Protein AF-0000000081656542 (afdb_homodimer)

Solvent-accessible surface area (backbone atoms only — not comparable to full-atom values): 20891 Å² total; per-residue (Å²): 121,84,68,75,73,76,56,86,43,62,46,34,30,33,26,38,41,78,40,66,81,52,96,90,32,38,29,42,35,42,30,21,67,50,29,59,35,66,47,79,39,83,35,95,54,75,44,36,67,51,46,49,53,51,47,47,45,50,31,34,74,69,22,51,38,49,30,40,36,32,53,73,47,67,43,65,65,30,68,69,36,46,49,53,31,55,77,60,64,30,46,76,44,63,49,46,64,95,72,32,82,61,63,63,49,69,33,54,51,48,47,50,51,48,56,55,48,50,67,69,52,81,67,76,52,72,67,55,35,48,24,52,44,44,28,51,54,31,72,34,62,33,88,90,75,69,42,23,12,34,38,55,52,36,69,41,80,60,48,48,70,69,56,63,72,47,76,47,75,62,59,56,49,53,52,51,53,51,48,51,49,56,50,51,56,58,56,62,60,67,78,106,119,83,68,76,72,76,56,86,42,62,47,32,31,33,28,37,41,77,40,64,82,52,96,89,32,37,29,41,36,40,31,23,67,51,29,59,35,67,46,79,40,83,35,96,54,75,45,36,69,51,45,48,53,52,48,47,44,50,30,33,73,68,22,51,36,49,29,40,35,30,53,75,47,67,42,65,65,30,67,70,35,47,49,54,32,57,77,58,63,26,47,76,44,62,50,46,65,95,72,31,81,59,62,62,51,68,32,53,52,48,48,51,51,48,55,56,48,49,68,71,51,82,67,76,53,72,68,54,34,49,24,51,44,45,27,52,55,32,71,34,62,34,89,91,75,68,42,24,13,34,38,54,53,35,68,39,81,60,48,50,71,70,55,62,72,46,76,46,74,62,59,55,49,54,51,52,52,50,49,49,51,58,49,52,57,58,56,61,60,66,76,106

Organism: Saccoglossus kowalevskii (NCBI:txid10224)

Radius of gyration: 22.69 Å; Cα contacts (8 Å, |Δi|>4): 590; chains: 2; bounding box: 45×89×46 Å

Nearest PDB structures (foldseek):
  4fw1-assembly1_B  TM=8.409E-01  e=2.083E-11  Rous sarcoma virus - Prague C
  1c0m-assembly1_A  TM=8.324E-01  e=3.897E-11  Rous sarcoma virus
  4fw1-assembly1_A  TM=8.301E-01  e=5.006E-11  Rous sarcoma virus - Prague C
  4fw2-assembly1_B  TM=8.136E-01  e=1.281E-10  Rous sarcoma virus - Prague C
  7pel-assembly1_D  TM=7.635E-01  e=3.954E-10  Simian T-lymphotropic virus 1

Structure (mmCIF, N/CA/C/O backbone):
data_AF-0000000081656542-model_v1
#
loop_
_entity.id
_entity.type
_entity.pdbx_description
1 polymer 'Uncharacterized protein K02A2.6-like'
#
loop_
_atom_site.group_PDB
_atom_site.id
_atom_site.type_symbol
_atom_site.label_atom_id
_atom_site.label_alt_id
_atom_site.label_comp_id
_atom_site.label_asym_id
_atom_site.label_entity_id
_atom_site.label_seq_id
_atom_site.pdbx_PDB_ins_code
_atom_site.Cartn_x
_atom_site.Cartn_y
_atom_site.Cartn_z
_atom_site.occupancy
_atom_site.B_iso_or_equiv
_atom_site.auth_seq_id
_atom_site.auth_comp_id
_atom_site.auth_asym_id
_atom_site.auth_atom_id
_atom_site.pdbx_PDB_model_num
ATOM 1 N N . MET A 1 1 ? 11.477 24.844 22.578 1 31.77 1 MET A N 1
ATOM 2 C CA . MET A 1 1 ? 11.562 24 21.391 1 31.77 1 MET A CA 1
ATOM 3 C C . MET A 1 1 ? 10.633 22.797 21.516 1 31.77 1 MET A C 1
ATOM 5 O O . MET A 1 1 ? 10.812 21.953 22.406 1 31.77 1 MET A O 1
ATOM 9 N N . HIS A 1 2 ? 9.477 22.875 21.438 1 43.38 2 HIS A N 1
ATOM 10 C CA . HIS A 1 2 ? 8.648 21.781 21.938 1 43.38 2 HIS A CA 1
ATOM 11 C C . HIS A 1 2 ? 8.828 20.516 21.094 1 43.38 2 HIS A C 1
ATOM 13 O O . HIS A 1 2 ? 8.555 20.531 19.891 1 43.38 2 HIS A O 1
ATOM 19 N N . PRO A 1 3 ? 9.758 19.688 21.469 1 53.31 3 PRO A N 1
ATOM 20 C CA . PRO A 1 3 ? 10.031 18.391 20.875 1 53.31 3 PRO A CA 1
ATOM 21 C C . PRO A 1 3 ? 8.75 17.625 20.516 1 53.31 3 PRO A C 1
ATOM 23 O O . PRO A 1 3 ? 7.715 17.828 21.156 1 53.31 3 PRO A O 1
ATOM 26 N N . TRP A 1 4 ? 8.617 17.375 19.125 1 62.38 4 TRP A N 1
ATOM 27 C CA . TRP A 1 4 ? 7.504 16.484 18.812 1 62.38 4 TRP A CA 1
ATOM 28 C C . TRP A 1 4 ? 7.309 15.461 19.922 1 62.38 4 TRP A C 1
ATOM 30 O O . TRP A 1 4 ? 8.281 15 20.531 1 62.38 4 TRP A O 1
ATOM 40 N N . GLU A 1 5 ? 6.176 15.484 20.484 1 64.94 5 GLU A N 1
ATOM 41 C CA . GLU A 1 5 ? 5.938 14.352 21.375 1 64.94 5 GLU A CA 1
ATOM 42 C C . GLU A 1 5 ? 6.293 13.031 20.688 1 64.94 5 GLU A C 1
ATOM 44 O O . GLU A 1 5 ? 6.133 12.883 19.484 1 64.94 5 GLU A O 1
ATOM 49 N N . TYR A 1 6 ? 7 12.258 21.312 1 74.5 6 TYR A N 1
ATOM 50 C CA . TYR A 1 6 ? 7.379 10.938 20.812 1 74.5 6 TYR A CA 1
ATOM 51 C C . TYR A 1 6 ? 6.164 10.18 20.297 1 74.5 6 TYR A C 1
ATOM 53 O O . TYR A 1 6 ? 5.125 10.133 20.953 1 74.5 6 TYR A O 1
ATOM 61 N N . PRO A 1 7 ? 6.242 9.758 19.031 1 79.75 7 PRO A N 1
ATOM 62 C CA . PRO A 1 7 ? 5.137 8.961 18.5 1 79.75 7 PRO A CA 1
ATOM 63 C C . PRO A 1 7 ? 4.871 7.695 19.297 1 79.75 7 PRO A C 1
ATOM 65 O O . PRO A 1 7 ? 5.801 6.938 19.594 1 79.75 7 PRO A O 1
ATOM 68 N N . LYS A 1 8 ? 3.715 7.461 19.656 1 84.81 8 LYS A N 1
ATOM 69 C CA . LYS A 1 8 ? 3.375 6.426 20.625 1 84.81 8 LYS A CA 1
ATOM 70 C C . LYS A 1 8 ? 3.062 5.105 19.938 1 84.81 8 LYS A C 1
ATOM 72 O O . LYS A 1 8 ? 3.26 4.031 20.516 1 84.81 8 LYS A O 1
ATOM 77 N N . GLU A 1 9 ? 2.576 5.164 18.734 1 93.5 9 GLU A N 1
ATOM 78 C CA . GLU A 1 9 ? 2.17 3.959 18.016 1 93.5 9 GLU A CA 1
ATOM 79 C C . GLU A 1 9 ? 2.342 4.129 16.516 1 93.5 9 GLU A C 1
ATOM 81 O O . GLU A 1 9 ? 2.549 5.242 16.016 1 93.5 9 GLU A O 1
ATOM 86 N N . PRO A 1 10 ? 2.309 3.061 15.844 1 95.12 10 PRO A N 1
ATOM 87 C CA . PRO A 1 10 ? 2.453 3.137 14.391 1 95.12 10 PRO A CA 1
ATOM 88 C C . PRO A 1 10 ? 1.43 4.066 13.742 1 95.12 10 PRO A C 1
ATOM 90 O O . PRO A 1 10 ? 0.242 4.008 14.07 1 95.12 10 PRO A O 1
ATOM 93 N N . TRP A 1 11 ? 1.983 4.895 12.891 1 96.06 11 TRP A N 1
ATOM 94 C CA . TRP A 1 11 ? 1.183 5.742 12.008 1 96.06 11 TRP A CA 1
ATOM 95 C C . TRP A 1 11 ? 0.466 6.828 12.805 1 96.06 11 TRP A C 1
ATOM 97 O O . TRP A 1 11 ? -0.546 7.371 12.352 1 96.06 11 TRP A O 1
ATOM 107 N N . ASP A 1 12 ? 0.934 7.113 13.984 1 95.12 12 ASP A N 1
ATOM 108 C CA . ASP A 1 12 ? 0.428 8.219 14.805 1 95.12 12 ASP A CA 1
ATOM 109 C C . ASP A 1 12 ? 0.814 9.562 14.203 1 95.12 12 ASP A C 1
ATOM 111 O O . ASP A 1 12 ? -0.041 10.438 14.016 1 95.12 12 ASP A O 1
ATOM 115 N N . ARG A 1 13 ? 2.006 9.648 13.852 1 95.81 13 ARG A N 1
ATOM 116 C CA . ARG A 1 13 ? 2.541 10.852 13.219 1 95.81 13 ARG A CA 1
ATOM 117 C C . ARG A 1 13 ? 3.324 10.508 11.961 1 95.81 13 ARG A C 1
ATOM 119 O O . ARG A 1 13 ? 4.211 9.656 11.984 1 95.81 13 ARG A O 1
ATOM 126 N N . VAL A 1 14 ? 2.943 11.25 10.906 1 97.19 14 VAL A N 1
ATOM 127 C CA . VAL A 1 14 ? 3.678 11.039 9.664 1 97.19 14 VAL A CA 1
ATOM 128 C C . VAL A 1 14 ? 4.277 12.359 9.18 1 97.19 14 VAL A C 1
ATOM 130 O O . VAL A 1 14 ? 3.715 13.43 9.422 1 97.19 14 VAL A O 1
ATOM 133 N N . HIS A 1 15 ? 5.441 12.227 8.562 1 96.69 15 HIS A N 1
ATOM 134 C CA . HIS A 1 15 ? 6.117 13.352 7.926 1 96.69 15 HIS A CA 1
ATOM 135 C C . HIS A 1 15 ? 6.094 13.219 6.406 1 96.69 15 HIS A C 1
ATOM 137 O O . HIS A 1 15 ? 6.352 12.141 5.867 1 96.69 15 HIS A O 1
ATOM 143 N N . ILE A 1 16 ? 5.754 14.375 5.738 1 97.25 16 ILE A N 1
ATOM 144 C CA . ILE A 1 16 ? 5.672 14.273 4.285 1 97.25 16 ILE A CA 1
ATOM 145 C C . ILE A 1 16 ? 6.535 15.359 3.646 1 97.25 16 ILE A C 1
ATOM 147 O O . ILE A 1 16 ? 6.758 16.422 4.242 1 97.25 16 ILE A O 1
ATOM 151 N N . ASP A 1 17 ? 7.062 15.055 2.508 1 95.69 17 ASP A N 1
ATOM 152 C CA . ASP A 1 17 ? 7.828 15.984 1.676 1 95.69 17 ASP A CA 1
ATOM 153 C C . ASP A 1 17 ? 7.859 15.516 0.223 1 95.69 17 ASP A C 1
ATOM 155 O O . ASP A 1 17 ? 7.602 14.344 -0.064 1 95.69 17 ASP A O 1
ATOM 159 N N . PHE A 1 18 ? 8.102 16.484 -0.642 1 96.62 18 PHE A N 1
ATOM 160 C CA . PHE A 1 18 ? 8.32 16.125 -2.035 1 96.62 18 PHE A CA 1
ATOM 161 C C . PHE A 1 18 ? 9.805 15.898 -2.305 1 96.62 18 PHE A C 1
ATOM 163 O O . PHE A 1 18 ? 10.664 16.5 -1.653 1 96.62 18 PHE A O 1
ATOM 170 N N . ALA A 1 19 ? 10.062 15.023 -3.137 1 96.62 19 ALA A N 1
ATOM 171 C CA . ALA A 1 19 ? 11.406 14.781 -3.664 1 96.62 19 ALA A CA 1
ATOM 172 C C . ALA A 1 19 ? 11.438 14.938 -5.184 1 96.62 19 ALA A C 1
ATOM 174 O O . ALA A 1 19 ? 10.625 14.336 -5.891 1 96.62 19 ALA A O 1
ATOM 175 N N . GLY A 1 20 ? 12.422 15.719 -5.617 1 92.5 20 GLY A N 1
ATOM 176 C CA . GLY A 1 20 ? 12.602 15.859 -7.055 1 92.5 20 GLY A CA 1
ATOM 177 C C . GLY A 1 20 ? 12.766 17.297 -7.5 1 92.5 20 GLY A C 1
ATOM 178 O O . GLY A 1 20 ? 12.781 18.219 -6.668 1 92.5 20 GLY A O 1
ATOM 179 N N . PRO A 1 21 ? 12.914 17.391 -8.781 1 94.5 21 PRO A N 1
ATOM 180 C CA . PRO A 1 21 ? 12.938 16.328 -9.805 1 94.5 21 PRO A CA 1
ATOM 181 C C . PRO A 1 21 ? 14.094 15.359 -9.617 1 94.5 21 PRO A C 1
ATOM 183 O O . PRO A 1 21 ? 15.203 15.773 -9.258 1 94.5 21 PRO A O 1
ATOM 186 N N . PHE A 1 22 ? 13.852 14.133 -9.758 1 93.75 22 PHE A N 1
ATOM 187 C CA . PHE A 1 22 ? 14.758 13 -9.648 1 93.75 22 PHE A CA 1
ATOM 188 C C . PHE A 1 22 ? 14.305 11.859 -10.555 1 93.75 22 PHE A C 1
ATOM 190 O O . PHE A 1 22 ? 13.148 11.445 -10.508 1 93.75 22 PHE A O 1
ATOM 197 N N . LEU A 1 23 ? 15.219 11.438 -11.523 1 92.44 23 LEU A N 1
ATOM 198 C CA . LEU A 1 23 ? 14.883 10.43 -12.523 1 92.44 23 LEU A CA 1
ATOM 199 C C . LEU A 1 23 ? 13.703 10.883 -13.375 1 92.44 23 LEU A C 1
ATOM 201 O O . LEU A 1 23 ? 12.797 10.094 -13.656 1 92.44 23 LEU A O 1
ATOM 205 N N . ASN A 1 24 ? 13.641 12.172 -13.539 1 92.31 24 ASN A N 1
ATOM 206 C CA . ASN A 1 24 ? 12.664 12.836 -14.398 1 92.31 24 ASN A CA 1
ATOM 207 C C . ASN A 1 24 ? 11.25 12.711 -13.828 1 92.31 24 ASN A C 1
ATOM 209 O O . ASN A 1 24 ? 10.281 12.609 -14.586 1 92.31 24 ASN A O 1
ATOM 213 N N . ARG A 1 25 ? 11.219 12.672 -12.453 1 95 25 ARG A N 1
ATOM 214 C CA . ARG A 1 25 ? 9.914 12.555 -11.797 1 95 25 ARG A CA 1
ATOM 215 C C . ARG A 1 25 ? 9.922 13.242 -10.438 1 95 25 ARG A C 1
ATOM 217 O O . ARG A 1 25 ? 10.984 13.539 -9.891 1 95 25 ARG A O 1
ATOM 224 N N . MET A 1 26 ? 8.703 13.641 -10.078 1 97.44 26 MET A N 1
ATOM 225 C CA . MET A 1 26 ? 8.492 14.047 -8.688 1 97.44 26 MET A CA 1
ATOM 226 C C . MET A 1 26 ? 7.98 12.883 -7.852 1 97.44 26 MET A C 1
ATOM 228 O O . MET A 1 26 ? 7.328 11.977 -8.375 1 97.44 26 MET A O 1
ATOM 232 N N . PHE A 1 27 ? 8.367 12.922 -6.59 1 98.25 27 PHE A N 1
ATOM 233 C CA . PHE A 1 27 ? 7.91 11.898 -5.66 1 98.25 27 PHE A CA 1
ATOM 234 C C . PHE A 1 27 ? 7.34 12.531 -4.398 1 98.25 27 PHE A C 1
ATOM 236 O O . PHE A 1 27 ? 7.809 13.578 -3.955 1 98.25 27 PHE A O 1
ATOM 243 N N . LEU A 1 28 ? 6.301 11.961 -3.857 1 98.06 28 LEU A N 1
ATOM 244 C CA . LEU A 1 28 ? 5.836 12.25 -2.504 1 98.06 28 LEU A CA 1
ATOM 245 C C . LEU A 1 28 ? 6.375 11.219 -1.515 1 98.06 28 LEU A C 1
ATOM 247 O O . LEU A 1 28 ? 6.184 10.016 -1.701 1 98.06 28 LEU A O 1
ATOM 251 N N . ILE A 1 29 ? 7.062 11.695 -0.544 1 98.44 29 ILE A N 1
ATOM 252 C CA . ILE A 1 29 ? 7.613 10.82 0.488 1 98.44 29 ILE A CA 1
ATOM 253 C C . ILE A 1 29 ? 6.809 10.977 1.777 1 98.44 29 ILE A C 1
ATOM 255 O O . ILE A 1 29 ? 6.59 12.094 2.248 1 98.44 29 ILE A O 1
ATOM 259 N N . VAL A 1 30 ? 6.301 9.883 2.287 1 98.44 30 VAL A N 1
ATOM 260 C CA . VAL A 1 30 ? 5.586 9.844 3.561 1 98.44 30 VAL A CA 1
ATOM 261 C C . VAL A 1 30 ? 6.297 8.891 4.52 1 98.44 30 VAL A C 1
ATOM 263 O O . VAL A 1 30 ? 6.465 7.707 4.211 1 98.44 30 VAL A O 1
ATOM 266 N N . THR A 1 31 ? 6.691 9.391 5.699 1 97.94 31 THR A N 1
ATOM 267 C CA . THR A 1 31 ? 7.445 8.57 6.637 1 97.94 31 THR A CA 1
ATOM 268 C C . THR A 1 31 ? 6.762 8.539 8 1 97.94 31 THR A C 1
ATOM 270 O O . THR A 1 31 ? 6.426 9.586 8.555 1 97.94 31 THR A O 1
ATOM 273 N N . ASP A 1 32 ? 6.52 7.348 8.461 1 97.31 32 ASP A N 1
ATOM 274 C CA . ASP A 1 32 ? 5.973 7.156 9.797 1 97.31 32 ASP A CA 1
ATOM 275 C C . ASP A 1 32 ? 7.043 7.395 10.867 1 97.31 32 ASP A C 1
ATOM 277 O O . ASP A 1 32 ? 8.102 6.766 10.844 1 97.31 32 ASP A O 1
ATOM 281 N N . ALA A 1 33 ? 6.738 8.211 11.812 1 95.44 33 ALA A N 1
ATOM 282 C CA . ALA A 1 33 ? 7.727 8.617 12.805 1 95.44 33 ALA A CA 1
ATOM 283 C C . ALA A 1 33 ? 8.047 7.473 13.766 1 95.44 33 ALA A C 1
ATOM 285 O O . ALA A 1 33 ? 9.156 7.391 14.297 1 95.44 33 ALA A O 1
ATOM 286 N N . TYR A 1 34 ? 7.121 6.621 13.977 1 95.38 34 TYR A N 1
ATOM 287 C CA . TYR A 1 34 ? 7.285 5.539 14.938 1 95.38 34 TYR A CA 1
ATOM 288 C C . TYR A 1 34 ? 8.078 4.387 14.336 1 95.38 34 TYR A C 1
ATOM 290 O O . TYR A 1 34 ? 9.164 4.047 14.82 1 95.38 34 TYR A O 1
ATOM 298 N N . SER A 1 35 ? 7.629 3.914 13.258 1 96.69 35 SER A N 1
ATOM 299 C CA . SER A 1 35 ? 8.18 2.693 12.68 1 96.69 35 SER A CA 1
ATOM 300 C C . SER A 1 35 ? 9.297 3.008 11.688 1 96.69 35 SER A C 1
ATOM 302 O O . SER A 1 35 ? 10.047 2.115 11.289 1 96.69 35 SER A O 1
ATOM 304 N N . LYS A 1 36 ? 9.32 4.184 11.211 1 97.19 36 LYS A N 1
ATOM 305 C CA . LYS A 1 36 ? 10.234 4.633 10.172 1 97.19 36 LYS A CA 1
ATOM 306 C C . LYS A 1 36 ? 9.859 4.039 8.812 1 97.19 36 LYS A C 1
ATOM 308 O O . LYS A 1 36 ? 10.633 4.117 7.859 1 97.19 36 LYS A O 1
ATOM 313 N N . TRP A 1 37 ? 8.695 3.475 8.758 1 97.94 37 TRP A N 1
ATOM 314 C CA . TRP A 1 37 ? 8.156 3.062 7.461 1 97.94 37 TRP A CA 1
ATOM 315 C C . TRP A 1 37 ? 8.117 4.238 6.492 1 97.94 37 TRP A C 1
ATOM 317 O O . TRP A 1 37 ? 7.715 5.344 6.859 1 97.94 37 TRP A O 1
ATOM 327 N N . MET A 1 38 ? 8.547 3.977 5.289 1 97.88 38 MET A N 1
ATOM 328 C CA . MET A 1 38 ? 8.617 5.035 4.285 1 97.88 38 MET A CA 1
ATOM 329 C C . MET A 1 38 ? 7.844 4.645 3.029 1 97.88 38 MET A C 1
ATOM 331 O O . MET A 1 38 ? 8.055 3.562 2.479 1 97.88 38 MET A O 1
ATOM 335 N N . GLU A 1 39 ? 6.906 5.492 2.641 1 98.25 39 GLU A N 1
ATOM 336 C CA . GLU A 1 39 ? 6.223 5.406 1.353 1 98.25 39 GLU A CA 1
ATOM 337 C C . GLU A 1 39 ? 6.805 6.406 0.354 1 98.25 39 GLU A C 1
ATOM 339 O O . GLU A 1 39 ? 6.961 7.586 0.67 1 98.25 39 GLU A O 1
ATOM 344 N N . VAL A 1 40 ? 7.211 5.891 -0.802 1 98.31 40 VAL A N 1
ATOM 345 C CA . VAL A 1 40 ? 7.637 6.742 -1.907 1 98.31 40 VAL A CA 1
ATOM 346 C C . VAL A 1 40 ? 6.656 6.609 -3.07 1 98.31 40 VAL A C 1
ATOM 348 O O . VAL A 1 40 ? 6.531 5.539 -3.666 1 98.31 40 VAL A O 1
ATOM 351 N N . ILE A 1 41 ? 6.027 7.711 -3.402 1 97.94 41 ILE A N 1
ATOM 352 C CA . ILE A 1 41 ? 4.938 7.68 -4.371 1 97.94 41 ILE A CA 1
ATOM 353 C C . ILE A 1 41 ? 5.273 8.578 -5.555 1 97.94 41 ILE A C 1
ATOM 355 O O . ILE A 1 41 ? 5.395 9.797 -5.406 1 97.94 41 ILE A O 1
ATOM 359 N N . PRO A 1 42 ? 5.41 7.977 -6.738 1 97.06 42 PRO A N 1
ATOM 360 C CA . PRO A 1 42 ? 5.621 8.828 -7.914 1 97.06 42 PRO A CA 1
ATOM 361 C C . PRO A 1 42 ? 4.457 9.789 -8.164 1 97.06 42 PRO A C 1
ATOM 363 O O . PRO A 1 42 ? 3.295 9.406 -8 1 97.06 42 PRO A O 1
ATOM 366 N N . MET A 1 43 ? 4.801 11.039 -8.555 1 96.81 43 MET A N 1
ATOM 367 C CA . MET A 1 43 ? 3.797 12.07 -8.773 1 96.81 43 MET A CA 1
ATOM 368 C C . MET A 1 43 ? 3.846 12.586 -10.211 1 96.81 43 MET A C 1
ATOM 370 O O . MET A 1 43 ? 4.926 12.867 -10.734 1 96.81 43 MET A O 1
ATOM 374 N N . VAL A 1 44 ? 2.676 12.672 -10.797 1 91.69 44 VAL A N 1
ATOM 375 C CA . VAL A 1 44 ? 2.578 13.336 -12.094 1 91.69 44 VAL A CA 1
ATOM 376 C C . VAL A 1 44 ? 2.518 14.852 -11.898 1 91.69 44 VAL A C 1
ATOM 378 O O . VAL A 1 44 ? 3.105 15.602 -12.672 1 91.69 44 VAL A O 1
ATOM 381 N N . SER A 1 45 ? 1.825 15.234 -10.859 1 94.62 45 SER A N 1
ATOM 382 C CA . SER A 1 45 ? 1.688 16.625 -10.453 1 94.62 45 SER A CA 1
ATOM 383 C C . SER A 1 45 ? 1.773 16.766 -8.938 1 94.62 45 SER A C 1
ATOM 385 O O . SER A 1 45 ? 1.497 15.82 -8.203 1 94.62 45 SER A O 1
ATOM 387 N N . THR A 1 46 ? 2.191 17.938 -8.562 1 95.69 46 THR A N 1
ATOM 388 C CA . THR A 1 46 ? 2.35 18.141 -7.129 1 95.69 46 THR A CA 1
ATOM 389 C C . THR A 1 46 ? 1.327 19.141 -6.609 1 95.69 46 THR A C 1
ATOM 391 O O . THR A 1 46 ? 1.565 19.828 -5.605 1 95.69 46 THR A O 1
ATOM 394 N N . THR A 1 47 ? 0.275 19.266 -7.324 1 96.44 47 THR A N 1
ATOM 395 C CA . THR A 1 47 ? -0.8 20.141 -6.859 1 96.44 47 THR A CA 1
ATOM 396 C C . THR A 1 47 ? -1.417 19.594 -5.574 1 96.44 47 THR A C 1
ATOM 398 O O . THR A 1 47 ? -1.229 18.422 -5.234 1 96.44 47 THR A O 1
ATOM 401 N N . SER A 1 48 ? -2.104 20.484 -4.922 1 97.5 48 SER A N 1
ATOM 402 C CA . SER A 1 48 ? -2.814 20.047 -3.723 1 97.5 48 SER A CA 1
ATOM 403 C C . SER A 1 48 ? -3.762 18.891 -4.023 1 97.5 48 SER A C 1
ATOM 405 O O . SER A 1 48 ? -3.816 17.922 -3.271 1 97.5 48 SER A O 1
ATOM 407 N N . GLU A 1 49 ? -4.465 19.047 -5.098 1 96.56 49 GLU A N 1
ATOM 408 C CA . GLU A 1 49 ? -5.434 18.016 -5.477 1 96.56 49 GLU A CA 1
ATOM 409 C C . GLU A 1 49 ? -4.75 16.672 -5.715 1 96.56 49 GLU A C 1
ATOM 411 O O . GLU A 1 49 ? -5.203 15.641 -5.215 1 96.56 49 GLU A O 1
ATOM 416 N N . ALA A 1 50 ? -3.699 16.688 -6.488 1 96.81 50 ALA A N 1
ATOM 417 C CA . ALA A 1 50 ? -2.953 15.461 -6.773 1 96.81 50 ALA A CA 1
ATOM 418 C C . ALA A 1 50 ? -2.383 14.859 -5.492 1 96.81 50 ALA A C 1
ATOM 420 O O . ALA A 1 50 ? -2.398 13.633 -5.312 1 96.81 50 ALA A O 1
ATOM 421 N N . THR A 1 51 ? -1.901 15.703 -4.641 1 98.06 51 THR A N 1
ATOM 422 C CA . THR A 1 51 ? -1.331 15.273 -3.371 1 98.06 51 THR A CA 1
ATOM 423 C C . THR A 1 51 ? -2.396 14.625 -2.492 1 98.06 51 THR A C 1
ATOM 425 O O . THR A 1 51 ? -2.182 13.539 -1.943 1 98.06 51 THR A O 1
ATOM 428 N N . ILE A 1 52 ? -3.498 15.211 -2.424 1 97.94 52 ILE A N 1
ATOM 429 C CA . ILE A 1 52 ? -4.613 14.727 -1.62 1 97.94 52 ILE A CA 1
ATOM 430 C C . ILE A 1 52 ? -5.062 13.359 -2.137 1 97.94 52 ILE A C 1
ATOM 432 O O . ILE A 1 52 ? -5.324 12.445 -1.349 1 97.94 52 ILE A O 1
ATOM 436 N N . ASN A 1 53 ? -5.098 13.242 -3.4 1 96.75 53 ASN A N 1
ATOM 437 C CA . ASN A 1 53 ? -5.508 11.969 -3.992 1 96.75 53 ASN A CA 1
ATOM 438 C C . ASN A 1 53 ? -4.562 10.844 -3.605 1 96.75 53 ASN A C 1
ATOM 440 O O . ASN A 1 53 ? -5.004 9.734 -3.279 1 96.75 53 ASN A O 1
ATOM 444 N N . LYS A 1 54 ? -3.316 11.125 -3.639 1 97.81 54 LYS A N 1
ATOM 445 C CA . LYS A 1 54 ? -2.334 10.117 -3.258 1 97.81 54 LYS A CA 1
ATOM 446 C C . LYS A 1 54 ? -2.422 9.797 -1.768 1 97.81 54 LYS A C 1
ATOM 448 O O . LYS A 1 54 ? -2.346 8.633 -1.369 1 97.81 54 LYS A O 1
ATOM 453 N N . LEU A 1 55 ? -2.619 10.789 -0.97 1 98.44 55 LEU A N 1
ATOM 454 C CA . LEU A 1 55 ? -2.736 10.578 0.469 1 98.44 55 LEU A CA 1
ATOM 455 C C . LEU A 1 55 ? -4.004 9.797 0.801 1 98.44 55 LEU A C 1
ATOM 457 O O . LEU A 1 55 ? -3.996 8.953 1.696 1 98.44 55 LEU A O 1
ATOM 461 N N . ARG A 1 56 ? -5.047 10.117 0.106 1 97.56 56 ARG A N 1
ATOM 462 C CA . ARG A 1 56 ? -6.285 9.375 0.307 1 97.56 56 ARG A CA 1
ATOM 463 C C . ARG A 1 56 ? -6.074 7.883 0.062 1 97.56 56 ARG A C 1
ATOM 465 O O . ARG A 1 56 ? -6.527 7.047 0.849 1 97.56 56 ARG A O 1
ATOM 472 N N . GLY A 1 57 ? -5.418 7.582 -1.012 1 97.19 57 GLY A N 1
ATOM 473 C CA . GLY A 1 57 ? -5.074 6.191 -1.284 1 97.19 57 GLY A CA 1
ATOM 474 C C . GLY A 1 57 ? -4.219 5.566 -0.201 1 97.19 57 GLY A C 1
ATOM 475 O O . GLY A 1 57 ? -4.492 4.449 0.243 1 97.19 57 GLY A O 1
ATOM 476 N N . LEU A 1 58 ? -3.246 6.27 0.201 1 98.12 58 LEU A N 1
ATOM 477 C CA . LEU A 1 58 ? -2.334 5.773 1.226 1 98.12 58 LEU A CA 1
ATOM 478 C C . LEU A 1 58 ? -3.07 5.539 2.541 1 98.12 58 LEU A C 1
ATOM 480 O O . LEU A 1 58 ? -2.869 4.512 3.195 1 98.12 58 LEU A O 1
ATOM 484 N N . PHE A 1 59 ? -3.959 6.453 2.918 1 97.88 59 PHE A N 1
ATOM 485 C CA . PHE A 1 59 ? -4.676 6.363 4.184 1 97.88 59 PHE A CA 1
ATOM 486 C C . PHE A 1 59 ? -5.695 5.23 4.152 1 97.88 59 PHE A C 1
ATOM 488 O O . PHE A 1 59 ? -6.062 4.691 5.195 1 97.88 59 PHE A O 1
ATOM 495 N N . SER A 1 60 ? -6.105 4.879 2.979 1 96.69 60 SER A N 1
ATOM 496 C CA . SER A 1 60 ? -6.996 3.729 2.863 1 96.69 60 SER A CA 1
ATOM 497 C C . SER A 1 60 ? -6.273 2.432 3.215 1 96.69 60 SER A C 1
ATOM 499 O O . SER A 1 60 ? -6.914 1.42 3.51 1 96.69 60 SER A O 1
ATOM 501 N N . SER A 1 61 ? -4.988 2.449 3.17 1 96.25 61 SER A N 1
ATOM 502 C CA . SER A 1 61 ? -4.203 1.255 3.469 1 96.25 61 SER A CA 1
ATOM 503 C C . SER A 1 61 ? -3.645 1.301 4.887 1 96.25 61 SER A C 1
ATOM 505 O O . SER A 1 61 ? -3.639 0.29 5.59 1 96.25 61 SER A O 1
ATOM 507 N N . GLN A 1 62 ? -3.281 2.465 5.336 1 97 62 GLN A N 1
ATOM 508 C CA . GLN A 1 62 ? -2.551 2.555 6.598 1 97 62 GLN A CA 1
ATOM 509 C C . GLN A 1 62 ? -3.426 3.146 7.699 1 97 62 GLN A C 1
ATOM 511 O O . GLN A 1 62 ? -3.061 3.109 8.875 1 97 62 GLN A O 1
ATOM 516 N N . GLY A 1 63 ? -4.609 3.674 7.301 1 96.38 63 GLY A N 1
ATOM 517 C CA . GLY A 1 63 ? -5.441 4.41 8.242 1 96.38 63 GLY A CA 1
ATOM 518 C C . GLY A 1 63 ? -5.117 5.895 8.281 1 96.38 63 GLY A C 1
ATOM 519 O O . GLY A 1 63 ? -4.16 6.344 7.652 1 96.38 63 GLY A O 1
ATOM 520 N N . LEU A 1 64 ? -6 6.621 9.008 1 97 64 LEU A N 1
ATOM 521 C CA . LEU A 1 64 ? -5.758 8.047 9.188 1 97 64 LEU A CA 1
ATOM 522 C C . LEU A 1 64 ? -4.723 8.297 10.281 1 97 64 LEU A C 1
ATOM 524 O O . LEU A 1 64 ? -4.855 7.781 11.391 1 97 64 LEU A O 1
ATOM 528 N N . PRO A 1 65 ? -3.666 9.039 9.922 1 97.06 65 PRO A N 1
ATOM 529 C CA . PRO A 1 65 ? -2.777 9.438 11.016 1 97.06 65 PRO A CA 1
ATOM 530 C C . PRO A 1 65 ? -3.42 10.453 11.961 1 97.06 65 PRO A C 1
ATOM 532 O O . PRO A 1 65 ? -4.395 11.117 11.586 1 97.06 65 PRO A O 1
ATOM 535 N N . THR A 1 66 ? -2.838 10.516 13.141 1 94.69 66 THR A N 1
ATOM 536 C CA . THR A 1 66 ? -3.291 11.555 14.062 1 94.69 66 THR A CA 1
ATOM 537 C C . THR A 1 66 ? -2.711 12.914 13.672 1 94.69 66 THR A C 1
ATOM 539 O O . THR A 1 66 ? -3.414 13.922 13.695 1 94.69 66 THR A O 1
ATOM 542 N N . THR A 1 67 ? -1.439 12.836 13.289 1 94.25 67 THR A N 1
ATOM 543 C CA . THR A 1 67 ? -0.717 14.062 12.992 1 94.25 67 THR A CA 1
ATOM 544 C C . THR A 1 67 ? 0.071 13.93 11.688 1 94.25 67 THR A C 1
ATOM 546 O O . THR A 1 67 ? 0.696 12.898 11.438 1 94.25 67 THR A O 1
ATOM 549 N N . LEU A 1 68 ? 0.007 14.922 10.852 1 96.44 68 LEU A N 1
ATOM 550 C CA . LEU A 1 68 ? 0.82 15.023 9.648 1 96.44 68 LEU A CA 1
ATOM 551 C C . LEU A 1 68 ? 1.696 16.266 9.68 1 96.44 68 LEU A C 1
ATOM 553 O O . LEU A 1 68 ? 1.207 17.375 9.945 1 96.44 68 LEU A O 1
ATOM 557 N N . VAL A 1 69 ? 2.994 16.078 9.469 1 94.12 69 VAL A N 1
ATOM 558 C CA . VAL A 1 69 ? 3.959 17.172 9.508 1 94.12 69 VAL A CA 1
ATOM 559 C C . VAL A 1 69 ? 4.512 17.422 8.102 1 94.12 69 VAL A C 1
ATOM 561 O O . VAL A 1 69 ? 4.895 16.469 7.406 1 94.12 69 VAL A O 1
ATOM 564 N N . SER A 1 70 ? 4.496 18.609 7.641 1 93.88 70 SER A N 1
ATOM 565 C CA . SER A 1 70 ? 5.074 19 6.359 1 93.88 70 SER A CA 1
ATOM 566 C C . SER A 1 70 ? 5.82 20.312 6.465 1 93.88 70 SER A C 1
ATOM 568 O O . SER A 1 70 ? 5.84 20.938 7.527 1 93.88 70 SER A O 1
ATOM 570 N N . ASP A 1 71 ? 6.543 20.656 5.469 1 88.56 71 ASP A N 1
ATOM 571 C CA . ASP A 1 71 ? 7.043 22.016 5.398 1 88.56 71 ASP A CA 1
ATOM 572 C C . ASP A 1 71 ? 5.938 22.984 4.996 1 88.56 71 ASP A C 1
ATOM 574 O O . ASP A 1 71 ? 4.762 22.609 4.949 1 88.56 71 ASP A O 1
ATOM 578 N N . ASN A 1 72 ? 6.266 24.234 4.754 1 85.19 72 ASN A N 1
ATOM 579 C CA . ASN A 1 72 ? 5.266 25.25 4.461 1 85.19 72 ASN A CA 1
ATOM 580 C C . ASN A 1 72 ? 5.098 25.453 2.957 1 85.19 72 ASN A C 1
ATOM 582 O O . ASN A 1 72 ? 4.816 26.562 2.506 1 85.19 72 ASN A O 1
ATOM 586 N N . GLY A 1 73 ? 5.266 24.375 2.211 1 87.38 73 GLY A N 1
ATOM 587 C CA . GLY A 1 73 ? 5.02 24.5 0.783 1 87.38 73 GLY A CA 1
ATOM 588 C C . GLY A 1 73 ? 3.58 24.844 0.453 1 87.38 73 GLY A C 1
ATOM 589 O O . GLY A 1 73 ? 2.66 24.422 1.165 1 87.38 73 GLY A O 1
ATOM 590 N N . SER A 1 74 ? 3.363 25.531 -0.568 1 90.5 74 SER A N 1
ATOM 591 C CA . SER A 1 74 ? 2.043 26.031 -0.942 1 90.5 74 SER A CA 1
ATOM 592 C C . SER A 1 74 ? 1.051 24.891 -1.118 1 90.5 74 SER A C 1
ATOM 594 O O . SER A 1 74 ? -0.143 25.047 -0.852 1 90.5 74 SER A O 1
ATOM 596 N N . GLN A 1 75 ? 1.518 23.719 -1.575 1 92.5 75 GLN A N 1
ATOM 597 C CA . GLN A 1 75 ? 0.647 22.562 -1.753 1 92.5 75 GLN A CA 1
ATOM 598 C C . GLN A 1 75 ? 0.069 22.109 -0.418 1 92.5 75 GLN A C 1
ATOM 600 O O . GLN A 1 75 ? -1.081 21.656 -0.354 1 92.5 75 GLN A O 1
ATOM 605 N N . PHE A 1 76 ? 0.833 22.281 0.627 1 94.19 76 PHE A N 1
ATOM 606 C CA . PHE A 1 76 ? 0.442 21.781 1.938 1 94.19 76 PHE A CA 1
ATOM 607 C C . PHE A 1 76 ? -0.308 22.844 2.729 1 94.19 76 PHE A C 1
ATOM 609 O O . PHE A 1 76 ? -0.935 22.531 3.746 1 94.19 76 PHE A O 1
ATOM 616 N N . THR A 1 77 ? -0.292 24.031 2.277 1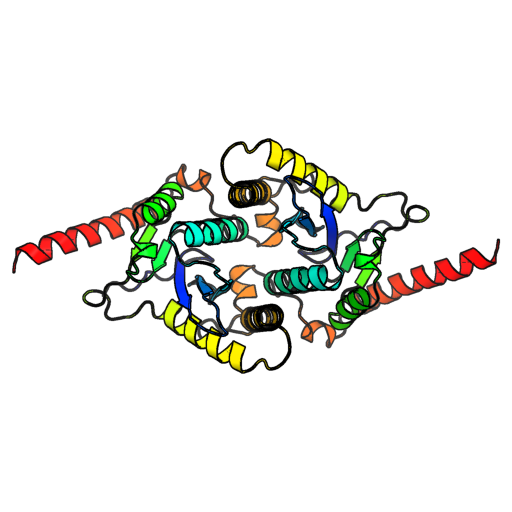 92.12 77 THR A N 1
ATOM 617 C CA . THR A 1 77 ? -0.939 25.094 3.031 1 92.12 77 THR A CA 1
ATOM 618 C C . THR A 1 77 ? -2.182 25.594 2.301 1 92.12 77 THR A C 1
ATOM 620 O O . THR A 1 77 ? -2.844 26.531 2.758 1 92.12 77 THR A O 1
ATOM 623 N N . SER A 1 78 ? -2.459 25.016 1.188 1 96.31 78 SER A N 1
ATOM 624 C CA . SER A 1 78 ? -3.645 25.391 0.424 1 96.31 78 SER A CA 1
ATOM 625 C C . SER A 1 78 ? -4.922 25.125 1.22 1 96.31 78 SER A C 1
ATOM 627 O O . SER A 1 78 ? -4.93 24.312 2.141 1 96.31 78 SER A O 1
ATOM 629 N N . ARG A 1 79 ? -5.902 25.844 0.883 1 97.06 79 ARG A N 1
ATOM 630 C CA . ARG A 1 79 ? -7.199 25.672 1.527 1 97.06 79 ARG A CA 1
ATOM 631 C C . ARG A 1 79 ? -7.727 24.25 1.327 1 97.06 79 ARG A C 1
ATOM 633 O O . ARG A 1 79 ? -8.289 23.656 2.248 1 97.06 79 ARG A O 1
ATOM 640 N N . GLU A 1 80 ? -7.559 23.766 0.162 1 97.31 80 GLU A N 1
ATOM 641 C CA . GLU A 1 80 ? -8.031 22.422 -0.169 1 97.31 80 GLU A CA 1
ATOM 642 C C . GLU A 1 80 ? -7.34 21.375 0.69 1 97.31 80 GLU A C 1
ATOM 644 O O . GLU A 1 80 ? -7.98 20.438 1.17 1 97.31 80 GLU A O 1
ATOM 649 N N . PHE A 1 81 ? -6.109 21.547 0.859 1 97.94 81 PHE A N 1
ATOM 650 C CA . PHE A 1 81 ? -5.344 20.609 1.668 1 97.94 81 PHE A CA 1
ATOM 651 C C . PHE A 1 81 ? -5.758 20.688 3.131 1 97.94 81 PHE A C 1
ATOM 653 O O . PHE A 1 81 ? -5.965 19.656 3.781 1 97.94 81 PHE A O 1
ATOM 660 N N . GLN A 1 82 ? -5.93 21.859 3.607 1 97.12 82 GLN A N 1
ATOM 661 C CA . GLN A 1 82 ? -6.359 22.047 4.988 1 97.12 82 GLN A CA 1
ATOM 662 C C . GLN A 1 82 ? -7.758 21.484 5.215 1 97.12 82 GLN A C 1
ATOM 664 O O . GLN A 1 82 ? -8.031 20.875 6.254 1 97.12 82 GLN A O 1
ATOM 669 N N . ALA A 1 83 ? -8.594 21.641 4.297 1 97.69 83 ALA A N 1
ATOM 670 C CA . ALA A 1 83 ? -9.938 21.094 4.391 1 97.69 83 ALA A CA 1
ATOM 671 C C . ALA A 1 83 ? -9.898 19.562 4.457 1 97.69 83 ALA A C 1
ATOM 673 O O . ALA A 1 83 ? -10.648 18.953 5.219 1 97.69 83 ALA A O 1
ATOM 674 N N . PHE A 1 84 ? -9.023 19 3.639 1 97.56 84 PHE A N 1
ATOM 675 C CA . PHE A 1 84 ? -8.852 17.547 3.635 1 97.56 84 PHE A CA 1
ATOM 676 C C . PHE A 1 84 ? -8.352 17.062 4.988 1 97.56 84 PHE A C 1
ATOM 678 O O . PHE A 1 84 ? -8.844 16.062 5.516 1 97.56 84 PHE A O 1
ATOM 685 N N . MET A 1 85 ? -7.391 17.75 5.547 1 97.44 85 MET A N 1
ATOM 686 C CA . MET A 1 85 ? -6.879 17.406 6.867 1 97.44 85 MET A CA 1
ATOM 687 C C . MET A 1 85 ? -7.98 17.5 7.918 1 97.44 85 MET A C 1
ATOM 689 O O . MET A 1 85 ? -8.195 16.547 8.68 1 97.44 85 MET A O 1
ATOM 693 N N . ASN A 1 86 ? -8.703 18.547 7.883 1 96.19 86 ASN A N 1
ATOM 694 C CA . ASN A 1 86 ? -9.766 18.797 8.859 1 96.19 86 ASN A CA 1
ATOM 695 C C . ASN A 1 86 ? -10.891 17.766 8.734 1 96.19 86 ASN A C 1
ATOM 697 O O . ASN A 1 86 ? -11.367 17.25 9.742 1 96.19 86 ASN A O 1
ATOM 701 N N . ALA A 1 87 ? -11.266 17.453 7.547 1 95 87 ALA A N 1
ATOM 702 C CA . ALA A 1 87 ? -12.359 16.516 7.293 1 95 87 ALA A CA 1
ATOM 703 C C . ALA A 1 87 ? -12.008 15.109 7.801 1 95 87 ALA A C 1
ATOM 705 O O . ALA A 1 87 ? -12.898 14.32 8.117 1 95 87 ALA A O 1
ATOM 706 N N . ASN A 1 88 ? -10.727 14.852 7.863 1 96.31 88 ASN A N 1
ATOM 707 C CA . ASN A 1 88 ? -10.289 13.523 8.281 1 96.31 88 ASN A CA 1
ATOM 708 C C . ASN A 1 88 ? -9.766 13.531 9.711 1 96.31 88 ASN A C 1
ATOM 710 O O . ASN A 1 88 ? -9.211 12.531 10.18 1 96.31 88 ASN A O 1
ATOM 714 N N . GLY A 1 89 ? -9.883 14.625 10.391 1 95.25 89 GLY A N 1
ATOM 715 C CA . GLY A 1 89 ? -9.469 14.734 11.781 1 95.25 89 GLY A CA 1
ATOM 716 C C . GLY A 1 89 ? -7.965 14.641 11.969 1 95.25 89 GLY A C 1
ATOM 717 O O . GLY A 1 89 ? -7.492 14.117 12.977 1 95.25 89 GLY A O 1
ATOM 718 N N . ILE A 1 90 ? -7.219 15.039 10.992 1 96.38 90 ILE A N 1
ATOM 719 C CA . ILE A 1 90 ? -5.762 14.992 11.039 1 96.38 90 ILE A CA 1
ATOM 720 C C . ILE A 1 90 ? -5.211 16.359 11.469 1 96.38 90 ILE A C 1
ATOM 722 O O . ILE A 1 90 ? -5.559 17.375 10.883 1 96.38 90 ILE A O 1
ATOM 726 N N . ILE A 1 91 ? -4.402 16.359 12.484 1 93 91 ILE A N 1
ATOM 727 C CA . ILE A 1 91 ? -3.721 17.594 12.898 1 93 91 ILE A CA 1
ATOM 728 C C . ILE A 1 91 ? -2.539 17.859 11.969 1 93 91 ILE A C 1
ATOM 730 O O . ILE A 1 91 ? -1.597 17.062 11.906 1 93 91 ILE A O 1
ATOM 734 N N . HIS A 1 92 ? -2.637 18.953 11.289 1 94.38 92 HIS A N 1
ATOM 735 C CA . HIS A 1 92 ? -1.559 19.312 10.375 1 94.38 92 HIS A CA 1
ATOM 736 C C . HIS A 1 92 ? -0.599 20.297 11.016 1 94.38 92 HIS A C 1
ATOM 738 O O . HIS A 1 92 ? -1.004 21.406 11.406 1 94.38 92 HIS A O 1
ATOM 744 N N . LEU A 1 93 ? 0.632 19.875 11.078 1 89.88 93 LEU A N 1
ATOM 745 C CA . LEU A 1 93 ? 1.678 20.75 11.609 1 89.88 93 LEU A CA 1
ATOM 746 C C . LEU A 1 93 ? 2.672 21.125 10.516 1 89.88 93 LEU A C 1
ATOM 748 O O . LEU A 1 93 ? 3.131 20.266 9.758 1 89.88 93 LEU A O 1
ATOM 752 N N . THR A 1 94 ? 2.896 22.359 10.398 1 86.44 94 THR A N 1
ATOM 753 C CA . THR A 1 94 ? 3.873 22.828 9.422 1 86.44 94 THR A CA 1
ATOM 754 C C . THR A 1 94 ? 5.133 23.344 10.117 1 86.44 94 THR A C 1
ATOM 756 O O . THR A 1 94 ? 5.059 23.969 11.172 1 86.44 94 THR A O 1
ATOM 759 N N . TRP A 1 95 ? 6.238 22.891 9.555 1 75.5 95 TRP A N 1
ATOM 760 C CA . TRP A 1 95 ? 7.523 23.344 10.07 1 75.5 95 TRP A CA 1
ATOM 761 C C . TRP A 1 95 ? 7.852 24.75 9.57 1 75.5 95 TRP A C 1
ATOM 763 O O . TRP A 1 95 ? 7.703 25.031 8.383 1 75.5 95 TRP A O 1
ATOM 773 N N . ARG A 1 96 ? 8.086 25.719 10.672 1 65.44 96 ARG A N 1
ATOM 774 C CA . ARG A 1 96 ? 8.562 27.047 10.328 1 65.44 96 ARG A CA 1
ATOM 775 C C . ARG A 1 96 ? 9.93 27.328 10.945 1 65.44 96 ARG A C 1
ATOM 777 O O . ARG A 1 96 ? 10.172 26.984 12.109 1 65.44 96 ARG A O 1
ATOM 784 N N . PRO A 1 97 ? 10.992 27.703 10.086 1 58 97 PRO A N 1
ATOM 785 C CA . PRO A 1 97 ? 12.352 27.969 10.555 1 58 97 PRO A CA 1
ATOM 786 C C . PRO A 1 97 ? 12.375 28.703 11.891 1 58 97 PRO A C 1
ATOM 788 O O . PRO A 1 97 ? 13.156 28.359 12.781 1 58 97 PRO A O 1
ATOM 791 N N . PRO A 1 98 ? 11.766 29.922 12.016 1 55.28 98 PRO A N 1
ATOM 792 C CA . PRO A 1 98 ? 11.953 30.672 13.258 1 55.28 98 PRO A CA 1
ATOM 793 C C . PRO A 1 98 ? 11.586 29.875 14.5 1 55.28 98 PRO A C 1
ATOM 795 O O . PRO A 1 98 ? 12.156 30.094 15.57 1 55.28 98 PRO A O 1
ATOM 798 N N . TYR A 1 99 ? 10.703 29.031 14.32 1 48.94 99 TYR A N 1
ATOM 799 C CA . TYR A 1 99 ? 10.203 28.375 15.523 1 48.94 99 TYR A CA 1
ATOM 800 C C . TYR A 1 99 ? 10.797 26.969 15.656 1 48.94 99 TYR A C 1
ATOM 802 O O . TYR A 1 99 ? 10.828 26.406 16.75 1 48.94 99 TYR A O 1
ATOM 810 N N . HIS A 1 100 ? 11.07 26.453 14.555 1 53.78 100 HIS A N 1
ATOM 811 C CA . HIS A 1 100 ? 11.633 25.109 14.602 1 53.78 100 HIS A CA 1
ATOM 812 C C . HIS A 1 100 ? 12.969 25.047 13.867 1 53.78 100 HIS A C 1
ATOM 814 O O . HIS A 1 100 ? 13.008 24.906 12.648 1 53.78 100 HIS A O 1
ATOM 820 N N . PRO A 1 101 ? 13.875 25.438 14.648 1 51.75 101 PRO A N 1
ATOM 821 C CA . PRO A 1 101 ? 15.203 25.359 14.031 1 51.75 101 PRO A CA 1
ATOM 822 C C . PRO A 1 101 ? 15.43 24.047 13.289 1 51.75 101 PRO A C 1
ATOM 824 O O . PRO A 1 101 ? 16.406 23.922 12.539 1 51.75 101 PRO A O 1
ATOM 827 N N . ARG A 1 102 ? 14.656 23.156 13.805 1 51.91 102 ARG A N 1
ATOM 828 C CA . ARG A 1 102 ? 14.969 21.859 13.219 1 51.91 102 ARG A CA 1
ATOM 829 C C . ARG A 1 102 ? 14.047 21.562 12.031 1 51.91 102 ARG A C 1
ATOM 831 O O . ARG A 1 102 ? 12.867 21.906 12.055 1 51.91 102 ARG A O 1
ATOM 838 N N . SER A 1 103 ? 14.508 21.422 10.867 1 58.03 103 SER A N 1
ATOM 839 C CA . SER A 1 103 ? 13.914 21.016 9.594 1 58.03 103 SER A CA 1
ATOM 840 C C . SER A 1 103 ? 13.016 19.797 9.773 1 58.03 103 SER A C 1
ATOM 842 O O . SER A 1 103 ? 13.031 19.156 10.82 1 58.03 103 SER A O 1
ATOM 844 N N . ASN A 1 104 ? 11.898 19.766 9.078 1 79.75 104 ASN A N 1
ATOM 845 C CA . ASN A 1 104 ? 11.258 18.469 8.898 1 79.75 104 ASN A CA 1
ATOM 846 C C . ASN A 1 104 ? 12.281 17.359 8.672 1 79.75 104 ASN A C 1
ATOM 848 O O . ASN A 1 104 ? 12.273 16.703 7.625 1 79.75 104 ASN A O 1
ATOM 852 N N . GLY A 1 105 ? 13.195 17.266 9.758 1 84.44 105 GLY A N 1
ATOM 853 C CA . GLY A 1 105 ? 14.391 16.438 9.688 1 84.44 105 GLY A CA 1
ATOM 854 C C . GLY A 1 105 ? 14.117 15.023 9.242 1 84.44 105 GLY A C 1
ATOM 855 O O . GLY A 1 105 ? 14.875 14.453 8.453 1 84.44 105 GLY A O 1
ATOM 856 N N . LEU A 1 106 ? 13 14.516 9.719 1 90.38 106 LEU A N 1
ATOM 857 C CA . LEU A 1 106 ? 12.68 13.141 9.352 1 90.38 106 LEU A CA 1
ATOM 858 C C . LEU A 1 106 ? 12.383 13.039 7.855 1 90.38 106 LEU A C 1
ATOM 860 O O . LEU A 1 106 ? 12.883 12.133 7.184 1 90.38 106 LEU A O 1
ATOM 864 N N . ALA A 1 107 ? 11.586 13.938 7.336 1 92.19 107 ALA A N 1
ATOM 865 C CA . ALA A 1 107 ? 11.266 13.922 5.914 1 92.19 107 ALA A CA 1
ATOM 866 C C . ALA A 1 107 ? 12.508 14.18 5.066 1 92.19 107 ALA A C 1
ATOM 868 O O . ALA A 1 107 ? 12.695 13.539 4.027 1 92.19 107 ALA A O 1
ATOM 869 N N . GLU A 1 108 ? 13.375 15.125 5.531 1 90.5 108 GLU A N 1
ATOM 870 C CA . GLU A 1 108 ? 14.609 15.438 4.816 1 90.5 108 GLU A CA 1
ATOM 871 C C . GLU A 1 108 ? 15.539 14.227 4.766 1 90.5 108 GLU A C 1
ATOM 873 O O . GLU A 1 108 ? 16.109 13.914 3.717 1 90.5 108 GLU A O 1
ATOM 878 N N . ARG A 1 109 ? 15.695 13.594 5.824 1 93.31 109 ARG A N 1
ATOM 879 C CA . ARG A 1 109 ? 16.516 12.391 5.879 1 93.31 109 ARG A CA 1
ATOM 880 C C . ARG A 1 109 ? 15.938 11.289 5 1 93.31 109 ARG A C 1
ATOM 882 O O . ARG A 1 109 ? 16.672 10.562 4.336 1 93.31 109 ARG A O 1
ATOM 889 N N . SER A 1 110 ? 14.641 11.18 4.992 1 96.31 110 SER A N 1
ATOM 890 C CA . SER A 1 110 ? 13.969 10.188 4.164 1 96.31 110 SER A CA 1
ATOM 891 C C . SER A 1 110 ? 14.227 10.445 2.68 1 96.31 110 SER A C 1
ATOM 893 O O . SER A 1 110 ? 14.484 9.508 1.92 1 96.31 110 SER A O 1
ATOM 895 N N . VAL A 1 111 ? 14.164 11.719 2.275 1 96.44 111 VAL A N 1
ATOM 896 C CA . VAL A 1 111 ? 14.406 12.086 0.884 1 96.44 111 VAL A CA 1
ATOM 897 C C . VAL A 1 111 ? 15.836 11.719 0.495 1 96.44 111 VAL A C 1
ATOM 899 O O . VAL A 1 111 ? 16.062 11.164 -0.584 1 96.44 111 VAL A O 1
ATOM 902 N N . GLN A 1 112 ? 16.703 11.977 1.36 1 95.88 112 GLN A N 1
ATOM 903 C CA . GLN A 1 112 ? 18.109 11.664 1.104 1 95.88 112 GLN A CA 1
ATOM 904 C C . GLN A 1 112 ? 18.328 10.156 0.982 1 95.88 112 GLN A C 1
ATOM 906 O O . GLN A 1 112 ? 19 9.695 0.059 1 95.88 112 GLN A O 1
ATOM 911 N N . MET A 1 113 ? 17.781 9.414 1.894 1 96.25 113 MET A N 1
ATOM 912 C CA . MET A 1 113 ? 17.906 7.957 1.875 1 96.25 113 MET A CA 1
ATOM 913 C C . MET A 1 113 ? 17.312 7.383 0.589 1 96.25 113 MET A C 1
ATOM 915 O O . MET A 1 113 ? 17.906 6.484 -0.017 1 96.25 113 MET A O 1
ATOM 919 N N . PHE A 1 114 ? 16.219 7.949 0.221 1 98 114 PHE A N 1
ATOM 920 C CA . PHE A 1 114 ? 15.555 7.527 -1.007 1 98 114 PHE A CA 1
ATOM 921 C C . PHE A 1 114 ? 16.453 7.754 -2.213 1 98 114 PHE A C 1
ATOM 923 O O . PHE A 1 114 ? 16.719 6.828 -2.98 1 98 114 PHE A O 1
ATOM 930 N N . LYS A 1 115 ? 16.906 8.914 -2.371 1 97.25 115 LYS A N 1
ATOM 931 C CA . LYS A 1 115 ? 17.719 9.258 -3.535 1 97.25 115 LYS A CA 1
ATOM 932 C C . LYS A 1 115 ? 19 8.422 -3.58 1 97.25 115 LYS A C 1
ATOM 934 O O . LYS A 1 115 ? 19.375 7.895 -4.633 1 97.25 115 LYS A O 1
ATOM 939 N N . GLU A 1 116 ? 19.656 8.273 -2.432 1 96.44 116 GLU A N 1
ATOM 940 C CA . GLU A 1 116 ? 20.875 7.484 -2.363 1 96.44 116 GLU A CA 1
ATOM 941 C C . GLU A 1 116 ? 20.594 6.016 -2.668 1 96.44 116 GLU A C 1
ATOM 943 O O . GLU A 1 116 ? 21.375 5.359 -3.359 1 96.44 116 GLU A O 1
ATOM 948 N N . GLY A 1 117 ? 19.5 5.5 -2.146 1 96.19 117 GLY A N 1
ATOM 949 C CA . GLY A 1 117 ? 19.125 4.117 -2.4 1 96.19 117 GLY A CA 1
ATOM 950 C C . GLY A 1 117 ? 18.828 3.84 -3.865 1 96.19 117 GLY A C 1
ATOM 951 O O . GLY A 1 117 ? 19.234 2.803 -4.395 1 96.19 117 GLY A O 1
ATOM 952 N N . MET A 1 118 ? 18.172 4.773 -4.52 1 96.06 118 MET A N 1
ATOM 953 C CA . MET A 1 118 ? 17.812 4.617 -5.926 1 96.06 118 MET A CA 1
ATOM 954 C C . MET A 1 118 ? 19.047 4.641 -6.809 1 96.06 118 MET A C 1
ATOM 956 O O . MET A 1 118 ? 19.125 3.914 -7.805 1 96.06 118 MET A O 1
ATOM 960 N N . LYS A 1 119 ? 19.984 5.418 -6.438 1 94 119 LYS A N 1
ATOM 961 C CA . LYS A 1 119 ? 21.219 5.547 -7.215 1 94 119 LYS A CA 1
ATOM 962 C C . LYS A 1 119 ? 22.016 4.246 -7.199 1 94 119 LYS A C 1
ATOM 964 O O . LYS A 1 119 ? 22.734 3.939 -8.156 1 94 119 LYS A O 1
ATOM 969 N N . LYS A 1 120 ? 21.859 3.512 -6.191 1 92.75 120 LYS A N 1
ATOM 970 C CA . LYS A 1 120 ? 22.609 2.271 -6.035 1 92.75 120 LYS A CA 1
ATOM 971 C C . LYS A 1 120 ? 22 1.148 -6.871 1 92.75 120 LYS A C 1
ATOM 973 O O . LYS A 1 120 ? 22.641 0.123 -7.105 1 92.75 120 LYS A O 1
ATOM 978 N N . LEU A 1 121 ? 20.781 1.335 -7.234 1 87.88 121 LEU A N 1
ATOM 979 C CA . LEU A 1 121 ? 20.094 0.301 -8 1 87.88 121 LEU A CA 1
ATOM 980 C C . LEU A 1 121 ? 20.25 0.538 -9.5 1 87.88 121 LEU A C 1
ATOM 982 O O . LEU A 1 121 ? 19.844 1.589 -10.008 1 87.88 121 LEU A O 1
ATOM 986 N N . CYS A 1 122 ? 20.922 -0.266 -10.195 1 78.69 122 CYS A N 1
ATOM 987 C CA . CYS A 1 122 ? 21.406 0.045 -11.531 1 78.69 122 CYS A CA 1
ATOM 988 C C . CYS A 1 122 ? 20.516 -0.594 -12.594 1 78.69 122 CYS A C 1
ATOM 990 O O . CYS A 1 122 ? 20.438 -0.102 -13.719 1 78.69 122 CYS A O 1
ATOM 992 N N . SER A 1 123 ? 19.828 -1.53 -12.289 1 86.31 123 SER A N 1
ATOM 993 C CA . SER A 1 123 ? 19.125 -2.223 -13.367 1 86.31 123 SER A CA 1
ATOM 994 C C . SER A 1 123 ? 17.609 -2.166 -13.172 1 86.31 123 SER A C 1
ATOM 996 O O . SER A 1 123 ? 17.125 -2.154 -12.039 1 86.31 123 SER A O 1
ATOM 998 N N . GLY A 1 124 ? 16.953 -1.979 -14.391 1 87.75 124 GLY A N 1
ATOM 999 C CA . GLY A 1 124 ? 15.5 -2.039 -14.383 1 87.75 124 GLY A CA 1
ATOM 1000 C C . GLY A 1 124 ? 14.844 -0.684 -14.57 1 87.75 124 GLY A C 1
ATOM 1001 O O . GLY A 1 124 ? 15.523 0.344 -14.57 1 87.75 124 GLY A O 1
ATOM 1002 N N . SER A 1 125 ? 13.547 -0.749 -14.711 1 92.56 125 SER A N 1
ATOM 1003 C CA . SER A 1 125 ? 12.766 0.479 -14.797 1 92.56 125 SER A CA 1
ATOM 1004 C C . SER A 1 125 ? 12.75 1.226 -13.469 1 92.56 125 SER A C 1
ATOM 1006 O O . SER A 1 125 ? 13.086 0.658 -12.43 1 92.56 125 SER A O 1
ATOM 1008 N N . VAL A 1 126 ? 12.391 2.498 -13.477 1 93.12 126 VAL A N 1
ATOM 1009 C CA . VAL A 1 126 ? 12.281 3.301 -12.258 1 93.12 126 VAL A CA 1
ATOM 1010 C C . VAL A 1 126 ? 11.312 2.637 -11.289 1 93.12 126 VAL A C 1
ATOM 1012 O O . VAL A 1 126 ? 11.555 2.611 -10.078 1 93.12 126 VAL A O 1
ATOM 1015 N N . GLU A 1 127 ? 10.25 2.074 -11.836 1 93.94 127 GLU A N 1
ATOM 1016 C CA . GLU A 1 127 ? 9.242 1.408 -11.008 1 93.94 127 GLU A CA 1
ATOM 1017 C C . GLU A 1 127 ? 9.828 0.181 -10.32 1 93.94 127 GLU A C 1
ATOM 1019 O O . GLU A 1 127 ? 9.562 -0.057 -9.141 1 93.94 127 GLU A O 1
ATOM 1024 N N . THR A 1 128 ? 10.562 -0.553 -11.094 1 94.75 128 THR A N 1
ATOM 1025 C CA . THR A 1 128 ? 11.195 -1.75 -10.539 1 94.75 128 THR A CA 1
ATOM 1026 C C . THR A 1 128 ? 12.203 -1.383 -9.461 1 94.75 128 THR A C 1
ATOM 1028 O O . THR A 1 128 ? 12.203 -1.975 -8.375 1 94.75 128 THR A O 1
ATOM 1031 N N . LYS A 1 129 ? 13.031 -0.426 -9.742 1 95.69 129 LYS A N 1
ATOM 1032 C CA . LYS A 1 129 ? 14.023 0.039 -8.781 1 95.69 129 LYS A CA 1
ATOM 1033 C C . LYS A 1 129 ? 13.359 0.563 -7.508 1 95.69 129 LYS A C 1
ATOM 1035 O O . LYS A 1 129 ? 13.836 0.305 -6.398 1 95.69 129 LYS A O 1
ATOM 1040 N N . LEU A 1 130 ? 12.281 1.272 -7.703 1 97.19 130 LEU A N 1
ATOM 1041 C CA . LEU A 1 130 ? 11.555 1.83 -6.57 1 97.19 130 LEU A CA 1
ATOM 1042 C C . LEU A 1 130 ? 11.031 0.722 -5.66 1 97.19 130 LEU A C 1
ATOM 1044 O O . LEU A 1 130 ? 11.195 0.789 -4.438 1 97.19 130 LEU A O 1
ATOM 1048 N N . SER A 1 131 ? 10.453 -0.271 -6.262 1 96.94 131 SER A N 1
ATOM 1049 C CA . SER A 1 131 ? 9.93 -1.394 -5.488 1 96.94 131 SER A CA 1
ATOM 1050 C C . SER A 1 131 ? 11.047 -2.109 -4.734 1 96.94 131 SER A C 1
ATOM 1052 O O . SER A 1 131 ? 10.875 -2.469 -3.566 1 96.94 131 SER A O 1
ATOM 1054 N N . ARG A 1 132 ? 12.117 -2.303 -5.395 1 95.88 132 ARG A N 1
ATOM 1055 C CA . ARG A 1 132 ? 13.25 -2.971 -4.766 1 95.88 132 ARG A CA 1
ATOM 1056 C C . ARG A 1 132 ? 13.805 -2.145 -3.609 1 95.88 132 ARG A C 1
ATOM 1058 O O . ARG A 1 132 ? 14.117 -2.686 -2.547 1 95.88 132 ARG A O 1
ATOM 1065 N N . PHE A 1 133 ? 13.953 -0.875 -3.846 1 97.38 133 PHE A N 1
ATOM 1066 C CA . PHE A 1 133 ? 14.43 0.018 -2.795 1 97.38 133 PHE A CA 1
ATOM 1067 C C . PHE A 1 133 ? 13.516 -0.04 -1.58 1 97.38 133 PHE A C 1
ATOM 1069 O O . PHE A 1 133 ? 13.977 -0.227 -0.454 1 97.38 133 PHE A O 1
ATOM 1076 N N . GLN A 1 134 ? 12.242 0.149 -1.831 1 98.06 134 GLN A N 1
ATOM 1077 C CA . GLN A 1 134 ? 11.273 0.175 -0.738 1 98.06 134 GLN A CA 1
ATOM 1078 C C . GLN A 1 134 ? 11.289 -1.14 0.036 1 98.06 134 GLN A C 1
ATOM 1080 O O . GLN A 1 134 ? 11.281 -1.14 1.27 1 98.06 134 GLN A O 1
ATOM 1085 N N . PHE A 1 135 ? 11.266 -2.191 -0.693 1 96.88 135 PHE A N 1
ATOM 1086 C CA . PHE A 1 135 ? 11.258 -3.504 -0.059 1 96.88 135 PHE A CA 1
ATOM 1087 C C . PHE A 1 135 ? 12.484 -3.678 0.831 1 96.88 135 PHE A C 1
ATOM 1089 O O . PHE A 1 135 ? 12.359 -4.035 2.004 1 96.88 135 PHE A O 1
ATOM 1096 N N . LYS A 1 136 ? 13.641 -3.41 0.314 1 96.19 136 LYS A N 1
ATOM 1097 C CA . LYS A 1 136 ? 14.883 -3.529 1.07 1 96.19 136 LYS A CA 1
ATOM 1098 C C . LYS A 1 136 ? 14.859 -2.643 2.312 1 96.19 136 LYS A C 1
ATOM 1100 O O . LYS A 1 136 ? 15.211 -3.088 3.406 1 96.19 136 LYS A O 1
ATOM 1105 N N . TYR A 1 137 ? 14.469 -1.475 2.16 1 97.06 137 TYR A N 1
ATOM 1106 C CA . TYR A 1 137 ? 14.406 -0.526 3.266 1 97.06 137 TYR A CA 1
ATOM 1107 C C . TYR A 1 137 ? 13.508 -1.053 4.383 1 97.06 137 TYR A C 1
ATOM 1109 O O . TYR A 1 137 ? 13.867 -0.978 5.559 1 97.06 137 TYR A O 1
ATOM 1117 N N . ARG A 1 138 ? 12.344 -1.591 4 1 97.38 138 ARG A N 1
ATOM 1118 C CA . ARG A 1 138 ? 11.297 -1.966 4.949 1 97.38 138 ARG A CA 1
ATOM 1119 C C . ARG A 1 138 ? 11.695 -3.221 5.723 1 97.38 138 ARG A C 1
ATOM 1121 O O . ARG A 1 138 ? 11.188 -3.459 6.824 1 97.38 138 ARG A O 1
ATOM 1128 N N . VAL A 1 139 ? 12.656 -3.996 5.145 1 96.56 139 VAL A N 1
ATOM 1129 C CA . VAL A 1 139 ? 13.008 -5.258 5.789 1 96.56 139 VAL A CA 1
ATOM 1130 C C . VAL A 1 139 ? 14.414 -5.164 6.379 1 96.56 139 VAL A C 1
ATOM 1132 O O . VAL A 1 139 ? 14.992 -6.172 6.789 1 96.56 139 VAL A O 1
ATOM 1135 N N . THR A 1 140 ? 15.023 -4.008 6.34 1 95.62 140 THR A N 1
ATOM 1136 C CA . THR A 1 140 ? 16.328 -3.758 6.949 1 95.62 140 THR A CA 1
ATOM 1137 C C . THR A 1 140 ? 16.172 -3.031 8.281 1 95.62 140 THR A C 1
ATOM 1139 O O . THR A 1 140 ? 15.43 -2.047 8.375 1 95.62 140 THR A O 1
ATOM 1142 N N . PRO A 1 141 ? 16.844 -3.564 9.297 1 96.12 141 PRO A N 1
ATOM 1143 C CA . PRO A 1 141 ? 16.75 -2.865 10.578 1 96.12 141 PRO A CA 1
ATOM 1144 C C . PRO A 1 141 ? 17.203 -1.407 10.492 1 96.12 141 PRO A C 1
ATOM 1146 O O . PRO A 1 141 ? 18.188 -1.101 9.836 1 96.12 141 PRO A O 1
ATOM 1149 N N . HIS A 1 142 ? 16.406 -0.597 11.102 1 94.69 142 HIS A N 1
ATOM 1150 C CA . HIS A 1 142 ? 16.703 0.831 11.125 1 94.69 142 HIS A CA 1
ATOM 1151 C C . HIS A 1 142 ? 17.656 1.181 12.258 1 94.69 142 HIS A C 1
ATOM 1153 O O . HIS A 1 142 ? 17.531 0.657 13.367 1 94.69 142 HIS A O 1
ATOM 1159 N N . SER A 1 143 ? 18.5 2.127 11.984 1 91.44 143 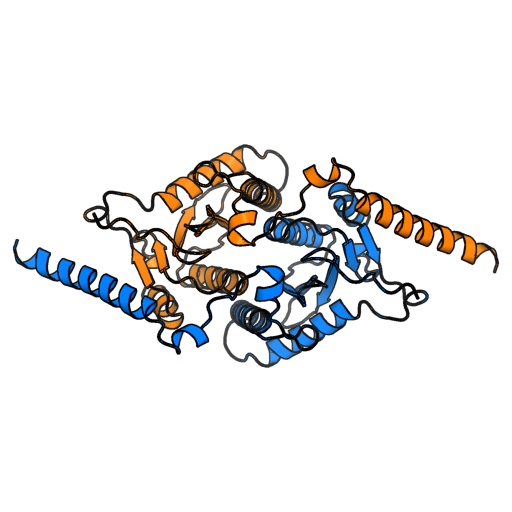SER A N 1
ATOM 1160 C CA . SER A 1 143 ? 19.547 2.455 12.945 1 91.44 143 SER A CA 1
ATOM 1161 C C . SER A 1 143 ? 18.953 3.066 14.211 1 91.44 143 SER A C 1
ATOM 1163 O O . SER A 1 143 ? 19.453 2.818 15.32 1 91.44 143 SER A O 1
ATOM 1165 N N . THR A 1 144 ? 17.922 3.809 14.078 1 88.75 144 THR A N 1
ATOM 1166 C CA . THR A 1 144 ? 17.328 4.516 15.203 1 88.75 144 THR A CA 1
ATOM 1167 C C . THR A 1 144 ? 16.531 3.553 16.078 1 88.75 144 THR A C 1
ATOM 1169 O O . THR A 1 144 ? 16.578 3.645 17.312 1 88.75 144 THR A O 1
ATOM 1172 N N . THR A 1 145 ? 15.844 2.5 15.539 1 92 145 THR A N 1
ATOM 1173 C CA . THR A 1 145 ? 14.914 1.664 16.297 1 92 145 THR A CA 1
ATOM 1174 C C . THR A 1 145 ? 15.508 0.286 16.547 1 92 145 THR A C 1
ATOM 1176 O O . THR A 1 145 ? 15.047 -0.443 17.422 1 92 145 THR A O 1
ATOM 1179 N N . GLY A 1 146 ? 16.438 -0.14 15.75 1 94.81 146 GLY A N 1
ATOM 1180 C CA . GLY A 1 146 ? 17.031 -1.469 15.844 1 94.81 146 GLY A CA 1
ATOM 1181 C C . GLY A 1 146 ? 16.125 -2.557 15.289 1 94.81 146 GLY A C 1
ATOM 1182 O O . GLY A 1 146 ? 16.484 -3.738 15.32 1 94.81 146 GLY A O 1
ATOM 1183 N N . LYS A 1 147 ? 14.992 -2.223 14.898 1 96.38 147 LYS A N 1
ATOM 1184 C CA . LYS A 1 147 ? 14.023 -3.123 14.273 1 96.38 147 LYS A CA 1
ATOM 1185 C C . LYS A 1 147 ? 13.703 -2.684 12.852 1 96.38 147 LYS A C 1
ATOM 1187 O O . LYS A 1 147 ? 14.023 -1.56 12.453 1 96.38 147 LYS A O 1
ATOM 1192 N N . THR A 1 148 ? 13.188 -3.604 12.117 1 97.12 148 THR A N 1
ATOM 1193 C CA . THR A 1 148 ? 12.82 -3.221 10.758 1 97.12 148 THR A CA 1
ATOM 1194 C C . THR A 1 148 ? 11.555 -2.367 10.758 1 97.12 148 THR A C 1
ATOM 1196 O O . THR A 1 148 ? 10.664 -2.568 11.594 1 97.12 148 THR A O 1
ATOM 1199 N N . PRO A 1 149 ? 11.422 -1.435 9.805 1 97.62 149 PRO A N 1
ATOM 1200 C CA . PRO A 1 149 ? 10.164 -0.695 9.672 1 97.62 149 PRO A CA 1
ATOM 1201 C C . PRO A 1 149 ? 8.945 -1.613 9.531 1 97.62 149 PRO A C 1
ATOM 1203 O O . PRO A 1 149 ? 7.891 -1.337 10.109 1 97.62 149 PRO A O 1
ATOM 1206 N N . ALA A 1 150 ? 9.094 -2.736 8.828 1 96.38 150 ALA A N 1
ATOM 1207 C CA . ALA A 1 150 ? 8.008 -3.686 8.625 1 96.38 150 ALA A CA 1
ATOM 1208 C C . ALA A 1 150 ? 7.555 -4.297 9.945 1 96.38 150 ALA A C 1
ATOM 1210 O O . ALA A 1 150 ? 6.359 -4.379 10.227 1 96.38 150 ALA A O 1
ATOM 1211 N N . GLU A 1 151 ? 8.484 -4.711 10.766 1 95.38 151 GLU A N 1
ATOM 1212 C CA . GLU A 1 151 ? 8.164 -5.301 12.055 1 95.38 151 GLU A CA 1
ATOM 1213 C C . GLU A 1 151 ? 7.434 -4.305 12.953 1 95.38 151 GLU A C 1
ATOM 1215 O O . GLU A 1 151 ? 6.484 -4.664 13.648 1 95.38 151 GLU A O 1
ATOM 1220 N N . LEU A 1 152 ? 7.879 -3.135 12.891 1 95.88 152 LEU A N 1
ATOM 1221 C CA . LEU A 1 152 ? 7.32 -2.129 13.789 1 95.88 152 LEU A CA 1
ATOM 1222 C C . LEU A 1 152 ? 5.953 -1.668 13.305 1 95.88 152 LEU A C 1
ATOM 1224 O O . LEU A 1 152 ? 5.066 -1.38 14.109 1 95.88 152 LEU A O 1
ATOM 1228 N N . LEU A 1 153 ? 5.77 -1.566 11.984 1 96.12 153 LEU A N 1
ATOM 1229 C CA . LEU A 1 153 ? 4.5 -1.065 11.461 1 96.12 153 LEU A CA 1
ATOM 1230 C C . LEU A 1 153 ? 3.461 -2.18 11.398 1 96.12 153 LEU A C 1
ATOM 1232 O O . LEU A 1 153 ? 2.312 -1.987 11.805 1 96.12 153 LEU A O 1
ATOM 1236 N N . MET A 1 154 ? 3.852 -3.328 10.891 1 92.75 154 MET A N 1
ATOM 1237 C CA . MET A 1 154 ? 2.896 -4.383 10.555 1 92.75 154 MET A CA 1
ATOM 1238 C C . MET A 1 154 ? 2.816 -5.418 11.672 1 92.75 154 MET A C 1
ATOM 1240 O O . MET A 1 154 ? 1.937 -6.277 11.664 1 92.75 154 MET A O 1
ATOM 1244 N N . GLY A 1 155 ? 3.727 -5.414 12.57 1 90.38 155 GLY A N 1
ATOM 1245 C CA . GLY A 1 155 ? 3.734 -6.387 13.656 1 90.38 155 GLY A CA 1
ATOM 1246 C C . GLY A 1 155 ? 4.211 -7.758 13.227 1 90.38 155 GLY A C 1
ATOM 1247 O O . GLY A 1 155 ? 3.926 -8.758 13.891 1 90.38 155 GLY A O 1
ATOM 1248 N N . ARG A 1 156 ? 4.801 -7.785 12.039 1 87.75 156 ARG A N 1
ATOM 1249 C CA . ARG A 1 156 ? 5.301 -9.062 11.547 1 87.75 156 ARG A CA 1
ATOM 1250 C C . ARG A 1 156 ? 6.5 -8.867 10.625 1 87.75 156 ARG A C 1
ATOM 1252 O O . ARG A 1 156 ? 6.68 -7.785 10.055 1 87.75 156 ARG A O 1
ATOM 1259 N N . LYS A 1 157 ? 7.258 -9.945 10.5 1 88.94 157 LYS A N 1
ATOM 1260 C CA . LYS A 1 157 ? 8.336 -9.945 9.516 1 88.94 157 LYS A CA 1
ATOM 1261 C C . LYS A 1 157 ? 7.801 -10.25 8.117 1 88.94 157 LYS A C 1
ATOM 1263 O O . LYS A 1 157 ? 6.961 -11.133 7.949 1 88.94 157 LYS A O 1
ATOM 1268 N N . LEU A 1 158 ? 8.289 -9.516 7.168 1 91.56 158 LEU A N 1
ATOM 1269 C CA . LEU A 1 158 ? 7.934 -9.797 5.781 1 91.56 158 LEU A CA 1
ATOM 1270 C C . LEU A 1 158 ? 8.797 -10.922 5.215 1 91.56 158 LEU A C 1
ATOM 1272 O O . LEU A 1 158 ? 10.008 -10.969 5.477 1 91.56 158 LEU A O 1
ATOM 1276 N N . ARG A 1 159 ? 8.172 -11.758 4.488 1 92.31 159 ARG A N 1
ATOM 1277 C CA . ARG A 1 159 ? 8.93 -12.805 3.809 1 92.31 159 ARG A CA 1
ATOM 1278 C C . ARG A 1 159 ? 9.781 -12.219 2.682 1 92.31 159 ARG A C 1
ATOM 1280 O O . ARG A 1 159 ? 9.281 -11.445 1.859 1 92.31 159 ARG A O 1
ATOM 1287 N N . THR A 1 160 ? 11.047 -12.555 2.723 1 92.19 160 THR A N 1
ATOM 1288 C CA . THR A 1 160 ? 12.016 -12.008 1.777 1 92.19 160 THR A CA 1
ATOM 1289 C C . THR A 1 160 ? 12.766 -13.125 1.059 1 92.19 160 THR A C 1
ATOM 1291 O O . THR A 1 160 ? 12.547 -14.305 1.338 1 92.19 160 THR A O 1
ATOM 1294 N N . HIS A 1 161 ? 13.547 -12.727 0.129 1 87.38 161 HIS A N 1
ATOM 1295 C CA . HIS A 1 161 ? 14.406 -13.68 -0.571 1 87.38 161 HIS A CA 1
ATOM 1296 C C . HIS A 1 161 ? 15.328 -14.414 0.4 1 87.38 161 HIS A C 1
ATOM 1298 O O . HIS A 1 161 ? 15.633 -15.594 0.198 1 87.38 161 HIS A O 1
ATOM 1304 N N . LEU A 1 162 ? 15.734 -13.742 1.416 1 81.19 162 LEU A N 1
ATOM 1305 C CA . LEU A 1 162 ? 16.625 -14.336 2.406 1 81.19 162 LEU A CA 1
ATOM 1306 C C . LEU A 1 162 ? 15.953 -15.508 3.109 1 81.19 162 LEU A C 1
ATOM 1308 O O . LEU A 1 162 ? 16.625 -16.484 3.461 1 81.19 162 LEU A O 1
ATOM 1312 N N . ASP A 1 163 ? 14.734 -15.43 3.219 1 84.25 163 ASP A N 1
ATOM 1313 C CA . ASP A 1 163 ? 13.984 -16.5 3.852 1 84.25 163 ASP A CA 1
ATOM 1314 C C . ASP A 1 163 ? 13.938 -17.75 2.957 1 84.25 163 ASP A C 1
ATOM 1316 O O . ASP A 1 163 ? 13.656 -18.844 3.43 1 84.25 163 ASP A O 1
ATOM 1320 N N . LEU A 1 164 ? 14.125 -17.5 1.752 1 78.62 164 LEU A N 1
ATOM 1321 C CA . LEU A 1 164 ? 14.133 -18.594 0.786 1 78.62 164 LEU A CA 1
ATOM 1322 C C . LEU A 1 164 ? 15.406 -19.422 0.917 1 78.62 164 LEU A C 1
ATOM 1324 O O . LEU A 1 164 ? 15.422 -20.609 0.566 1 78.62 164 LEU A O 1
ATOM 1328 N N . LEU A 1 165 ? 16.422 -18.703 1.244 1 72.44 165 LEU A N 1
ATOM 1329 C CA . LEU A 1 165 ? 17.719 -19.375 1.371 1 72.44 165 LEU A CA 1
ATOM 1330 C C . LEU A 1 165 ? 17.75 -20.266 2.604 1 72.44 165 LEU A C 1
ATOM 1332 O O . LEU A 1 165 ? 18.531 -21.234 2.654 1 72.44 165 LEU A O 1
ATOM 1336 N N . GLN A 1 166 ? 17.016 -19.891 3.586 1 63 166 GLN A N 1
ATOM 1337 C CA . GLN A 1 166 ? 16.953 -20.766 4.75 1 63 166 GLN A CA 1
ATOM 1338 C C . GLN A 1 166 ? 15.828 -21.781 4.613 1 63 166 GLN A C 1
ATOM 1340 O O . GLN A 1 166 ? 14.648 -21.406 4.621 1 63 166 GLN A O 1
ATOM 1345 N N . PRO A 1 167 ? 16.047 -22.828 4.031 1 52.41 167 PRO A N 1
ATOM 1346 C CA . PRO A 1 167 ? 15 -23.812 3.764 1 52.41 167 PRO A CA 1
ATOM 1347 C C . PRO A 1 167 ? 14.07 -24.031 4.957 1 52.41 167 PRO A C 1
ATOM 1349 O O . PRO A 1 167 ? 14.539 -24.109 6.098 1 52.41 167 PRO A O 1
ATOM 1352 N N . ASN A 1 168 ? 12.953 -23.281 5.02 1 53.97 168 ASN A N 1
ATOM 1353 C CA . ASN A 1 168 ? 12.047 -23.688 6.082 1 53.97 168 ASN A CA 1
ATOM 1354 C C . ASN A 1 168 ? 11.289 -24.969 5.707 1 53.97 168 ASN A C 1
ATOM 1356 O O . ASN A 1 168 ? 11.047 -25.219 4.527 1 53.97 168 ASN A O 1
ATOM 1360 N N . GLU A 1 169 ? 11.32 -25.891 6.621 1 55.22 169 GLU A N 1
ATOM 1361 C CA . GLU A 1 169 ? 10.688 -27.203 6.484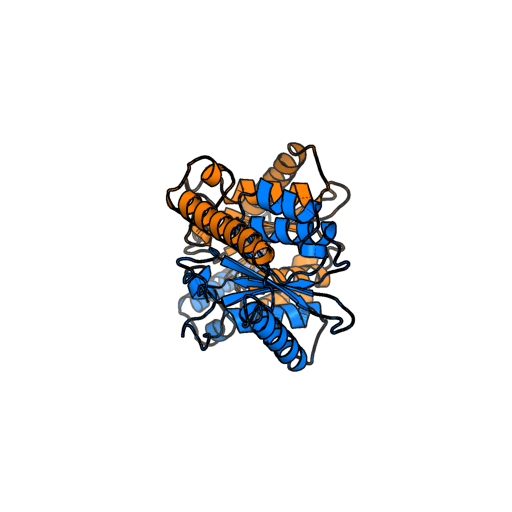 1 55.22 169 GLU A CA 1
ATOM 1362 C C . GLU A 1 169 ? 9.344 -27.094 5.762 1 55.22 169 GLU A C 1
ATOM 1364 O O . GLU A 1 169 ? 8.984 -27.953 4.969 1 55.22 169 GLU A O 1
ATOM 1369 N N . ARG A 1 170 ? 8.805 -26 5.875 1 53.69 170 ARG A N 1
ATOM 1370 C CA . ARG A 1 170 ? 7.441 -25.891 5.363 1 53.69 170 ARG A CA 1
ATOM 1371 C C . ARG A 1 170 ? 7.438 -25.719 3.85 1 53.69 170 ARG A C 1
ATOM 1373 O O . ARG A 1 170 ? 6.605 -26.328 3.158 1 53.69 170 ARG A O 1
ATOM 1380 N N . SER A 1 171 ? 8.43 -24.906 3.416 1 57.56 171 SER A N 1
ATOM 1381 C CA . SER A 1 171 ? 8.492 -24.672 1.977 1 57.56 171 SER A CA 1
ATOM 1382 C C . SER A 1 171 ? 8.812 -25.953 1.22 1 57.56 171 SER A C 1
ATOM 1384 O O . SER A 1 171 ? 8.289 -26.188 0.126 1 57.56 171 SER A O 1
ATOM 1386 N N . THR A 1 172 ? 9.602 -26.688 1.873 1 55.12 172 THR A N 1
ATOM 1387 C CA . THR A 1 172 ? 9.977 -27.953 1.27 1 55.12 172 THR A CA 1
ATOM 1388 C C . THR A 1 172 ? 8.758 -28.875 1.146 1 55.12 172 THR A C 1
ATOM 1390 O O . THR A 1 172 ? 8.578 -29.531 0.124 1 55.12 172 THR A O 1
ATOM 1393 N N . VAL A 1 173 ? 7.953 -28.766 2.088 1 56.09 173 VAL A N 1
ATOM 1394 C CA . VAL A 1 173 ? 6.793 -29.641 2.135 1 56.09 173 VAL A CA 1
ATOM 1395 C C . VAL A 1 173 ? 5.766 -29.203 1.092 1 56.09 173 VAL A C 1
ATOM 1397 O O . VAL A 1 173 ? 5.223 -30.031 0.359 1 56.09 173 VAL A O 1
ATOM 1400 N N . LEU A 1 174 ? 5.574 -27.969 0.937 1 57.78 174 LEU A N 1
ATOM 1401 C CA . LEU A 1 174 ? 4.559 -27.438 0.029 1 57.78 174 LEU A CA 1
ATOM 1402 C C . LEU A 1 174 ? 4.957 -27.672 -1.424 1 57.78 174 LEU A C 1
ATOM 1404 O O . LEU A 1 174 ? 4.109 -28 -2.258 1 57.78 174 LEU A O 1
ATOM 1408 N N . ARG A 1 175 ? 6.223 -27.578 -1.73 1 57.94 175 ARG A N 1
ATOM 1409 C CA . ARG A 1 175 ? 6.742 -27.828 -3.07 1 57.94 175 ARG A CA 1
ATOM 1410 C C . ARG A 1 175 ? 6.602 -29.297 -3.447 1 57.94 175 ARG A C 1
ATOM 1412 O O . ARG A 1 175 ? 6.262 -29.625 -4.586 1 57.94 175 ARG A O 1
ATOM 1419 N N . ALA A 1 176 ? 6.867 -30.125 -2.488 1 57.09 176 ALA A N 1
ATOM 1420 C CA . ALA A 1 176 ? 6.738 -31.562 -2.705 1 57.09 176 ALA A CA 1
ATOM 1421 C C . ALA A 1 176 ? 5.285 -31.953 -2.967 1 57.09 176 ALA A C 1
ATOM 1423 O O . ALA A 1 176 ? 5.004 -32.781 -3.84 1 57.09 176 ALA A O 1
ATOM 1424 N N . GLN A 1 177 ? 4.434 -31.172 -2.283 1 55.78 177 GLN A N 1
ATOM 1425 C CA . GLN A 1 177 ? 3.012 -31.453 -2.459 1 55.78 177 GLN A CA 1
ATOM 1426 C C . GLN A 1 177 ? 2.518 -30.953 -3.818 1 55.78 177 GLN A C 1
ATOM 1428 O O . GLN A 1 177 ? 1.722 -31.625 -4.477 1 55.78 177 GLN A O 1
ATOM 1433 N N . ALA A 1 178 ? 3.07 -29.875 -4.305 1 56.31 178 ALA A N 1
ATOM 1434 C CA . ALA A 1 178 ? 2.699 -29.328 -5.602 1 56.31 178 ALA A CA 1
ATOM 1435 C C . ALA A 1 178 ? 3.219 -30.188 -6.742 1 56.31 178 ALA A C 1
ATOM 1437 O O . ALA A 1 178 ? 2.514 -30.422 -7.727 1 56.31 178 ALA A O 1
ATOM 1438 N N . LYS A 1 179 ? 4.453 -30.688 -6.652 1 55.91 179 LYS A N 1
ATOM 1439 C CA . LYS A 1 179 ? 5.062 -31.594 -7.629 1 55.91 179 LYS A CA 1
ATOM 1440 C C . LYS A 1 179 ? 4.309 -32.906 -7.707 1 55.91 179 LYS A C 1
ATOM 1442 O O . LYS A 1 179 ? 4.152 -33.469 -8.789 1 55.91 179 LYS A O 1
ATOM 1447 N N . GLN A 1 180 ? 4.031 -33.375 -6.594 1 52.53 180 GLN A N 1
ATOM 1448 C CA . GLN A 1 180 ? 3.299 -34.625 -6.586 1 52.53 180 GLN A CA 1
ATOM 1449 C C . GLN A 1 180 ? 1.947 -34.5 -7.281 1 52.53 180 GLN A C 1
ATOM 1451 O O . GLN A 1 180 ? 1.521 -35.375 -8.008 1 52.53 180 GLN A O 1
ATOM 1456 N N . LYS A 1 181 ? 1.461 -33.406 -7.152 1 52.53 181 LYS A N 1
ATOM 1457 C CA . LYS A 1 181 ? 0.156 -33.156 -7.758 1 52.53 181 LYS A CA 1
ATOM 1458 C C . LYS A 1 181 ? 0.283 -32.938 -9.258 1 52.53 181 LYS A C 1
ATOM 1460 O O . LYS A 1 181 ? -0.569 -33.375 -10.031 1 52.53 181 LYS A O 1
ATOM 1465 N N . SER A 1 182 ? 1.301 -32.219 -9.602 1 50.97 182 SER A N 1
ATOM 1466 C CA . SER A 1 182 ? 1.573 -32.062 -11.031 1 50.97 182 SER A CA 1
ATOM 1467 C C . SER A 1 182 ? 1.931 -33.406 -11.664 1 50.97 182 SER A C 1
ATOM 1469 O O . SER A 1 182 ? 1.576 -33.688 -12.812 1 50.97 182 SER A O 1
ATOM 1471 N N . GLY A 1 183 ? 2.738 -34.25 -10.977 1 48.06 183 GLY A N 1
ATOM 1472 C CA . GLY A 1 183 ? 3.102 -35.594 -11.445 1 48.06 183 GLY A CA 1
ATOM 1473 C C . GLY A 1 183 ? 1.922 -36.531 -11.508 1 48.06 183 GLY A C 1
ATOM 1474 O O . GLY A 1 183 ? 1.842 -37.375 -12.406 1 48.06 183 GLY A O 1
ATOM 1475 N N . HIS A 1 184 ? 1.14 -36.5 -10.547 1 47.72 184 HIS A N 1
ATOM 1476 C CA . HIS A 1 184 ? -0.027 -37.375 -10.547 1 47.72 184 HIS A CA 1
ATOM 1477 C C . HIS A 1 184 ? -1.005 -37 -11.648 1 47.72 184 HIS A C 1
ATOM 1479 O O . HIS A 1 184 ? -1.677 -37.875 -12.219 1 47.72 184 HIS A O 1
ATOM 1485 N N . ASP A 1 185 ? -0.98 -35.75 -12.055 1 44.59 185 ASP A N 1
ATOM 1486 C CA . ASP A 1 185 ? -1.835 -35.344 -13.164 1 44.59 185 ASP A CA 1
ATOM 1487 C C . ASP A 1 185 ? -1.283 -35.844 -14.492 1 44.59 185 ASP A C 1
ATOM 1489 O O . ASP A 1 185 ? -2.037 -36.031 -15.453 1 44.59 185 ASP A O 1
ATOM 1493 N N . THR A 1 186 ? -0.006 -36 -14.609 1 43.19 186 THR A N 1
ATOM 1494 C CA . THR A 1 186 ? 0.578 -36.531 -15.836 1 43.19 186 THR A CA 1
ATOM 1495 C C . THR A 1 186 ? 0.301 -38 -15.969 1 43.19 186 THR A C 1
ATOM 1497 O O . THR A 1 186 ? 0.126 -38.531 -17.078 1 43.19 186 THR A O 1
ATOM 1500 N N . HIS A 1 187 ? 0.265 -38.688 -14.891 1 46.09 187 HIS A N 1
ATOM 1501 C CA . HIS A 1 187 ? 0.082 -40.125 -15.008 1 46.09 187 HIS A CA 1
ATOM 1502 C C . HIS A 1 187 ? -1.384 -40.5 -15.234 1 46.09 187 HIS A C 1
ATOM 1504 O O . HIS A 1 187 ? -1.693 -41.562 -15.766 1 46.09 187 HIS A O 1
ATOM 1510 N N . THR A 1 188 ? -2.285 -39.625 -14.75 1 45.84 188 THR A N 1
ATOM 1511 C CA . THR A 1 188 ? -3.682 -40.031 -14.914 1 45.84 188 THR A CA 1
ATOM 1512 C C . THR A 1 188 ? -4.133 -39.812 -16.359 1 45.84 188 THR A C 1
ATOM 1514 O O . THR A 1 188 ? -5.148 -40.375 -16.781 1 45.84 188 THR A O 1
ATOM 1517 N N . VAL A 1 189 ? -3.459 -39.156 -17.219 1 46.84 189 VAL A N 1
ATOM 1518 C CA . VAL A 1 189 ? -3.852 -39 -18.609 1 46.84 189 VAL A CA 1
ATOM 1519 C C . VAL A 1 189 ? -3.42 -40.25 -19.391 1 46.84 189 VAL A C 1
ATOM 1521 O O . VAL A 1 189 ? -3.943 -40.5 -20.484 1 46.84 189 VAL A O 1
ATOM 1524 N N . GLN A 1 190 ? -2.418 -40.969 -18.891 1 41.31 190 GLN A N 1
ATOM 1525 C CA . GLN A 1 190 ? -1.995 -42.062 -19.781 1 41.31 190 GLN A CA 1
ATOM 1526 C C . GLN A 1 190 ? -2.934 -43.25 -19.688 1 41.31 190 GLN A C 1
ATOM 1528 O O . GLN A 1 190 ? -2.842 -44.188 -20.484 1 41.31 190 GLN A O 1
ATOM 1533 N N . ARG A 1 191 ? -3.699 -43.375 -18.578 1 43.5 191 ARG A N 1
ATOM 1534 C CA . ARG A 1 191 ? -4.48 -44.594 -18.562 1 43.5 191 ARG A CA 1
ATOM 1535 C C . ARG A 1 191 ? -5.805 -44.406 -19.297 1 43.5 191 ARG A C 1
ATOM 1537 O O . ARG A 1 191 ? -6.625 -45.344 -19.344 1 43.5 191 ARG A O 1
ATOM 1544 N N . VAL A 1 192 ? -6.102 -43.219 -19.984 1 38.84 192 VAL A N 1
ATOM 1545 C CA . VAL A 1 192 ? -7.25 -43.406 -20.875 1 38.84 192 VAL A CA 1
ATOM 1546 C C . VAL A 1 192 ? -6.773 -43.781 -22.266 1 38.84 192 VAL A C 1
ATOM 1548 O O . VAL A 1 192 ? -5.773 -43.281 -22.766 1 38.84 192 VAL A O 1
ATOM 1551 N N . MET B 1 1 ? -10.305 -33.906 -3.514 1 31.94 1 MET B N 1
ATOM 1552 C CA . MET B 1 1 ? -10.469 -32.469 -3.631 1 31.94 1 MET B CA 1
ATOM 1553 C C . MET B 1 1 ? -9.508 -31.719 -2.701 1 31.94 1 MET B C 1
ATOM 1555 O O . MET B 1 1 ? -9.594 -31.859 -1.48 1 31.94 1 MET B O 1
ATOM 1559 N N . HIS B 1 2 ? -8.352 -31.656 -2.891 1 43.59 2 HIS B N 1
ATOM 1560 C CA . HIS B 1 2 ? -7.473 -31.297 -1.786 1 43.59 2 HIS B CA 1
ATOM 1561 C C . HIS B 1 2 ? -7.68 -29.844 -1.37 1 43.59 2 HIS B C 1
ATOM 1563 O O . HIS B 1 2 ? -7.48 -28.938 -2.176 1 43.59 2 HIS B O 1
ATOM 1569 N N . PRO B 1 3 ? -8.586 -29.641 -0.458 1 53.19 3 PRO B N 1
ATOM 1570 C CA . PRO B 1 3 ? -8.859 -28.328 0.141 1 53.19 3 PRO B CA 1
ATOM 1571 C C . PRO B 1 3 ? -7.594 -27.531 0.417 1 53.19 3 PRO B C 1
ATOM 1573 O O . PRO B 1 3 ? -6.527 -28.109 0.632 1 53.19 3 PRO B O 1
ATOM 1576 N N . TRP B 1 4 ? -7.555 -26.297 -0.323 1 61.94 4 TRP B N 1
ATOM 1577 C CA . TRP B 1 4 ? -6.434 -25.453 0.085 1 61.94 4 TRP B CA 1
ATOM 1578 C C . TRP B 1 4 ? -6.141 -25.625 1.573 1 61.94 4 TRP B C 1
ATOM 1580 O O . TRP B 1 4 ? -7.062 -25.797 2.375 1 61.94 4 TRP B O 1
ATOM 1590 N N . GLU B 1 5 ? -4.973 -26 1.839 1 64.94 5 GLU B N 1
ATOM 1591 C CA . GLU B 1 5 ? -4.648 -25.922 3.26 1 64.94 5 GLU B CA 1
ATOM 1592 C C . GLU B 1 5 ? -5.012 -24.562 3.842 1 64.94 5 GLU B C 1
ATOM 1594 O O . GLU B 1 5 ? -4.93 -23.547 3.15 1 64.94 5 GLU B O 1
ATOM 1599 N N . TYR B 1 6 ? -5.656 -24.547 4.871 1 73.62 6 TYR B N 1
ATOM 1600 C CA . TYR B 1 6 ? -6.027 -23.328 5.566 1 73.62 6 TYR B CA 1
ATOM 1601 C C . TYR B 1 6 ? -4.824 -22.406 5.723 1 73.62 6 TYR B C 1
ATOM 1603 O O . TYR B 1 6 ? -3.744 -22.844 6.121 1 73.62 6 TYR B O 1
ATOM 1611 N N . PRO B 1 7 ? -4.984 -21.172 5.234 1 78.69 7 PRO B N 1
ATOM 1612 C CA . PRO B 1 7 ? -3.887 -20.203 5.41 1 78.69 7 PRO B CA 1
ATOM 1613 C C . PRO B 1 7 ? -3.525 -19.984 6.875 1 78.69 7 PRO B C 1
ATOM 1615 O O . PRO B 1 7 ? -4.41 -19.75 7.703 1 78.69 7 PRO B O 1
ATOM 1618 N N . LYS B 1 8 ? -2.342 -20.062 7.195 1 84.19 8 LYS B N 1
ATOM 1619 C CA . LYS B 1 8 ? -1.902 -20.125 8.586 1 84.19 8 LYS B CA 1
ATOM 1620 C C . LYS B 1 8 ? -1.596 -18.734 9.117 1 84.19 8 LYS B C 1
ATOM 1622 O O . LYS B 1 8 ? -1.726 -18.469 10.32 1 84.19 8 LYS B O 1
ATOM 1627 N N . GLU B 1 9 ? -1.189 -17.844 8.273 1 93.38 9 GLU B N 1
ATOM 1628 C CA . GLU B 1 9 ? -0.798 -16.5 8.695 1 93.38 9 GLU B CA 1
ATOM 1629 C C . GLU B 1 9 ? -1.069 -15.469 7.602 1 93.38 9 GLU B C 1
ATOM 1631 O O . GLU B 1 9 ? -1.336 -15.836 6.453 1 93.38 9 GLU B O 1
ATOM 1636 N N . PRO B 1 10 ? -1.049 -14.281 7.98 1 95.06 10 PRO B N 1
ATOM 1637 C CA . PRO B 1 10 ? -1.287 -13.227 6.988 1 95.06 10 PRO B CA 1
ATOM 1638 C C . PRO B 1 10 ? -0.333 -13.305 5.801 1 95.06 10 PRO B C 1
ATOM 1640 O O . PRO B 1 10 ? 0.874 -13.492 5.98 1 95.06 10 PRO B O 1
ATOM 1643 N N . TRP B 1 11 ? -0.959 -13.219 4.656 1 96.06 11 TRP B N 1
ATOM 1644 C CA . TRP B 1 11 ? -0.242 -13.07 3.393 1 96.06 11 TRP B CA 1
ATOM 1645 C C . TRP B 1 11 ? 0.497 -14.359 3.037 1 96.06 11 TRP B C 1
ATOM 1647 O O . TRP B 1 11 ? 1.462 -14.336 2.27 1 96.06 11 TRP B O 1
ATOM 1657 N N . ASP B 1 12 ? 0.104 -15.461 3.613 1 95.12 12 ASP B N 1
ATOM 1658 C CA . ASP B 1 12 ? 0.629 -16.781 3.27 1 95.12 12 ASP B CA 1
ATOM 1659 C C . ASP B 1 12 ? 0.16 -17.219 1.884 1 95.12 12 ASP B C 1
ATOM 1661 O O . ASP B 1 12 ? 0.971 -17.609 1.046 1 95.12 12 ASP B O 1
ATOM 1665 N N . ARG B 1 13 ? -1.055 -17.031 1.667 1 95.75 13 ARG B N 1
ATOM 1666 C CA . ARG B 1 13 ? -1.668 -17.359 0.383 1 95.75 13 ARG B CA 1
ATOM 1667 C C . ARG B 1 13 ? -2.521 -16.203 -0.121 1 95.75 13 ARG B C 1
ATOM 1669 O O . ARG B 1 13 ? -3.377 -15.688 0.606 1 95.75 13 ARG B O 1
ATOM 1676 N N . VAL B 1 14 ? -2.234 -15.867 -1.399 1 97.12 14 VAL B N 1
ATOM 1677 C CA . VAL B 1 14 ? -3.043 -14.812 -1.993 1 97.12 14 VAL B CA 1
ATOM 1678 C C . VAL B 1 14 ? -3.713 -15.32 -3.266 1 97.12 14 VAL B C 1
ATOM 1680 O O . VAL B 1 14 ? -3.166 -16.188 -3.959 1 97.12 14 VAL B O 1
ATOM 1683 N N . HIS B 1 15 ? -4.91 -14.797 -3.49 1 96.62 15 HIS B N 1
ATOM 1684 C CA . HIS B 1 15 ? -5.66 -15.062 -4.711 1 96.62 15 HIS B CA 1
ATOM 1685 C C . HIS B 1 15 ? -5.73 -13.828 -5.598 1 96.62 15 HIS B C 1
ATOM 1687 O O . HIS B 1 15 ? -5.984 -12.727 -5.109 1 96.62 15 HIS B O 1
ATOM 1693 N N . ILE B 1 16 ? -5.48 -14.062 -6.922 1 97.31 16 ILE B N 1
ATOM 1694 C CA . ILE B 1 16 ? -5.484 -12.898 -7.797 1 97.31 16 ILE B CA 1
ATOM 1695 C C . ILE B 1 16 ? -6.422 -13.141 -8.977 1 97.31 16 ILE B C 1
ATOM 1697 O O . ILE B 1 16 ? -6.637 -14.289 -9.383 1 97.31 16 ILE B O 1
ATOM 1701 N N . ASP B 1 17 ? -7.008 -12.094 -9.453 1 95.69 17 ASP B N 1
ATOM 1702 C CA . ASP B 1 17 ? -7.848 -12.086 -10.641 1 95.69 17 ASP B CA 1
ATOM 1703 C C . ASP B 1 17 ? -7.957 -10.68 -11.227 1 95.69 17 ASP B C 1
ATOM 1705 O O . ASP B 1 17 ? -7.68 -9.695 -10.539 1 95.69 17 ASP B O 1
ATOM 1709 N N . PHE B 1 18 ? -8.281 -10.656 -12.508 1 96.62 18 PHE B N 1
ATOM 1710 C CA . PHE B 1 18 ? -8.578 -9.367 -13.117 1 96.62 18 PHE B CA 1
ATOM 1711 C C . PHE B 1 18 ? -10.07 -9.055 -13.023 1 96.62 18 PHE B C 1
ATOM 1713 O O . PHE B 1 18 ? -10.898 -9.969 -13 1 96.62 18 PHE B O 1
ATOM 1720 N N . ALA B 1 19 ? -10.352 -7.863 -12.883 1 96.69 19 ALA B N 1
ATOM 1721 C CA . ALA B 1 19 ? -11.711 -7.352 -12.953 1 96.69 19 ALA B CA 1
ATOM 1722 C C . ALA B 1 19 ? -11.844 -6.297 -14.055 1 96.69 19 ALA B C 1
ATOM 1724 O O . ALA B 1 19 ? -11.062 -5.344 -14.102 1 96.69 19 ALA B O 1
ATOM 1725 N N . GLY B 1 20 ? -12.875 -6.496 -14.859 1 92.56 20 GLY B N 1
ATOM 1726 C CA . GLY B 1 20 ? -13.148 -5.504 -15.883 1 92.56 20 GLY B CA 1
ATOM 1727 C C . GLY B 1 20 ? -13.375 -6.109 -17.25 1 92.56 20 GLY B C 1
ATOM 1728 O O . GLY B 1 20 ? -13.359 -7.332 -17.406 1 92.56 20 GLY B O 1
ATOM 1729 N N . PRO B 1 21 ? -13.617 -5.207 -18.141 1 94.5 21 PRO B N 1
ATOM 1730 C CA . PRO B 1 21 ? -13.68 -3.75 -18 1 94.5 21 PRO B CA 1
ATOM 1731 C C . PRO B 1 21 ? -14.797 -3.293 -17.078 1 94.5 21 PRO B C 1
ATOM 1733 O O . PRO B 1 21 ? -15.883 -3.881 -17.062 1 94.5 21 PRO B O 1
ATOM 1736 N N . PHE B 1 22 ? -14.523 -2.375 -16.266 1 93.94 22 PHE B N 1
ATOM 1737 C CA . PHE B 1 22 ? -15.398 -1.748 -15.273 1 93.94 22 PHE B CA 1
ATOM 1738 C C . PHE B 1 22 ? -14.969 -0.306 -15.016 1 93.94 22 PHE B C 1
ATOM 1740 O O . PHE B 1 22 ? -13.797 -0.034 -14.758 1 93.94 22 PHE B O 1
ATOM 1747 N N . LEU B 1 23 ? -15.938 0.679 -15.266 1 92.5 23 LEU B N 1
ATOM 1748 C CA . LEU B 1 23 ? -15.641 2.104 -15.164 1 92.5 23 LEU B CA 1
ATOM 1749 C C . LEU B 1 23 ? -14.531 2.49 -16.141 1 92.5 23 LEU B C 1
ATOM 1751 O O . LEU B 1 23 ? -13.625 3.248 -15.773 1 92.5 23 LEU B O 1
ATOM 1755 N N . ASN B 1 24 ? -14.516 1.774 -17.219 1 92.38 24 ASN B N 1
ATOM 1756 C CA . ASN B 1 24 ? -13.609 2.023 -18.344 1 92.38 24 ASN B CA 1
ATOM 1757 C C . ASN B 1 24 ? -12.164 1.723 -17.969 1 92.38 24 ASN B C 1
ATOM 1759 O O . ASN B 1 24 ? -11.242 2.393 -18.453 1 92.38 24 ASN B O 1
ATOM 1763 N N . ARG B 1 25 ? -12.039 0.703 -17.062 1 94.94 25 ARG B N 1
ATOM 1764 C CA . ARG B 1 25 ? -10.695 0.33 -16.625 1 94.94 25 ARG B CA 1
ATOM 1765 C C . ARG B 1 25 ? -10.633 -1.149 -16.266 1 94.94 25 ARG B C 1
ATOM 1767 O O . ARG B 1 25 ? -11.664 -1.795 -16.062 1 94.94 25 ARG B O 1
ATOM 1774 N N . MET B 1 26 ? -9.398 -1.643 -16.406 1 97.44 26 MET B N 1
ATOM 1775 C CA . MET B 1 26 ? -9.109 -2.953 -15.836 1 97.44 26 MET B CA 1
ATOM 1776 C C . MET B 1 26 ? -8.508 -2.816 -14.438 1 97.44 26 MET B C 1
ATOM 1778 O O . MET B 1 26 ? -7.867 -1.812 -14.133 1 97.44 26 MET B O 1
ATOM 1782 N N . PHE B 1 27 ? -8.82 -3.816 -13.641 1 98.25 27 PHE B N 1
ATOM 1783 C CA . PHE B 1 27 ? -8.273 -3.844 -12.289 1 98.25 27 PHE B CA 1
ATOM 1784 C C . PHE B 1 27 ? -7.641 -5.199 -11.992 1 98.25 27 PHE B C 1
ATOM 1786 O O . PHE B 1 27 ? -8.109 -6.227 -12.477 1 98.25 27 PHE B O 1
ATOM 1793 N N . LEU B 1 28 ? -6.559 -5.211 -11.266 1 98.06 28 LEU B N 1
ATOM 1794 C CA . LEU B 1 28 ? -6.02 -6.414 -10.641 1 98.06 28 LEU B CA 1
ATOM 1795 C C . LEU B 1 28 ? -6.461 -6.516 -9.188 1 98.06 28 LEU B C 1
ATOM 1797 O O . LEU B 1 28 ? -6.25 -5.586 -8.398 1 98.06 28 LEU B O 1
ATOM 1801 N N . ILE B 1 29 ? -7.094 -7.582 -8.875 1 98.44 29 ILE B N 1
ATOM 1802 C CA . ILE B 1 29 ? -7.555 -7.816 -7.512 1 98.44 29 ILE B CA 1
ATOM 1803 C C . ILE B 1 29 ? -6.672 -8.867 -6.844 1 98.44 29 ILE B C 1
ATOM 1805 O O . ILE B 1 29 ? -6.453 -9.945 -7.398 1 98.44 29 ILE B O 1
ATOM 1809 N N . VAL B 1 30 ? -6.105 -8.531 -5.715 1 98.44 30 VAL B N 1
ATOM 1810 C CA . VAL B 1 30 ? -5.309 -9.453 -4.906 1 98.44 30 VAL B CA 1
ATOM 1811 C C . VAL B 1 30 ? -5.926 -9.578 -3.514 1 98.44 30 VAL B C 1
ATOM 1813 O O . VAL B 1 30 ? -6.082 -8.586 -2.803 1 98.44 30 VAL B O 1
ATOM 1816 N N . THR B 1 31 ? -6.254 -10.82 -3.109 1 97.94 31 THR B N 1
ATOM 1817 C CA . THR B 1 31 ? -6.918 -11.016 -1.828 1 97.94 31 THR B CA 1
ATOM 1818 C C . THR B 1 31 ? -6.148 -12.016 -0.966 1 97.94 31 THR B C 1
ATOM 1820 O O . THR B 1 31 ? -5.812 -13.109 -1.422 1 97.94 31 THR B O 1
ATOM 1823 N N . ASP B 1 32 ? -5.836 -11.578 0.213 1 97.31 32 ASP B N 1
ATOM 1824 C CA . ASP B 1 32 ? -5.203 -12.461 1.19 1 97.31 32 ASP B CA 1
ATOM 1825 C C . ASP B 1 32 ? -6.207 -13.453 1.766 1 97.31 32 ASP B C 1
ATOM 1827 O O . ASP B 1 32 ? -7.254 -13.062 2.289 1 97.31 32 ASP B O 1
ATOM 1831 N N . ALA B 1 33 ? -5.871 -14.695 1.75 1 95.44 33 ALA B N 1
ATOM 1832 C CA . ALA B 1 33 ? -6.805 -15.742 2.146 1 95.44 33 ALA B CA 1
ATOM 1833 C C . ALA B 1 33 ? -7.031 -15.734 3.656 1 95.44 33 ALA B C 1
ATOM 1835 O O . ALA B 1 33 ? -8.102 -16.109 4.133 1 95.44 33 ALA B O 1
ATOM 1836 N N . TYR B 1 34 ? -6.066 -15.312 4.379 1 95.38 34 TYR B N 1
ATOM 1837 C CA . TYR B 1 34 ? -6.141 -15.352 5.836 1 95.38 34 TYR B CA 1
ATOM 1838 C C . TYR B 1 34 ? -6.941 -14.164 6.367 1 95.38 34 TYR B C 1
ATOM 1840 O O . TYR B 1 34 ? -7.977 -14.344 7.008 1 95.38 34 TYR B O 1
ATOM 1848 N N . SER B 1 35 ? -6.539 -13.031 6.004 1 96.69 35 SER B N 1
ATOM 1849 C CA . SER B 1 35 ? -7.09 -11.805 6.59 1 96.69 35 SER B CA 1
ATOM 1850 C C . SER B 1 35 ? -8.273 -11.297 5.781 1 96.69 35 SER B C 1
ATOM 1852 O O . SER B 1 35 ? -9.023 -10.43 6.246 1 96.69 35 SER B O 1
ATOM 1854 N N . LYS B 1 36 ? -8.375 -11.703 4.578 1 97.12 36 LYS B N 1
ATOM 1855 C CA . LYS B 1 36 ? -9.367 -11.219 3.621 1 97.12 36 LYS B CA 1
ATOM 1856 C C . LYS B 1 36 ? -9.055 -9.797 3.178 1 97.12 36 LYS B C 1
ATOM 1858 O O . LYS B 1 36 ? -9.891 -9.133 2.562 1 97.12 36 LYS B O 1
ATOM 1863 N N . TRP B 1 37 ? -7.875 -9.352 3.494 1 97.88 37 TRP B N 1
ATOM 1864 C CA . TRP B 1 37 ? -7.414 -8.086 2.938 1 97.88 37 TRP B CA 1
ATOM 1865 C C . TRP B 1 37 ? -7.473 -8.109 1.414 1 97.88 37 TRP B C 1
ATOM 1867 O O . TRP B 1 37 ? -7.082 -9.094 0.785 1 97.88 37 TRP B O 1
ATOM 1877 N N . MET B 1 38 ? -7.965 -7.043 0.857 1 97.88 38 MET B N 1
ATOM 1878 C CA . MET B 1 38 ? -8.133 -6.965 -0.591 1 97.88 38 MET B CA 1
ATOM 1879 C C . MET B 1 38 ? -7.438 -5.734 -1.156 1 97.88 38 MET B C 1
ATOM 1881 O O . MET B 1 38 ? -7.652 -4.617 -0.676 1 97.88 38 MET B O 1
ATOM 1885 N N . GLU B 1 39 ? -6.547 -5.961 -2.111 1 98.31 39 GLU B N 1
ATOM 1886 C CA . GLU B 1 39 ? -5.949 -4.906 -2.924 1 98.31 39 GLU B CA 1
ATOM 1887 C C . GLU B 1 39 ? -6.625 -4.812 -4.289 1 98.31 39 GLU B C 1
ATOM 1889 O O . GLU B 1 39 ? -6.797 -5.824 -4.973 1 98.31 39 GLU B O 1
ATOM 1894 N N . VAL B 1 40 ? -7.082 -3.619 -4.621 1 98.31 40 VAL B N 1
ATOM 1895 C CA . VAL B 1 40 ? -7.605 -3.344 -5.953 1 98.31 40 VAL B CA 1
ATOM 1896 C C . VAL B 1 40 ? -6.699 -2.342 -6.668 1 98.31 40 VAL B C 1
ATOM 1898 O O . VAL B 1 40 ? -6.582 -1.189 -6.246 1 98.31 40 VAL B O 1
ATOM 1901 N N . ILE B 1 41 ? -6.129 -2.791 -7.762 1 97.94 41 ILE B N 1
ATOM 1902 C CA . ILE B 1 41 ? -5.102 -2.004 -8.438 1 97.94 41 ILE B CA 1
ATOM 1903 C C . ILE B 1 41 ? -5.543 -1.696 -9.867 1 97.94 41 ILE B C 1
ATOM 1905 O O . ILE B 1 41 ? -5.688 -2.605 -10.688 1 97.94 41 ILE B O 1
ATOM 1909 N N . PRO B 1 42 ? -5.727 -0.406 -10.164 1 97.06 42 PRO B N 1
ATOM 1910 C CA . PRO B 1 42 ? -6.039 -0.071 -11.555 1 97.06 42 PRO B CA 1
ATOM 1911 C C . PRO B 1 42 ? -4.922 -0.469 -12.523 1 97.06 42 PRO B C 1
ATOM 1913 O O . PRO B 1 42 ? -3.74 -0.305 -12.203 1 97.06 42 PRO B O 1
ATOM 1916 N N . MET B 1 43 ? -5.328 -0.995 -13.703 1 96.88 43 MET B N 1
ATOM 1917 C CA . MET B 1 43 ? -4.371 -1.476 -14.695 1 96.88 43 MET B CA 1
ATOM 1918 C C . MET B 1 43 ? -4.531 -0.722 -16.016 1 96.88 43 MET B C 1
ATOM 1920 O O . MET B 1 43 ? -5.648 -0.537 -16.5 1 96.88 43 MET B O 1
ATOM 1924 N N . VAL B 1 44 ? -3.398 -0.287 -16.531 1 91.81 44 VAL B N 1
ATOM 1925 C CA . VAL B 1 44 ? -3.406 0.271 -17.875 1 91.81 44 VAL B CA 1
ATOM 1926 C C . VAL B 1 44 ? -3.379 -0.858 -18.906 1 91.81 44 VAL B C 1
ATOM 1928 O O . VAL B 1 44 ? -4.043 -0.779 -19.953 1 91.81 44 VAL B O 1
ATOM 1931 N N . SER B 1 45 ? -2.639 -1.871 -18.578 1 94.69 45 SER B N 1
ATOM 1932 C CA . SER B 1 45 ? -2.514 -3.08 -19.375 1 94.69 45 SER B CA 1
ATOM 1933 C C . SER B 1 45 ? -2.506 -4.328 -18.5 1 94.69 45 SER B C 1
ATOM 1935 O O . SER B 1 45 ? -2.148 -4.266 -17.328 1 94.69 45 SER B O 1
ATOM 1937 N N . THR B 1 46 ? -2.926 -5.391 -19.125 1 95.69 46 THR B N 1
ATOM 1938 C CA . THR B 1 46 ? -2.998 -6.617 -18.328 1 95.69 46 THR B CA 1
ATOM 1939 C C . THR B 1 46 ? -1.979 -7.637 -18.844 1 95.69 46 THR B C 1
ATOM 1941 O O . THR B 1 46 ? -2.182 -8.844 -18.688 1 95.69 46 THR B O 1
ATOM 1944 N N . THR B 1 47 ? -0.979 -7.137 -19.469 1 96.44 47 THR B N 1
ATOM 1945 C CA . THR B 1 47 ? 0.095 -8.023 -19.891 1 96.44 47 THR B CA 1
ATOM 1946 C C . THR B 1 47 ? 0.806 -8.633 -18.688 1 96.44 47 THR B C 1
ATOM 1948 O O . THR B 1 47 ? 0.672 -8.141 -17.562 1 96.44 47 THR B O 1
ATOM 1951 N N . SER B 1 48 ? 1.501 -9.68 -18.984 1 97.5 48 SER B N 1
ATOM 1952 C CA . SER B 1 48 ? 2.297 -10.297 -17.938 1 97.5 48 SER B CA 1
ATOM 1953 C C . SER B 1 48 ? 3.26 -9.289 -17.312 1 97.5 48 SER B C 1
ATOM 1955 O O . SER B 1 48 ? 3.391 -9.227 -16.078 1 97.5 48 SER B O 1
ATOM 1957 N N . GLU B 1 49 ? 3.891 -8.555 -18.156 1 96.56 49 GLU B N 1
ATOM 1958 C CA . GLU B 1 49 ? 4.863 -7.574 -17.688 1 96.56 49 GLU B CA 1
ATOM 1959 C C . GLU B 1 49 ? 4.207 -6.539 -16.766 1 96.56 49 GLU B C 1
ATOM 1961 O O . GLU B 1 49 ? 4.719 -6.234 -15.695 1 96.56 49 GLU B O 1
ATOM 1966 N N . ALA B 1 50 ? 3.105 -5.992 -17.219 1 96.81 50 ALA B N 1
ATOM 1967 C CA . ALA B 1 50 ? 2.381 -5.004 -16.422 1 96.81 50 ALA B CA 1
ATOM 1968 C C . ALA B 1 50 ? 1.911 -5.602 -15.102 1 96.81 50 ALA B C 1
ATOM 1970 O O . ALA B 1 50 ? 1.976 -4.941 -14.05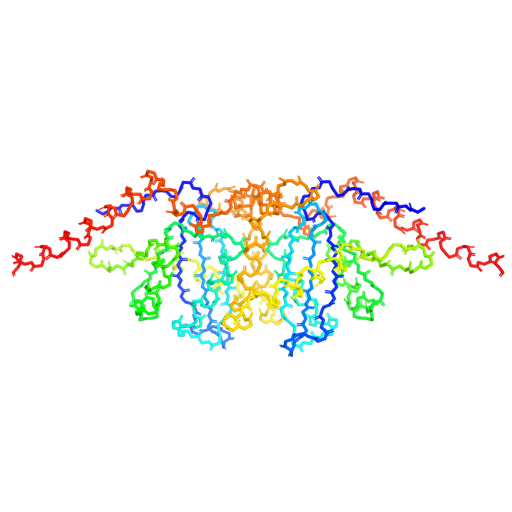5 1 96.81 50 ALA B O 1
ATOM 1971 N N . THR B 1 51 ? 1.462 -6.809 -15.164 1 98.06 51 THR B N 1
ATOM 1972 C CA . THR B 1 51 ? 0.985 -7.508 -13.977 1 98.06 51 THR B CA 1
ATOM 1973 C C . THR B 1 51 ? 2.123 -7.723 -12.984 1 98.06 51 THR B C 1
ATOM 1975 O O . THR B 1 51 ? 1.976 -7.441 -11.789 1 98.06 51 THR B O 1
ATOM 1978 N N . ILE B 1 52 ? 3.211 -8.133 -13.453 1 97.94 52 ILE B N 1
ATOM 1979 C CA . ILE B 1 52 ? 4.387 -8.398 -12.633 1 97.94 52 ILE B CA 1
ATOM 1980 C C . ILE B 1 52 ? 4.844 -7.102 -11.953 1 97.94 52 ILE B C 1
ATOM 1982 O O . ILE B 1 52 ? 5.184 -7.102 -10.773 1 97.94 52 ILE B O 1
ATOM 1986 N N . ASN B 1 53 ? 4.801 -6.062 -12.688 1 96.81 53 ASN B N 1
ATOM 1987 C CA . ASN B 1 53 ? 5.211 -4.773 -12.133 1 96.81 53 ASN B CA 1
ATOM 1988 C C . ASN B 1 53 ? 4.324 -4.363 -10.961 1 96.81 53 ASN B C 1
ATOM 1990 O O . ASN B 1 53 ? 4.82 -3.879 -9.945 1 96.81 53 ASN B O 1
ATOM 1994 N N . LYS B 1 54 ? 3.074 -4.562 -11.125 1 97.81 54 LYS B N 1
ATOM 1995 C CA . LYS B 1 54 ? 2.148 -4.223 -10.047 1 97.81 54 LYS B CA 1
ATOM 1996 C C . LYS B 1 54 ? 2.34 -5.145 -8.844 1 97.81 54 LYS B C 1
ATOM 1998 O O . LYS B 1 54 ? 2.326 -4.691 -7.699 1 97.81 54 LYS B O 1
ATOM 2003 N N . LEU B 1 55 ? 2.555 -6.387 -9.094 1 98.44 55 LEU B N 1
ATOM 2004 C CA . LEU B 1 55 ? 2.77 -7.34 -8.008 1 98.44 55 LEU B CA 1
ATOM 2005 C C . LEU B 1 55 ? 4.078 -7.047 -7.285 1 98.44 55 LEU B C 1
ATOM 2007 O O . LEU B 1 55 ? 4.156 -7.172 -6.059 1 98.44 55 LEU B O 1
ATOM 2011 N N . ARG B 1 56 ? 5.066 -6.699 -8.039 1 97.56 56 ARG B N 1
ATOM 2012 C CA . ARG B 1 56 ? 6.34 -6.332 -7.43 1 97.56 56 ARG B CA 1
ATOM 2013 C C . ARG B 1 56 ? 6.156 -5.188 -6.441 1 97.56 56 ARG B C 1
ATOM 2015 O O . ARG B 1 56 ? 6.688 -5.23 -5.328 1 97.56 56 ARG B O 1
ATOM 2022 N N . GLY B 1 57 ? 5.445 -4.184 -6.855 1 97.25 57 GLY B N 1
ATOM 2023 C CA . GLY B 1 57 ? 5.133 -3.086 -5.957 1 97.25 57 GLY B CA 1
ATOM 2024 C C . GLY B 1 57 ? 4.367 -3.525 -4.723 1 97.25 57 GLY B C 1
ATOM 2025 O O . GLY B 1 57 ? 4.703 -3.131 -3.605 1 97.25 57 GLY B O 1
ATOM 2026 N N . LEU B 1 58 ? 3.396 -4.32 -4.941 1 98.12 58 LEU B N 1
ATOM 2027 C CA . LEU B 1 58 ? 2.568 -4.805 -3.844 1 98.12 58 LEU B CA 1
ATOM 2028 C C . LEU B 1 58 ? 3.393 -5.629 -2.863 1 98.12 58 LEU B C 1
ATOM 2030 O O . LEU B 1 58 ? 3.264 -5.469 -1.647 1 98.12 58 LEU B O 1
ATOM 2034 N N . PHE B 1 59 ? 4.281 -6.484 -3.367 1 97.88 59 PHE B N 1
ATOM 2035 C CA . PHE B 1 59 ? 5.082 -7.367 -2.525 1 97.88 59 PHE B CA 1
ATOM 2036 C C . PHE B 1 59 ? 6.125 -6.57 -1.752 1 97.88 59 PHE B C 1
ATOM 2038 O O . PHE B 1 59 ? 6.574 -7 -0.685 1 97.88 59 PHE B O 1
ATOM 2045 N N . SER B 1 60 ? 6.469 -5.441 -2.271 1 96.69 60 SER B N 1
ATOM 2046 C CA . SER B 1 60 ? 7.383 -4.578 -1.533 1 96.69 60 SER B CA 1
ATOM 2047 C C . SER B 1 60 ? 6.727 -4.02 -0.275 1 96.69 60 SER B C 1
ATOM 2049 O O . SER B 1 60 ? 7.414 -3.559 0.639 1 96.69 60 SER B O 1
ATOM 2051 N N . SER B 1 61 ? 5.441 -4.035 -0.234 1 96.31 61 SER B N 1
ATOM 2052 C CA . SER B 1 61 ? 4.715 -3.514 0.918 1 96.31 61 SER B CA 1
ATOM 2053 C C . SER B 1 61 ? 4.25 -4.641 1.837 1 96.31 61 SER B C 1
ATOM 2055 O O . SER B 1 61 ? 4.336 -4.523 3.061 1 96.31 61 SER B O 1
ATOM 2057 N N . GLN B 1 62 ? 3.873 -5.746 1.273 1 97 62 GLN B N 1
ATOM 2058 C CA . GLN B 1 62 ? 3.229 -6.781 2.072 1 97 62 GLN B CA 1
ATOM 2059 C C . GLN B 1 62 ? 4.156 -7.977 2.275 1 97 62 GLN B C 1
ATOM 2061 O O . GLN B 1 62 ? 3.869 -8.859 3.086 1 97 62 GLN B O 1
ATOM 2066 N N . GLY B 1 63 ? 5.297 -7.988 1.542 1 96.38 63 GLY B N 1
ATOM 2067 C CA . GLY B 1 63 ? 6.164 -9.156 1.534 1 96.38 63 GLY B CA 1
ATOM 2068 C C . GLY B 1 63 ? 5.805 -10.156 0.453 1 96.38 63 GLY B C 1
ATOM 2069 O O . GLY B 1 63 ? 4.797 -10 -0.237 1 96.38 63 GLY B O 1
ATOM 2070 N N . LEU B 1 64 ? 6.707 -11.164 0.314 1 96.94 64 LEU B N 1
ATOM 2071 C CA . LEU B 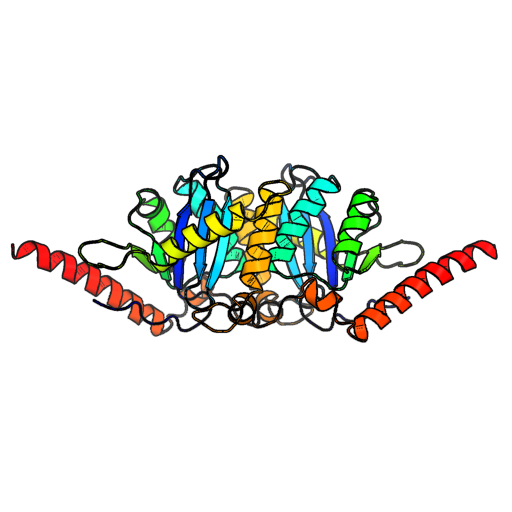1 64 ? 6.438 -12.234 -0.644 1 96.94 64 LEU B CA 1
ATOM 2072 C C . LEU B 1 64 ? 5.473 -13.258 -0.059 1 96.94 64 LEU B C 1
ATOM 2074 O O . LEU B 1 64 ? 5.699 -13.773 1.036 1 96.94 64 LEU B O 1
ATOM 2078 N N . PRO B 1 65 ? 4.367 -13.5 -0.787 1 97.06 65 PRO B N 1
ATOM 2079 C CA . PRO B 1 65 ? 3.537 -14.609 -0.322 1 97.06 65 PRO B CA 1
ATOM 2080 C C . PRO B 1 65 ? 4.203 -15.969 -0.532 1 97.06 65 PRO B C 1
ATOM 2082 O O . PRO B 1 65 ? 5.129 -16.094 -1.342 1 97.06 65 PRO B O 1
ATOM 2085 N N . THR B 1 66 ? 3.699 -16.922 0.226 1 94.62 66 THR B N 1
ATOM 2086 C CA . THR B 1 66 ? 4.18 -18.281 -0.001 1 94.62 66 THR B CA 1
ATOM 2087 C C . THR B 1 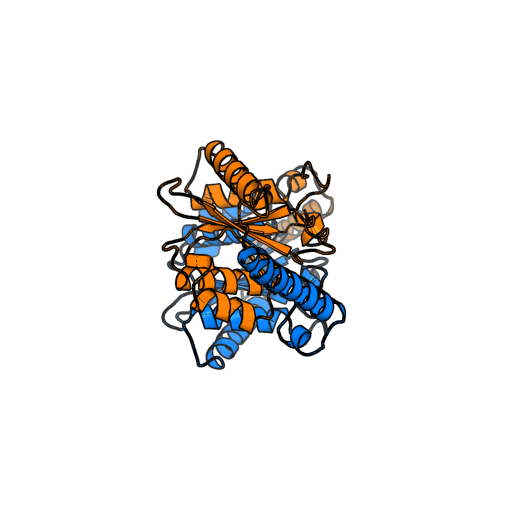66 ? 3.527 -18.875 -1.243 1 94.62 66 THR B C 1
ATOM 2089 O O . THR B 1 66 ? 4.195 -19.547 -2.043 1 94.62 66 THR B O 1
ATOM 2092 N N . THR B 1 67 ? 2.242 -18.578 -1.348 1 94.12 67 THR B N 1
ATOM 2093 C CA . THR B 1 67 ? 1.461 -19.188 -2.424 1 94.12 67 THR B CA 1
ATOM 2094 C C . THR B 1 67 ? 0.593 -18.125 -3.111 1 94.12 67 THR B C 1
ATOM 2096 O O . THR B 1 67 ? -0.016 -17.297 -2.445 1 94.12 67 THR B O 1
ATOM 2099 N N . LEU B 1 68 ? 0.57 -18.141 -4.406 1 96.38 68 LEU B N 1
ATOM 2100 C CA . LEU B 1 68 ? -0.323 -17.312 -5.207 1 96.38 68 LEU B CA 1
ATOM 2101 C C . LEU B 1 68 ? -1.234 -18.172 -6.074 1 96.38 68 LEU B C 1
ATOM 2103 O O . LEU B 1 68 ? -0.764 -19.078 -6.773 1 96.38 68 LEU B O 1
ATOM 2107 N N . VAL B 1 69 ? -2.525 -17.922 -5.98 1 94.12 69 VAL B N 1
ATOM 2108 C CA . VAL B 1 69 ? -3.52 -18.688 -6.723 1 94.12 69 VAL B CA 1
ATOM 2109 C C . VAL B 1 69 ? -4.172 -17.797 -7.781 1 94.12 69 VAL B C 1
ATOM 2111 O O . VAL B 1 69 ? -4.57 -16.672 -7.496 1 94.12 69 VAL B O 1
ATOM 2114 N N . SER B 1 70 ? -4.219 -18.234 -8.992 1 93.88 70 SER B N 1
ATOM 2115 C CA . SER B 1 70 ? -4.895 -17.516 -10.078 1 93.88 70 SER B CA 1
ATOM 2116 C C . SER B 1 70 ? -5.664 -18.484 -10.969 1 93.88 70 SER B C 1
ATOM 2118 O O . SER B 1 70 ? -5.625 -19.703 -10.766 1 93.88 70 SER B O 1
ATOM 2120 N N . ASP B 1 71 ? -6.465 -17.953 -11.812 1 88.56 71 ASP B N 1
ATOM 2121 C CA . ASP B 1 71 ? -7.008 -18.812 -12.867 1 88.56 71 ASP B CA 1
ATOM 2122 C C . ASP B 1 71 ? -5.961 -19.094 -13.938 1 88.56 71 ASP B C 1
ATOM 2124 O O . ASP B 1 71 ? -4.781 -18.797 -13.758 1 88.56 71 ASP B O 1
ATOM 2128 N N . ASN B 1 72 ? -6.344 -19.734 -15.016 1 85.19 72 ASN B N 1
ATOM 2129 C CA . ASN B 1 72 ? -5.395 -20.141 -16.047 1 85.19 72 ASN B CA 1
ATOM 2130 C C . ASN B 1 72 ? -5.336 -19.125 -17.188 1 85.19 72 ASN B C 1
ATOM 2132 O O . ASN B 1 72 ? -5.117 -19.5 -18.344 1 85.19 72 ASN B O 1
ATOM 2136 N N . GLY B 1 73 ? -5.516 -17.859 -16.828 1 87.38 73 GLY B N 1
ATOM 2137 C CA . GLY B 1 73 ? -5.367 -16.859 -17.875 1 87.38 73 GLY B CA 1
ATOM 2138 C C . GLY B 1 73 ? -3.963 -16.781 -18.438 1 87.38 73 GLY B C 1
ATOM 2139 O O . GLY B 1 73 ? -2.988 -17.031 -17.734 1 87.38 73 GLY B O 1
ATOM 2140 N N . SER B 1 74 ? -3.84 -16.453 -19.641 1 90.56 74 SER B N 1
ATOM 2141 C CA . SER B 1 74 ? -2.564 -16.453 -20.344 1 90.56 74 SER B CA 1
ATOM 2142 C C . SER B 1 74 ? -1.549 -15.547 -19.656 1 90.56 74 SER B C 1
ATOM 2144 O O . SER B 1 74 ? -0.346 -15.812 -19.688 1 90.56 74 SER B O 1
ATOM 2146 N N . GLN B 1 75 ? -2.008 -14.445 -19.031 1 92.5 75 GLN B N 1
ATOM 2147 C CA . GLN B 1 75 ? -1.115 -13.531 -18.328 1 92.5 75 GLN B CA 1
ATOM 2148 C C . GLN B 1 75 ? -0.436 -14.234 -17.141 1 92.5 75 GLN B C 1
ATOM 2150 O O . GLN B 1 75 ? 0.729 -13.961 -16.844 1 92.5 75 GLN B O 1
ATOM 2155 N N . PHE B 1 76 ? -1.136 -15.164 -16.562 1 94.19 76 PHE B N 1
ATOM 2156 C CA . PHE B 1 76 ? -0.644 -15.82 -15.352 1 94.19 76 PHE B CA 1
ATOM 2157 C C . PHE B 1 76 ? 0.123 -17.094 -15.703 1 94.19 76 PHE B C 1
ATOM 2159 O O . PHE B 1 76 ? 0.825 -17.656 -14.852 1 94.19 76 PHE B O 1
ATOM 2166 N N . THR B 1 77 ? 0.033 -17.516 -16.891 1 92.06 77 THR B N 1
ATOM 2167 C CA . THR B 1 77 ? 0.692 -18.766 -17.266 1 92.06 77 THR B CA 1
ATOM 2168 C C . THR B 1 77 ? 1.866 -18.5 -18.203 1 92.06 77 THR B C 1
ATOM 2170 O O . THR B 1 77 ? 2.525 -19.438 -18.656 1 92.06 77 THR B O 1
ATOM 2173 N N . SER B 1 78 ? 2.088 -17.281 -18.484 1 96.25 78 SER B N 1
ATOM 2174 C CA . SER B 1 78 ? 3.209 -16.906 -19.344 1 96.25 78 SER B CA 1
ATOM 2175 C C . SER B 1 78 ? 4.539 -17.312 -18.719 1 96.25 78 SER B C 1
ATOM 2177 O O . SER B 1 78 ? 4.633 -17.484 -17.5 1 96.25 78 SER B O 1
ATOM 2179 N N . ARG B 1 79 ? 5.48 -17.484 -19.547 1 97.06 79 ARG B N 1
ATOM 2180 C CA . ARG B 1 79 ? 6.824 -17.828 -19.078 1 97.06 79 ARG B CA 1
ATOM 2181 C C . ARG B 1 79 ? 7.379 -16.734 -18.172 1 97.06 79 ARG B C 1
ATOM 2183 O O . ARG B 1 79 ? 8.016 -17.031 -17.156 1 97.06 79 ARG B O 1
ATOM 2190 N N . GLU B 1 80 ? 7.156 -15.547 -18.547 1 97.38 80 GLU B N 1
ATOM 2191 C CA . GLU B 1 80 ? 7.648 -14.406 -17.766 1 97.38 80 GLU B CA 1
ATOM 2192 C C . GLU B 1 80 ? 7.043 -14.398 -16.375 1 97.38 80 GLU B C 1
ATOM 2194 O O . GLU B 1 80 ? 7.746 -14.141 -15.391 1 97.38 80 GLU B O 1
ATOM 2199 N N . PHE B 1 81 ? 5.824 -14.68 -16.312 1 97.94 81 PHE B N 1
ATOM 2200 C CA . PHE B 1 81 ? 5.145 -14.703 -15.023 1 97.94 81 PHE B CA 1
ATOM 2201 C C . PHE B 1 81 ? 5.652 -15.852 -14.164 1 97.94 81 PHE B C 1
ATOM 2203 O O . PHE B 1 81 ? 5.934 -15.672 -12.977 1 97.94 81 PHE B O 1
ATOM 2210 N N . GLN B 1 82 ? 5.816 -16.969 -14.758 1 97.12 82 GLN B N 1
ATOM 2211 C CA . GLN B 1 82 ? 6.328 -18.125 -14.031 1 97.12 82 GLN B CA 1
ATOM 2212 C C . GLN B 1 82 ? 7.754 -17.891 -13.555 1 97.12 82 GLN B C 1
ATOM 2214 O O . GLN B 1 82 ? 8.109 -18.281 -12.438 1 97.12 82 GLN B O 1
ATOM 2219 N N . ALA B 1 83 ? 8.523 -17.266 -14.328 1 97.69 83 ALA B N 1
ATOM 2220 C CA . ALA B 1 83 ? 9.891 -16.938 -13.93 1 97.69 83 ALA B CA 1
ATOM 2221 C C . ALA B 1 83 ? 9.898 -16 -12.727 1 97.69 83 ALA B C 1
ATOM 2223 O O . ALA B 1 83 ? 10.711 -16.156 -11.812 1 97.69 83 ALA B O 1
ATOM 2224 N N . PHE B 1 84 ? 8.992 -15.031 -12.766 1 97.56 84 PHE B N 1
ATOM 2225 C CA . PHE B 1 84 ? 8.867 -14.094 -11.656 1 97.56 84 PHE B CA 1
ATOM 2226 C C . PHE B 1 84 ? 8.461 -14.82 -10.375 1 97.56 84 PHE B C 1
ATOM 2228 O O . PHE B 1 84 ? 9.016 -14.562 -9.305 1 97.56 84 PHE B O 1
ATOM 2235 N N . MET B 1 85 ? 7.52 -15.734 -10.484 1 97.5 85 MET B N 1
ATOM 2236 C CA . MET B 1 85 ? 7.105 -16.531 -9.328 1 97.5 85 MET B CA 1
ATOM 2237 C C . MET B 1 85 ? 8.273 -17.344 -8.789 1 97.5 85 MET B C 1
ATOM 2239 O O . MET B 1 85 ? 8.562 -17.297 -7.59 1 97.5 85 MET B O 1
ATOM 2243 N N . ASN B 1 86 ? 8.961 -17.984 -9.656 1 96.12 86 ASN B N 1
ATOM 2244 C CA . ASN B 1 86 ? 10.07 -18.859 -9.281 1 96.12 86 ASN B CA 1
ATOM 2245 C C . ASN B 1 86 ? 11.211 -18.062 -8.656 1 96.12 86 ASN B C 1
ATOM 2247 O O . ASN B 1 86 ? 11.773 -18.469 -7.637 1 96.12 86 ASN B O 1
ATOM 2251 N N . ALA B 1 87 ? 11.531 -16.938 -9.211 1 95 87 ALA B N 1
ATOM 2252 C CA . ALA B 1 87 ? 12.625 -16.109 -8.727 1 95 87 ALA B CA 1
ATOM 2253 C C . ALA B 1 87 ? 12.352 -15.594 -7.32 1 95 87 ALA B C 1
ATOM 2255 O O . ALA B 1 87 ? 13.289 -15.289 -6.566 1 95 87 ALA B O 1
ATOM 2256 N N . ASN B 1 88 ? 11.086 -15.5 -6.992 1 96.31 88 ASN B N 1
ATOM 2257 C CA . ASN B 1 88 ? 10.711 -14.969 -5.684 1 96.31 88 ASN B CA 1
ATOM 2258 C C . ASN B 1 88 ? 10.281 -16.078 -4.727 1 96.31 88 ASN B C 1
ATOM 2260 O O . ASN B 1 88 ? 9.789 -15.797 -3.633 1 96.31 88 ASN B O 1
ATOM 2264 N N . GLY B 1 89 ? 10.422 -17.281 -5.129 1 95.19 89 GLY B N 1
ATOM 2265 C CA . GLY B 1 89 ? 10.102 -18.422 -4.281 1 95.19 89 GLY B CA 1
ATOM 2266 C C . GLY B 1 89 ? 8.617 -18.547 -3.992 1 95.19 89 GLY B C 1
ATOM 2267 O O . GLY B 1 89 ? 8.227 -18.984 -2.908 1 95.19 89 GLY B O 1
ATOM 2268 N N . ILE B 1 90 ? 7.785 -18.109 -4.883 1 96.44 90 ILE B N 1
ATOM 2269 C CA . ILE B 1 90 ? 6.34 -18.156 -4.715 1 96.44 90 ILE B CA 1
ATOM 2270 C C . ILE B 1 90 ? 5.777 -19.375 -5.438 1 96.44 90 ILE B C 1
ATOM 2272 O O . ILE B 1 90 ? 6.051 -19.594 -6.621 1 96.44 90 ILE B O 1
ATOM 2276 N N . ILE B 1 91 ? 5.039 -20.172 -4.738 1 93 91 ILE B N 1
ATOM 2277 C CA . ILE B 1 91 ? 4.348 -21.312 -5.352 1 93 91 ILE B CA 1
ATOM 2278 C C . ILE B 1 91 ? 3.1 -20.812 -6.082 1 93 91 ILE B C 1
ATOM 2280 O O . ILE B 1 91 ? 2.182 -20.266 -5.457 1 93 91 ILE B O 1
ATOM 2284 N N . HIS B 1 92 ? 3.119 -21 -7.359 1 94.38 92 HIS B N 1
ATOM 2285 C CA . HIS B 1 92 ? 1.974 -20.578 -8.148 1 94.38 92 HIS B CA 1
ATOM 2286 C C . HIS B 1 92 ? 1.028 -21.734 -8.43 1 94.38 92 HIS B C 1
ATOM 2288 O O . HIS B 1 92 ? 1.424 -22.734 -9.047 1 94.38 92 HIS B O 1
ATOM 2294 N N . LEU B 1 93 ? -0.178 -21.547 -7.98 1 89.88 93 LEU B N 1
ATOM 2295 C CA . LEU B 1 93 ? -1.214 -22.547 -8.227 1 89.88 93 LEU B CA 1
ATOM 2296 C C . LEU B 1 93 ? -2.285 -22 -9.164 1 89.88 93 LEU B C 1
ATOM 2298 O O . LEU B 1 93 ? -2.76 -20.875 -8.977 1 89.88 93 LEU B O 1
ATOM 2302 N N . THR B 1 94 ? -2.553 -22.734 -10.164 1 86.25 94 THR B N 1
ATOM 2303 C CA . THR B 1 94 ? -3.602 -22.312 -11.086 1 86.25 94 THR B CA 1
ATOM 2304 C C . THR B 1 94 ? -4.832 -23.203 -10.945 1 86.25 94 THR B C 1
ATOM 2306 O O . THR B 1 94 ? -4.707 -24.422 -10.742 1 86.25 94 THR B O 1
ATOM 2309 N N . TRP B 1 95 ? -5.949 -22.516 -10.883 1 75.38 95 TRP B N 1
ATOM 2310 C CA . TRP B 1 95 ? -7.211 -23.25 -10.797 1 75.38 95 TRP B CA 1
ATOM 2311 C C . TRP B 1 95 ? -7.617 -23.797 -12.164 1 75.38 95 TRP B C 1
ATOM 2313 O O . TRP B 1 95 ? -7.559 -23.078 -13.172 1 75.38 95 TRP B O 1
ATOM 2323 N N . ARG B 1 96 ? -7.801 -25.266 -12.156 1 65.31 96 ARG B N 1
ATOM 2324 C CA . ARG B 1 96 ? -8.336 -25.891 -13.352 1 65.31 96 ARG B CA 1
ATOM 2325 C C . ARG B 1 96 ? -9.664 -26.578 -13.062 1 65.31 96 ARG B C 1
ATOM 2327 O O . ARG B 1 96 ? -9.812 -27.25 -12.031 1 65.31 96 ARG B O 1
ATOM 2334 N N . PRO B 1 97 ? -10.805 -26.219 -13.828 1 58.25 97 PRO B N 1
ATOM 2335 C CA . PRO B 1 97 ? -12.133 -26.797 -13.617 1 58.25 97 PRO B CA 1
ATOM 2336 C C . PRO B 1 97 ? -12.094 -28.281 -13.297 1 58.25 97 PRO B C 1
ATOM 2338 O O . PRO B 1 97 ? -12.805 -28.734 -12.398 1 58.25 97 PRO B O 1
ATOM 2341 N N . PRO B 1 98 ? -11.523 -29.172 -14.164 1 55.38 98 PRO B N 1
ATOM 2342 C CA . PRO B 1 98 ? -11.633 -30.609 -13.898 1 55.38 98 PRO B CA 1
ATOM 2343 C C . PRO B 1 98 ? -11.141 -30.984 -12.5 1 55.38 98 PRO B C 1
ATOM 2345 O O . PRO B 1 98 ? -11.625 -31.969 -11.922 1 55.38 98 PRO B O 1
ATOM 2348 N N . TYR B 1 99 ? -10.242 -30.281 -12.07 1 49 99 TYR B N 1
ATOM 2349 C CA . TYR B 1 99 ? -9.617 -30.719 -10.828 1 49 99 TYR B CA 1
ATOM 2350 C C . TYR B 1 99 ? -10.148 -29.922 -9.641 1 49 99 TYR B C 1
ATOM 2352 O O . TYR B 1 99 ? -10.078 -30.375 -8.5 1 49 99 TYR B O 1
ATOM 2360 N N . HIS B 1 100 ? -10.477 -28.75 -9.961 1 53.91 100 HIS B N 1
ATOM 2361 C CA . HIS B 1 100 ? -10.984 -27.922 -8.867 1 53.91 100 HIS B CA 1
ATOM 2362 C C . HIS B 1 100 ? -12.375 -27.391 -9.188 1 53.91 100 HIS B C 1
ATOM 2364 O O . HIS B 1 100 ? -12.508 -26.391 -9.891 1 53.91 100 HIS B O 1
ATOM 2370 N N . PRO B 1 101 ? -13.211 -28.281 -8.891 1 51.75 101 PRO B N 1
ATOM 2371 C CA . PRO B 1 101 ? -14.586 -27.828 -9.117 1 51.75 101 PRO B CA 1
ATOM 2372 C C . PRO B 1 101 ? -14.828 -26.406 -8.609 1 51.75 101 PRO B C 1
ATOM 2374 O O . PRO B 1 101 ? -15.859 -25.797 -8.93 1 51.75 101 PRO B O 1
ATOM 2377 N N . ARG B 1 102 ? -13.984 -26.172 -7.672 1 52.09 102 ARG B N 1
ATOM 2378 C CA . ARG B 1 102 ? -14.297 -24.891 -7.055 1 52.09 102 ARG B CA 1
ATOM 2379 C C . ARG B 1 102 ? -13.469 -23.766 -7.676 1 52.09 102 ARG B C 1
ATOM 2381 O O . ARG B 1 102 ? -12.305 -23.953 -8.016 1 52.09 102 ARG B O 1
ATOM 2388 N N . SER B 1 103 ? -14.023 -22.812 -8.305 1 57.94 103 SER B N 1
ATOM 2389 C CA . SER B 1 103 ? -13.523 -21.578 -8.875 1 57.94 103 SER B CA 1
ATOM 2390 C C . SER B 1 103 ? -12.578 -20.859 -7.914 1 57.94 103 SER B C 1
ATOM 2392 O O . SER B 1 103 ? -12.492 -21.234 -6.742 1 57.94 103 SER B O 1
ATOM 2394 N N . ASN B 1 104 ? -11.523 -20.281 -8.43 1 79.75 104 ASN B N 1
ATOM 2395 C CA . ASN B 1 104 ? -10.859 -19.266 -7.621 1 79.75 104 ASN B CA 1
ATOM 2396 C C . ASN B 1 104 ? -11.867 -18.406 -6.871 1 79.75 104 ASN B C 1
ATOM 2398 O O . ASN B 1 104 ? -11.906 -17.188 -7.062 1 79.75 104 ASN B O 1
ATOM 2402 N N . GLY B 1 105 ? -12.703 -19.188 -6.039 1 84.5 105 GLY B N 1
ATOM 2403 C CA . GLY B 1 105 ? -13.883 -18.641 -5.387 1 84.5 105 GLY B CA 1
ATOM 2404 C C . GLY B 1 105 ? -13.594 -17.375 -4.609 1 84.5 105 GLY B C 1
ATOM 2405 O O . GLY B 1 105 ? -14.383 -16.422 -4.648 1 84.5 105 GLY B O 1
ATOM 2406 N N . LEU B 1 106 ? -12.438 -17.375 -3.99 1 90.31 106 LEU B N 1
ATOM 2407 C CA . LEU B 1 106 ? -12.102 -16.188 -3.207 1 90.31 106 LEU B CA 1
ATOM 2408 C C . LEU B 1 106 ? -11.898 -14.977 -4.113 1 90.31 106 LEU B C 1
ATOM 2410 O O . LEU B 1 106 ? -12.414 -13.898 -3.828 1 90.31 106 LEU B O 1
ATOM 2414 N N . ALA B 1 107 ? -11.164 -15.156 -5.188 1 92.25 107 ALA B N 1
ATOM 2415 C CA . ALA B 1 107 ? -10.93 -14.055 -6.117 1 92.25 107 ALA B CA 1
ATOM 2416 C C . ALA B 1 107 ? -12.234 -13.617 -6.781 1 92.25 107 ALA B C 1
ATOM 2418 O O . ALA B 1 107 ? -12.469 -12.422 -6.961 1 92.25 107 ALA B O 1
ATOM 2419 N N . GLU B 1 108 ? -13.094 -14.609 -7.137 1 90.62 108 GLU B N 1
ATOM 2420 C CA . GLU B 1 108 ? -14.383 -14.305 -7.758 1 90.62 108 GLU B CA 1
ATOM 2421 C C . GLU B 1 108 ? -15.281 -13.508 -6.816 1 90.62 108 GLU B C 1
ATOM 2423 O O . GLU B 1 108 ? -15.906 -12.523 -7.223 1 90.62 108 GLU B O 1
ATOM 2428 N N . ARG B 1 109 ? -15.352 -13.906 -5.648 1 93.25 109 ARG B N 1
ATOM 2429 C CA . ARG B 1 109 ? -16.141 -13.188 -4.648 1 93.25 109 ARG B CA 1
ATOM 2430 C C . ARG B 1 109 ? -15.578 -11.789 -4.418 1 93.25 109 ARG B C 1
ATOM 2432 O O . ARG B 1 109 ? -16.344 -10.836 -4.25 1 93.25 109 ARG B O 1
ATOM 2439 N N . SER B 1 110 ? -14.281 -11.672 -4.414 1 96.38 110 SER B N 1
ATOM 2440 C CA . SER B 1 110 ? -13.641 -10.375 -4.242 1 96.38 110 SER B CA 1
ATOM 2441 C C . SER B 1 110 ? -13.992 -9.43 -5.383 1 96.38 110 SER B C 1
ATOM 2443 O O . SER B 1 110 ? -14.273 -8.25 -5.148 1 96.38 110 SER B O 1
ATOM 2445 N N . VAL B 1 111 ? -13.992 -9.945 -6.613 1 96.44 111 VAL B N 1
ATOM 2446 C CA . VAL B 1 111 ? -14.336 -9.133 -7.777 1 96.44 111 VAL B CA 1
ATOM 2447 C C . VAL B 1 111 ? -15.773 -8.641 -7.66 1 96.44 111 VAL B C 1
ATOM 2449 O O . VAL B 1 111 ? -16.062 -7.473 -7.926 1 96.44 111 VAL B O 1
ATOM 2452 N N . GLN B 1 112 ? -16.594 -9.492 -7.238 1 95.88 112 GLN B N 1
ATOM 2453 C CA . GLN B 1 112 ? -18 -9.133 -7.078 1 95.88 112 GLN B CA 1
ATOM 2454 C C . GLN B 1 112 ? -18.188 -8.07 -6 1 95.88 112 GLN B C 1
ATOM 2456 O O . GLN B 1 112 ? -18.906 -7.09 -6.199 1 95.88 112 GLN B O 1
ATOM 2461 N N . MET B 1 113 ? -17.562 -8.266 -4.887 1 96.31 113 MET B N 1
ATOM 2462 C CA . MET B 1 113 ? -17.641 -7.309 -3.785 1 96.31 113 MET B CA 1
ATOM 2463 C C . MET B 1 113 ? -17.125 -5.941 -4.219 1 96.31 113 MET B C 1
ATOM 2465 O O . MET B 1 113 ? -17.719 -4.918 -3.891 1 96.31 113 MET B O 1
ATOM 2469 N N . PHE B 1 114 ? -16.062 -6 -4.945 1 98.06 114 PHE B N 1
ATOM 2470 C CA . PHE B 1 114 ? -15.469 -4.773 -5.461 1 98.06 114 PHE B CA 1
ATOM 2471 C C . PHE B 1 114 ? -16.453 -4.031 -6.359 1 98.06 114 PHE B C 1
ATOM 2473 O O . PHE B 1 114 ? -16.75 -2.855 -6.133 1 98.06 114 PHE B O 1
ATOM 2480 N N . LYS B 1 115 ? -16.953 -4.676 -7.32 1 97.19 115 LYS B N 1
ATOM 2481 C CA . LYS B 1 115 ? -17.844 -4.039 -8.281 1 97.19 115 LYS B CA 1
ATOM 2482 C C . LYS B 1 115 ? -19.094 -3.5 -7.594 1 97.19 115 LYS B C 1
ATOM 2484 O O . LYS B 1 115 ? -19.516 -2.369 -7.855 1 97.19 115 LYS B O 1
ATOM 2489 N N . GLU B 1 116 ? -19.672 -4.289 -6.703 1 96.44 116 GLU B N 1
ATOM 2490 C CA . GLU B 1 116 ? -20.859 -3.859 -5.977 1 96.44 116 GLU B CA 1
ATOM 2491 C C . GLU B 1 116 ? -20.562 -2.666 -5.078 1 96.44 116 GLU B C 1
ATOM 2493 O O . GLU B 1 116 ? -21.375 -1.738 -4.977 1 96.44 116 GLU B O 1
ATOM 2498 N N . GLY B 1 117 ? -19.422 -2.701 -4.414 1 96.12 117 GLY B N 1
ATOM 2499 C CA . GLY B 1 117 ? -19.016 -1.599 -3.555 1 96.12 117 GLY B CA 1
ATOM 2500 C C . GLY B 1 117 ? -18.812 -0.298 -4.309 1 96.12 117 GLY B C 1
ATOM 2501 O O . GLY B 1 117 ? -19.219 0.768 -3.84 1 96.12 117 GLY B O 1
ATOM 2502 N N . MET B 1 118 ? -18.219 -0.389 -5.48 1 96.06 118 MET B N 1
ATOM 2503 C CA . MET B 1 118 ? -17.953 0.792 -6.293 1 96.06 118 MET B CA 1
ATOM 2504 C C . MET B 1 118 ? -19.234 1.413 -6.805 1 96.06 118 MET B C 1
ATOM 2506 O O . MET B 1 118 ? -19.359 2.637 -6.891 1 96.06 118 MET B O 1
ATOM 2510 N N . LYS B 1 119 ? -20.188 0.602 -7.098 1 93.94 119 LYS B N 1
ATOM 2511 C CA . LYS B 1 119 ? -21.469 1.073 -7.621 1 93.94 119 LYS B CA 1
ATOM 2512 C C . LYS B 1 119 ? -22.219 1.883 -6.57 1 93.94 119 LYS B C 1
ATOM 2514 O O . LYS B 1 119 ? -22.984 2.783 -6.914 1 93.94 119 LYS B O 1
ATOM 2519 N N . LYS B 1 120 ? -21.984 1.592 -5.371 1 92.62 120 LYS B N 1
ATOM 2520 C CA . LYS B 1 120 ? -22.688 2.258 -4.281 1 92.62 120 LYS B CA 1
ATOM 2521 C C . LYS B 1 120 ? -22.094 3.637 -4.004 1 92.62 120 LYS B C 1
ATOM 2523 O O . LYS B 1 120 ? -22.719 4.461 -3.332 1 92.62 120 LYS B O 1
ATOM 2528 N N . LEU B 1 121 ? -20.906 3.83 -4.469 1 87.62 121 LEU B N 1
ATOM 2529 C CA . LEU B 1 121 ? -20.234 5.102 -4.223 1 87.62 121 LEU B CA 1
ATOM 2530 C C . LEU B 1 121 ? -20.5 6.082 -5.363 1 87.62 121 LEU B C 1
ATOM 2532 O O . LEU B 1 121 ? -20.172 5.797 -6.516 1 87.62 121 LEU B O 1
ATOM 2536 N N . CYS B 1 122 ? -21.188 7.109 -5.16 1 78.62 122 CYS B N 1
ATOM 2537 C CA . CYS B 1 122 ? -21.766 7.918 -6.234 1 78.62 122 CYS B CA 1
ATOM 2538 C C . CYS B 1 122 ? -20.922 9.156 -6.492 1 78.62 122 CYS B C 1
ATOM 2540 O O . CYS B 1 122 ? -20.922 9.695 -7.605 1 78.62 122 CYS B O 1
ATOM 2542 N N . SER B 1 123 ? -20.188 9.562 -5.637 1 86.06 123 SER B N 1
ATOM 2543 C CA . SER B 1 123 ? -19.547 10.844 -5.852 1 86.06 123 SER B CA 1
ATOM 2544 C C . SER B 1 123 ? -18.016 10.703 -5.867 1 86.06 123 SER B C 1
ATOM 2546 O O . SER B 1 123 ? -17.469 9.844 -5.184 1 86.06 123 SER B O 1
ATOM 2548 N N . GLY B 1 124 ? -17.438 11.531 -6.824 1 87.69 124 GLY B N 1
ATOM 2549 C CA . GLY B 1 124 ? -15.984 11.602 -6.863 1 87.69 124 GLY B CA 1
ATOM 2550 C C . GLY B 1 124 ? -15.383 10.883 -8.055 1 87.69 124 GLY B C 1
ATOM 2551 O O . GLY B 1 124 ? -16.094 10.188 -8.789 1 87.69 124 GLY B O 1
ATOM 2552 N N . SER B 1 125 ? -14.094 11.062 -8.18 1 92.5 125 SER B N 1
ATOM 2553 C CA . SER B 1 125 ? -13.359 10.352 -9.219 1 92.5 125 SER B CA 1
ATOM 2554 C C . SER B 1 125 ? -13.281 8.859 -8.922 1 92.5 125 SER B C 1
ATOM 2556 O O . SER B 1 125 ? -13.539 8.43 -7.797 1 92.5 125 SER B O 1
ATOM 2558 N N . VAL B 1 126 ? -12.969 8.047 -9.922 1 93.19 126 VAL B N 1
ATOM 2559 C CA . VAL B 1 126 ? -12.805 6.609 -9.75 1 93.19 126 VAL B CA 1
ATOM 2560 C C . VAL B 1 126 ? -11.758 6.336 -8.68 1 93.19 126 VAL B C 1
ATOM 2562 O O . VAL B 1 126 ? -11.922 5.43 -7.859 1 93.19 126 VAL B O 1
ATOM 2565 N N . GLU B 1 127 ? -10.711 7.152 -8.672 1 94 127 GLU B N 1
ATOM 2566 C CA . GLU B 1 127 ? -9.641 6.992 -7.695 1 94 127 GLU B CA 1
ATOM 2567 C C . GLU B 1 127 ? -10.141 7.246 -6.277 1 94 127 GLU B C 1
ATOM 2569 O O . GLU B 1 127 ? -9.797 6.512 -5.348 1 94 127 GLU B O 1
ATOM 2574 N N . THR B 1 128 ? -10.906 8.289 -6.188 1 94.75 128 THR B N 1
ATOM 2575 C CA . THR B 1 128 ? -11.453 8.633 -4.883 1 94.75 128 THR B CA 1
ATOM 2576 C C . THR B 1 128 ? -12.406 7.535 -4.395 1 94.75 128 THR B C 1
ATOM 2578 O O . THR B 1 128 ? -12.32 7.102 -3.242 1 94.75 128 THR B O 1
ATOM 2581 N N . LYS B 1 129 ? -13.273 7.105 -5.242 1 95.69 129 LYS B N 1
ATOM 2582 C CA . LYS B 1 129 ? -14.219 6.047 -4.91 1 95.69 129 LYS B CA 1
ATOM 2583 C C . LYS B 1 129 ? -13.492 4.758 -4.527 1 95.69 129 LYS B C 1
ATOM 2585 O O . LYS B 1 129 ? -13.891 4.07 -3.586 1 95.69 129 LYS B O 1
ATOM 2590 N N . LEU B 1 130 ? -12.445 4.477 -5.258 1 97.19 130 LEU B N 1
ATOM 2591 C CA . LEU B 1 130 ? -11.664 3.273 -4.996 1 97.19 130 LEU B CA 1
ATOM 2592 C C . LEU B 1 130 ? -11.055 3.318 -3.598 1 97.19 130 LEU B C 1
ATOM 2594 O O . LEU B 1 130 ? -11.141 2.344 -2.848 1 97.19 130 LEU B O 1
ATOM 2598 N N . SER B 1 131 ? -10.484 4.445 -3.271 1 97 131 SER B N 1
ATOM 2599 C CA . SER B 1 131 ? -9.883 4.602 -1.951 1 97 131 SER B CA 1
ATOM 2600 C C . SER B 1 131 ? -10.922 4.461 -0.847 1 97 131 SER B C 1
ATOM 2602 O O . SER B 1 131 ? -10.672 3.812 0.172 1 97 131 SER B O 1
ATOM 2604 N N . ARG B 1 132 ? -12.031 5.059 -1.065 1 95.88 132 ARG B N 1
ATOM 2605 C CA . ARG B 1 132 ? -13.102 4.98 -0.078 1 95.88 132 ARG B CA 1
ATOM 2606 C C . ARG B 1 132 ? -13.602 3.549 0.079 1 95.88 132 ARG B C 1
ATOM 2608 O O . ARG B 1 132 ? -13.828 3.084 1.198 1 95.88 132 ARG B O 1
ATOM 2615 N N . PHE B 1 133 ? -13.812 2.891 -1.026 1 97.38 133 PHE B N 1
ATOM 2616 C CA . PHE B 1 133 ? -14.242 1.498 -0.994 1 97.38 133 PHE B CA 1
ATOM 2617 C C . PHE B 1 133 ? -13.25 0.642 -0.22 1 97.38 133 PHE B C 1
ATOM 2619 O O . PHE B 1 133 ? -13.633 -0.105 0.683 1 97.38 133 PHE B O 1
ATOM 2626 N N . GLN B 1 134 ? -12 0.752 -0.613 1 98.06 134 GLN B N 1
ATOM 2627 C CA . GLN B 1 134 ? -10.969 -0.065 0.013 1 98.06 134 GLN B CA 1
ATOM 2628 C C . GLN B 1 134 ? -10.891 0.202 1.514 1 98.06 134 GLN B C 1
ATOM 2630 O O . GLN B 1 134 ? -10.805 -0.733 2.312 1 98.06 134 GLN B O 1
ATOM 2635 N N . PHE B 1 135 ? -10.875 1.443 1.844 1 96.81 135 PHE B N 1
ATOM 2636 C CA . PHE B 1 135 ? -10.789 1.815 3.252 1 96.81 135 PHE B CA 1
ATOM 2637 C C . PHE B 1 135 ? -11.953 1.217 4.039 1 96.81 135 PHE B C 1
ATOM 2639 O O . PHE B 1 135 ? -11.742 0.56 5.059 1 96.81 135 PHE B O 1
ATOM 2646 N N . LYS B 1 136 ? -13.148 1.388 3.574 1 96.19 136 LYS B N 1
ATOM 2647 C CA . LYS B 1 136 ? -14.336 0.854 4.234 1 96.19 136 LYS B CA 1
ATOM 2648 C C . LYS B 1 136 ? -14.258 -0.665 4.363 1 96.19 136 LYS B C 1
ATOM 2650 O O . LYS B 1 136 ? -14.531 -1.218 5.43 1 96.19 136 LYS B O 1
ATOM 2655 N N . TYR B 1 137 ? -13.914 -1.296 3.352 1 97.06 137 TYR B N 1
ATOM 2656 C CA . TYR B 1 137 ? -13.805 -2.75 3.34 1 97.06 137 TYR B CA 1
ATOM 2657 C C . TYR B 1 137 ? -12.828 -3.23 4.406 1 97.06 137 TYR B C 1
ATOM 2659 O O . TYR B 1 137 ? -13.109 -4.184 5.133 1 97.06 137 TYR B O 1
ATOM 2667 N N . ARG B 1 138 ? -11.672 -2.551 4.488 1 97.31 138 ARG B N 1
ATOM 2668 C CA . ARG B 1 138 ? -10.562 -2.998 5.324 1 97.31 138 ARG B CA 1
ATOM 2669 C C . ARG B 1 138 ? -10.867 -2.781 6.801 1 97.31 138 ARG B C 1
ATOM 2671 O O . ARG B 1 138 ? -10.289 -3.447 7.664 1 97.31 138 ARG B O 1
ATOM 2678 N N . VAL B 1 139 ? -11.836 -1.868 7.078 1 96.62 139 VAL B N 1
ATOM 2679 C CA . VAL B 1 139 ? -12.109 -1.546 8.477 1 96.62 139 VAL B CA 1
ATOM 2680 C C . VAL B 1 139 ? -13.477 -2.1 8.875 1 96.62 139 VAL B C 1
ATOM 2682 O O . VAL B 1 139 ? -14 -1.771 9.945 1 96.62 139 VAL B O 1
ATOM 2685 N N . THR B 1 140 ? -14.125 -2.84 8.016 1 95.62 140 THR B N 1
ATOM 2686 C CA . THR B 1 140 ? -15.391 -3.502 8.305 1 95.62 140 THR B CA 1
ATOM 2687 C C . THR B 1 140 ? -15.172 -4.98 8.602 1 95.62 140 THR B C 1
ATOM 2689 O O . THR B 1 140 ? -14.461 -5.672 7.871 1 95.62 140 THR B O 1
ATOM 2692 N N . PRO B 1 141 ? -15.758 -5.43 9.711 1 96.06 141 PRO B N 1
ATOM 2693 C CA . PRO B 1 141 ? -15.617 -6.855 10.008 1 96.06 141 PRO B CA 1
ATOM 2694 C C . PRO B 1 141 ? -16.109 -7.746 8.875 1 96.06 141 PRO B C 1
ATOM 2696 O O . PRO B 1 141 ? -17.156 -7.477 8.273 1 96.06 141 PRO B O 1
ATOM 2699 N N . HIS B 1 142 ? -15.312 -8.719 8.609 1 94.62 142 HIS B N 1
ATOM 2700 C CA . HIS B 1 142 ? -15.641 -9.664 7.551 1 94.62 142 HIS B CA 1
ATOM 2701 C C . HIS B 1 142 ? -16.531 -10.789 8.078 1 94.62 142 HIS B C 1
ATOM 2703 O O . HIS B 1 142 ? -16.312 -11.289 9.188 1 94.62 142 HIS B O 1
ATOM 2709 N N . SER B 1 143 ? -17.406 -11.219 7.234 1 91.31 143 SER B N 1
ATOM 2710 C CA . SER B 1 143 ? -18.406 -12.195 7.672 1 91.31 143 SER B CA 1
ATOM 2711 C C . SER B 1 143 ? -17.75 -13.539 7.992 1 91.31 143 SER B C 1
ATOM 2713 O O . SER B 1 143 ? -18.156 -14.227 8.93 1 91.31 143 SER B O 1
ATOM 2715 N N . THR B 1 144 ? -16.75 -13.883 7.277 1 88.69 144 THR B N 1
ATOM 2716 C CA . THR B 1 144 ? -16.094 -15.18 7.43 1 88.69 144 THR B CA 1
ATOM 2717 C C . THR B 1 144 ? -15.219 -15.195 8.68 1 88.69 144 THR B C 1
ATOM 2719 O O . THR B 1 144 ? -15.188 -16.188 9.406 1 88.69 144 THR B O 1
ATOM 2722 N N . THR B 1 145 ? -14.547 -14.078 9.086 1 91.94 145 THR B N 1
ATOM 2723 C CA . THR B 1 145 ? -13.547 -14.078 10.141 1 91.94 145 THR B CA 1
ATOM 2724 C C . THR B 1 145 ? -14.094 -13.398 11.398 1 91.94 145 THR B C 1
ATOM 2726 O O . THR B 1 145 ? -13.547 -13.578 12.492 1 91.94 145 THR B O 1
ATOM 2729 N N . GLY B 1 146 ? -15.055 -12.539 11.258 1 94.75 146 GLY B N 1
ATOM 2730 C CA . GLY B 1 146 ? -15.594 -11.766 12.359 1 94.75 146 GLY B CA 1
ATOM 2731 C C . GLY B 1 146 ? -14.703 -10.609 12.773 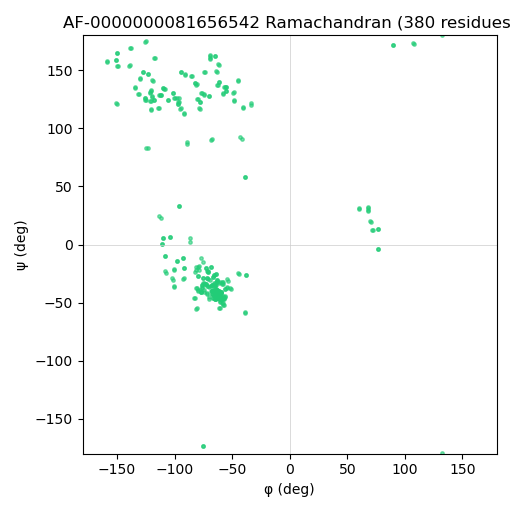1 94.75 146 GLY B C 1
ATOM 2732 O O . GLY B 1 146 ? -15.016 -9.875 13.711 1 94.75 146 GLY B O 1
ATOM 2733 N N . LYS B 1 147 ? -13.594 -10.5 12.195 1 96.31 147 LYS B N 1
ATOM 2734 C CA . LYS B 1 147 ? -12.641 -9.414 12.414 1 96.31 147 LYS B CA 1
ATOM 2735 C C . LYS B 1 147 ? -12.43 -8.609 11.141 1 96.31 147 LYS B C 1
ATOM 2737 O O . LYS B 1 147 ? -12.812 -9.047 10.047 1 96.31 147 LYS B O 1
ATOM 2742 N N . THR B 1 148 ? -11.938 -7.426 11.328 1 97.12 148 THR B N 1
ATOM 2743 C CA . THR B 1 148 ? -11.664 -6.633 10.133 1 97.12 148 THR B CA 1
ATOM 2744 C C . THR B 1 148 ? -10.43 -7.156 9.406 1 97.12 148 THR B C 1
ATOM 2746 O O . THR B 1 148 ? -9.484 -7.629 10.039 1 97.12 148 THR B O 1
ATOM 2749 N N . PRO B 1 149 ? -10.383 -7.031 8.078 1 97.62 149 PRO B N 1
ATOM 2750 C CA . PRO B 1 149 ? -9.164 -7.371 7.348 1 97.62 149 PRO B CA 1
ATOM 2751 C C . PRO B 1 149 ? -7.934 -6.637 7.875 1 97.62 149 PRO B C 1
ATOM 2753 O O . PRO B 1 149 ? -6.852 -7.223 7.973 1 97.62 149 PRO B O 1
ATOM 2756 N N . ALA B 1 150 ? -8.102 -5.375 8.281 1 96.38 150 ALA B N 1
ATOM 2757 C CA . ALA B 1 150 ? -6.996 -4.57 8.805 1 96.38 150 ALA B CA 1
ATOM 2758 C C . ALA B 1 150 ? -6.441 -5.164 10.094 1 96.38 150 ALA B C 1
ATOM 2760 O O . ALA B 1 150 ? -5.227 -5.293 10.258 1 96.38 150 ALA B O 1
ATOM 2761 N N . GLU B 1 151 ? -7.293 -5.543 11 1 95.38 151 GLU B N 1
ATOM 2762 C CA . GLU B 1 151 ? -6.867 -6.133 12.266 1 95.38 151 GLU B CA 1
ATOM 2763 C C . GLU B 1 151 ? -6.117 -7.441 12.039 1 95.38 151 GLU B C 1
ATOM 2765 O O . GLU B 1 151 ? -5.109 -7.707 12.703 1 95.38 151 GLU B O 1
ATOM 2770 N N . LEU B 1 152 ? -6.602 -8.164 11.141 1 95.81 152 LEU B N 1
ATOM 2771 C CA . LEU B 1 152 ? -6.02 -9.477 10.914 1 95.81 152 LEU B CA 1
ATOM 2772 C C . LEU B 1 152 ? -4.699 -9.367 10.164 1 95.81 152 LEU B C 1
ATOM 2774 O O . LEU B 1 152 ? -3.77 -10.141 10.414 1 95.81 152 LEU B O 1
ATOM 2778 N N . LEU B 1 153 ? -4.605 -8.438 9.219 1 96.12 153 LEU B N 1
ATOM 2779 C CA . LEU B 1 153 ? -3.391 -8.328 8.422 1 96.12 153 LEU B CA 1
ATOM 2780 C C . LEU B 1 153 ? -2.324 -7.523 9.156 1 96.12 153 LEU B C 1
ATOM 2782 O O . LEU B 1 153 ? -1.158 -7.922 9.195 1 96.12 153 LEU B O 1
ATOM 2786 N N . MET B 1 154 ? -2.707 -6.395 9.727 1 92.81 154 MET B N 1
ATOM 2787 C CA . MET B 1 154 ? -1.741 -5.43 10.242 1 92.81 154 MET B CA 1
ATOM 2788 C C . MET B 1 154 ? -1.561 -5.602 11.75 1 92.81 154 MET B C 1
ATOM 2790 O O . MET B 1 154 ? -0.661 -5.004 12.344 1 92.81 154 MET B O 1
ATOM 2794 N N . GLY B 1 155 ? -2.414 -6.316 12.391 1 90.38 155 GLY B N 1
ATOM 2795 C CA . GLY B 1 155 ? -2.322 -6.508 13.828 1 90.38 155 GLY B CA 1
ATOM 2796 C C . GLY B 1 155 ? -2.783 -5.301 14.617 1 90.38 155 GLY B C 1
ATOM 2797 O O . GLY B 1 155 ? -2.42 -5.145 15.789 1 90.38 155 GLY B O 1
ATOM 2798 N N . ARG B 1 156 ? -3.447 -4.406 13.906 1 87.88 156 ARG B N 1
ATOM 2799 C CA . ARG B 1 156 ? -3.941 -3.215 14.586 1 87.88 156 ARG B CA 1
ATOM 2800 C C . ARG B 1 156 ? -5.203 -2.684 13.914 1 87.88 156 ARG B C 1
ATOM 2802 O O . ARG B 1 156 ? -5.449 -2.961 12.734 1 87.88 156 ARG B O 1
ATOM 2809 N N . LYS B 1 157 ? -5.938 -1.912 14.703 1 89.06 157 LYS B N 1
ATOM 2810 C CA . LYS B 1 157 ? -7.07 -1.192 14.125 1 89.06 157 LYS B CA 1
ATOM 2811 C C . LYS B 1 157 ? -6.613 0.081 13.422 1 89.06 157 LYS B C 1
ATOM 2813 O O . LYS B 1 157 ? -5.754 0.803 13.93 1 89.06 157 LYS B O 1
ATOM 2818 N N . LEU B 1 158 ? -7.191 0.309 12.281 1 91.81 158 LEU B N 1
ATOM 2819 C CA . LEU B 1 158 ? -6.918 1.559 11.578 1 91.81 158 LEU B CA 1
ATOM 2820 C C . LEU B 1 158 ? -7.781 2.689 12.125 1 91.81 158 LEU B C 1
ATOM 2822 O O . LEU B 1 158 ? -8.969 2.49 12.406 1 91.81 158 LEU B O 1
ATOM 2826 N N . ARG B 1 159 ? -7.172 3.805 12.258 1 92.62 159 ARG B N 1
ATOM 2827 C CA . ARG B 1 159 ? -7.945 4.973 12.664 1 92.62 159 ARG B CA 1
ATOM 2828 C C . ARG B 1 159 ? -8.883 5.426 11.547 1 92.62 159 ARG B C 1
ATOM 2830 O O . ARG B 1 159 ? -8.461 5.562 10.391 1 92.62 159 ARG B O 1
ATOM 2837 N N . THR B 1 160 ? -10.133 5.574 11.898 1 92.56 160 THR B N 1
ATOM 2838 C CA . THR B 1 160 ? -11.172 5.91 10.938 1 92.56 160 THR B CA 1
ATOM 2839 C C . THR B 1 160 ? -11.93 7.164 11.367 1 92.56 160 THR B C 1
ATOM 2841 O O . THR B 1 160 ? -11.656 7.719 12.43 1 92.56 160 THR B O 1
ATOM 2844 N N . HIS B 1 161 ? -12.789 7.582 10.523 1 87.75 161 HIS B N 1
ATOM 2845 C CA . HIS B 1 161 ? -13.664 8.703 10.844 1 87.75 161 HIS B CA 1
ATOM 2846 C C . HIS B 1 161 ? -14.5 8.414 12.086 1 87.75 161 HIS B C 1
ATOM 2848 O O . HIS B 1 161 ? -14.789 9.32 12.875 1 87.75 161 HIS B O 1
ATOM 2854 N N . LEU B 1 162 ? -14.852 7.203 12.25 1 81.38 162 LEU B N 1
ATOM 2855 C CA . LEU B 1 162 ? -15.664 6.805 13.398 1 81.38 162 LEU B CA 1
ATOM 2856 C C . LEU B 1 162 ? -14.922 7.051 14.703 1 81.38 162 LEU B C 1
ATOM 2858 O O . LEU B 1 162 ? -15.531 7.391 15.719 1 81.38 162 LEU B O 1
ATOM 2862 N N . ASP B 1 163 ? -13.695 6.953 14.641 1 84.44 163 ASP B N 1
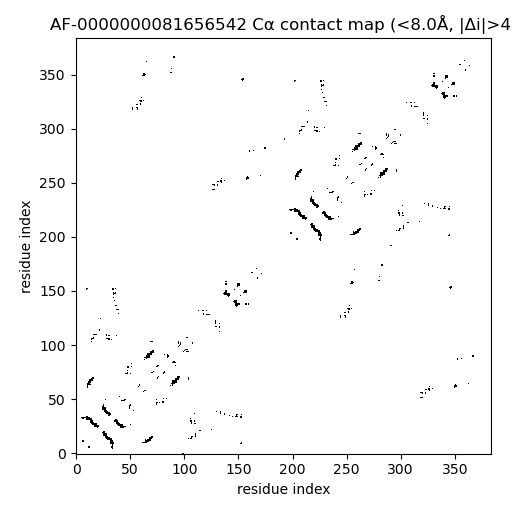ATOM 2863 C CA . ASP B 1 163 ? -12.875 7.191 15.828 1 84.44 163 ASP B CA 1
ATOM 2864 C C . ASP B 1 163 ? -12.852 8.672 16.188 1 84.44 163 ASP B C 1
ATOM 2866 O O . ASP B 1 163 ? -12.508 9.039 17.312 1 84.44 163 ASP B O 1
ATOM 2870 N N . LEU B 1 164 ? -13.109 9.43 15.242 1 78.62 164 LEU B N 1
ATOM 2871 C CA . LEU B 1 164 ? -13.156 10.875 15.453 1 78.62 164 LEU B CA 1
ATOM 2872 C C . LEU B 1 164 ? -14.391 11.273 16.25 1 78.62 164 LEU B C 1
ATOM 2874 O O . LEU B 1 164 ? -14.391 12.305 16.938 1 78.62 164 LEU B O 1
ATOM 2878 N N . LEU B 1 165 ? -15.414 10.539 15.961 1 72.62 165 LEU B N 1
ATOM 2879 C CA . LEU B 1 165 ? -16.688 10.828 16.625 1 72.62 165 LEU B CA 1
ATOM 2880 C C . LEU B 1 165 ? -16.609 10.469 18.109 1 72.62 165 LEU B C 1
ATOM 2882 O O . LEU B 1 165 ? -17.344 11.031 18.922 1 72.62 165 LEU B O 1
ATOM 2886 N N . GLN B 1 166 ? -15.82 9.5 18.391 1 63.03 166 GLN B N 1
ATOM 2887 C CA . GLN B 1 166 ? -15.672 9.188 19.812 1 63.03 166 GLN B CA 1
ATOM 2888 C C . GLN B 1 166 ? -14.539 10 20.438 1 63.03 166 GLN B C 1
ATOM 2890 O O . GLN B 1 166 ? -13.375 9.828 20.078 1 63.03 166 GLN B O 1
ATOM 2895 N N . PRO B 1 167 ? -14.773 11.094 20.891 1 52.22 167 PRO B N 1
ATOM 2896 C CA . PRO B 1 167 ? -13.742 11.984 21.422 1 52.22 167 PRO B CA 1
ATOM 2897 C C . PRO B 1 167 ? -12.711 11.25 22.266 1 52.22 167 PRO B C 1
ATOM 2899 O O . PRO B 1 167 ? -13.07 10.406 23.094 1 52.22 167 PRO B O 1
ATOM 2902 N N . ASN B 1 168 ? -11.617 10.773 21.656 1 54.03 168 ASN B N 1
ATOM 2903 C CA . ASN B 1 168 ? -10.617 10.266 22.594 1 54.03 168 ASN B CA 1
ATOM 2904 C C . ASN B 1 168 ? -9.844 11.391 23.266 1 54.03 168 ASN B C 1
ATOM 2906 O O . ASN B 1 168 ? -9.664 12.461 22.672 1 54.03 168 ASN B O 1
ATOM 2910 N N . GLU B 1 169 ? -9.781 11.289 24.562 1 55.53 169 GLU B N 1
ATOM 2911 C CA . GLU B 1 169 ? -9.109 12.258 25.438 1 55.53 169 GLU B CA 1
ATOM 2912 C C . GLU B 1 169 ? -7.824 12.773 24.797 1 55.53 169 GLU B C 1
ATOM 2914 O O . GLU B 1 169 ? -7.492 13.953 24.922 1 55.53 169 GLU B O 1
ATOM 2919 N N . ARG B 1 170 ? -7.309 11.992 24 1 53.88 170 ARG B N 1
ATOM 2920 C CA . ARG B 1 170 ? -5.984 12.352 23.5 1 53.88 170 ARG B CA 1
ATOM 2921 C C . ARG B 1 170 ? -6.078 13.391 22.391 1 53.88 170 ARG B C 1
ATOM 2923 O O . ARG B 1 170 ? -5.277 14.328 22.344 1 53.88 170 ARG B O 1
ATOM 2930 N N . SER B 1 171 ? -7.109 13.156 21.547 1 57.84 171 SER B N 1
ATOM 2931 C CA . SER B 1 171 ? -7.273 14.102 20.453 1 57.84 171 SER B CA 1
ATOM 2932 C C . SER B 1 171 ? -7.602 15.5 20.953 1 57.84 171 SER B C 1
ATOM 2934 O O . SER B 1 171 ? -7.145 16.5 20.391 1 57.84 171 SER B O 1
ATOM 2936 N N . THR B 1 172 ? -8.32 15.453 21.984 1 55.5 172 THR B N 1
ATOM 2937 C CA . THR B 1 172 ? -8.695 16.719 22.578 1 55.5 172 THR B CA 1
ATOM 2938 C C . THR B 1 172 ? -7.469 17.453 23.125 1 55.5 172 THR B C 1
ATOM 2940 O O . THR B 1 172 ? -7.328 18.656 22.953 1 55.5 172 THR B O 1
ATOM 2943 N N . VAL B 1 173 ? -6.609 16.672 23.594 1 56.28 173 VAL B N 1
ATOM 2944 C CA . VAL B 1 173 ? -5.422 17.25 24.219 1 56.28 173 VAL B CA 1
ATOM 2945 C C . VAL B 1 173 ? -4.48 17.781 23.156 1 56.28 173 VAL B C 1
ATOM 2947 O O . VAL B 1 173 ? -3.957 18.891 23.281 1 56.28 173 VAL B O 1
ATOM 2950 N N . LEU B 1 174 ? -4.344 17.109 22.094 1 58 174 LEU B N 1
ATOM 2951 C CA . LEU B 1 174 ? -3.402 17.484 21.047 1 58 174 LEU B CA 1
ATOM 2952 C C . LEU B 1 174 ? -3.887 18.734 20.312 1 58 174 LEU B C 1
ATOM 2954 O O . LEU B 1 174 ? -3.088 19.609 19.969 1 58 174 LEU B O 1
ATOM 2958 N N . ARG B 1 175 ? -5.156 18.875 20.141 1 58.41 175 ARG B N 1
ATOM 2959 C CA . ARG B 1 175 ? -5.758 20.031 19.5 1 58.41 175 ARG B CA 1
ATOM 2960 C C . ARG B 1 175 ? -5.594 21.281 20.359 1 58.41 175 ARG B C 1
ATOM 2962 O O . ARG B 1 175 ? -5.324 22.375 19.844 1 58.41 175 ARG B O 1
ATOM 2969 N N . ALA B 1 176 ? -5.762 21.062 21.625 1 57.41 176 ALA B N 1
ATOM 2970 C CA . ALA B 1 176 ? -5.598 22.172 22.562 1 57.41 176 ALA B CA 1
ATOM 2971 C C . ALA B 1 176 ? -4.156 22.656 22.594 1 57.41 176 ALA B C 1
ATOM 2973 O O . ALA B 1 176 ? -3.902 23.875 22.625 1 57.41 176 ALA B O 1
ATOM 2974 N N . GLN B 1 177 ? -3.281 21.672 22.391 1 56.31 177 GLN B N 1
ATOM 2975 C CA . GLN B 1 177 ? -1.865 22.031 22.391 1 56.31 177 GLN B CA 1
ATOM 2976 C C . GLN B 1 177 ? -1.48 22.75 21.109 1 56.31 177 GLN B C 1
ATOM 2978 O O . GLN B 1 177 ? -0.707 23.719 21.141 1 56.31 177 GLN B O 1
ATOM 2983 N N . ALA B 1 178 ? -2.088 22.406 20.016 1 56.59 178 ALA B N 1
ATOM 2984 C CA . ALA B 1 178 ? -1.825 23.031 18.719 1 56.59 178 ALA B CA 1
ATOM 2985 C C . ALA B 1 178 ? -2.391 24.453 18.688 1 56.59 178 ALA B C 1
ATOM 2987 O O . ALA B 1 178 ? -1.747 25.375 18.172 1 56.59 178 ALA B O 1
ATOM 2988 N N . LYS B 1 179 ? -3.604 24.672 19.203 1 56.22 179 LYS B N 1
ATOM 2989 C CA . LYS B 1 179 ? -4.25 25.984 19.312 1 56.22 179 LYS B CA 1
ATOM 2990 C C . LYS B 1 179 ? -3.455 26.922 20.203 1 56.22 179 LYS B C 1
ATOM 2992 O O . LYS B 1 179 ? -3.355 28.125 19.922 1 56.22 179 LYS B O 1
ATOM 2997 N N . GLN B 1 180 ? -3.082 26.375 21.234 1 52.91 180 GLN B N 1
ATOM 2998 C CA . GLN B 1 180 ? -2.311 27.203 22.156 1 52.91 180 GLN B CA 1
ATOM 2999 C C . GLN B 1 180 ? -1.014 27.688 21.516 1 52.91 180 GLN B C 1
ATOM 3001 O O . GLN B 1 180 ? -0.606 28.828 21.688 1 52.91 180 GLN B O 1
ATOM 3006 N N . LYS B 1 181 ? -0.545 26.891 20.734 1 52.97 181 LYS B N 1
ATOM 3007 C CA . LYS B 1 181 ? 0.71 27.234 20.078 1 52.97 181 LYS B CA 1
ATOM 3008 C C . LYS B 1 181 ? 0.481 28.234 18.938 1 52.97 181 LYS B C 1
ATOM 3010 O O . LYS B 1 181 ? 1.295 29.125 18.719 1 52.97 181 LYS B O 1
ATOM 3015 N N . SER B 1 182 ? -0.574 28.016 18.25 1 51.22 182 SER B N 1
ATOM 3016 C CA . SER B 1 182 ? -0.942 28.984 17.234 1 51.22 182 SER B CA 1
ATOM 3017 C C . SER B 1 182 ? -1.295 30.328 17.859 1 51.22 182 SER B C 1
ATOM 3019 O O . SER B 1 182 ? -1.007 31.391 17.297 1 51.22 182 SER B O 1
ATOM 3021 N N . GLY B 1 183 ? -2.023 30.328 19 1 48.31 183 GLY B N 1
ATOM 3022 C CA . GLY B 1 183 ? -2.371 31.547 19.734 1 48.31 183 GLY B CA 1
ATOM 3023 C C . GLY B 1 183 ? -1.168 32.25 20.344 1 48.31 183 GLY B C 1
ATOM 3024 O O . GLY B 1 183 ? -1.122 33.469 20.391 1 48.31 183 GLY B O 1
ATOM 3025 N N . HIS B 1 184 ? -0.324 31.531 20.891 1 47.56 184 HIS B N 1
ATOM 3026 C CA . HIS B 1 184 ? 0.869 32.125 21.469 1 47.56 184 HIS B CA 1
ATOM 3027 C C . HIS B 1 184 ? 1.757 32.75 20.391 1 47.56 184 HIS B C 1
ATOM 3029 O O . HIS B 1 184 ? 2.414 33.781 20.641 1 47.56 184 HIS B O 1
ATOM 3035 N N . ASP B 1 185 ? 1.673 32.25 19.188 1 44.81 185 ASP B N 1
ATOM 3036 C CA . ASP B 1 185 ? 2.439 32.844 18.094 1 44.81 185 ASP B CA 1
ATOM 3037 C C . ASP B 1 185 ? 1.819 34.156 17.641 1 44.81 185 ASP B C 1
ATOM 3039 O O . ASP B 1 185 ? 2.52 35.031 17.141 1 44.81 185 ASP B O 1
ATOM 3043 N N . THR B 1 186 ? 0.543 34.312 17.781 1 43.25 186 THR B N 1
ATOM 3044 C CA . THR B 1 186 ? -0.1 35.562 17.422 1 43.25 186 THR B CA 1
ATOM 3045 C C . THR B 1 186 ? 0.211 36.625 18.453 1 43.25 186 THR B C 1
ATOM 3047 O O . THR B 1 186 ? 0.34 37.812 18.109 1 43.25 186 THR B O 1
ATOM 3050 N N . HIS B 1 187 ? 0.334 36.281 19.656 1 46.22 187 HIS B N 1
ATOM 3051 C CA . HIS B 1 187 ? 0.547 37.312 20.672 1 46.22 187 HIS B CA 1
ATOM 3052 C C . HIS B 1 187 ? 2.002 37.75 20.688 1 46.22 187 HIS B C 1
ATOM 3054 O O . HIS B 1 187 ? 2.299 38.875 21.141 1 46.22 187 HIS B O 1
ATOM 3060 N N . THR B 1 188 ? 2.904 36.875 20.281 1 45.78 188 THR B N 1
ATOM 3061 C CA . THR B 1 188 ? 4.297 37.281 20.375 1 45.78 188 THR B CA 1
ATOM 3062 C C . THR B 1 188 ? 4.641 38.281 19.266 1 45.78 188 THR B C 1
ATOM 3064 O O . THR B 1 188 ? 5.648 38.969 19.344 1 45.78 188 THR B O 1
ATOM 3067 N N . VAL B 1 189 ? 3.891 38.469 18.234 1 47.06 189 VAL B N 1
ATOM 3068 C CA . VAL B 1 189 ? 4.184 39.438 17.188 1 47.06 189 VAL B CA 1
ATOM 3069 C C . VAL B 1 189 ? 3.73 40.812 17.641 1 47.06 189 VAL B C 1
ATOM 3071 O O . VAL B 1 189 ? 4.188 41.844 17.109 1 47.06 189 VAL B O 1
ATOM 3074 N N . GLN B 1 190 ? 2.779 40.844 18.609 1 41.31 190 GLN B N 1
ATOM 3075 C CA . GLN B 1 190 ? 2.316 42.219 18.859 1 41.31 190 GLN B CA 1
ATOM 3076 C C . GLN B 1 190 ? 3.283 42.969 19.781 1 41.31 190 GLN B C 1
ATOM 3078 O O . GLN B 1 190 ? 3.162 44.156 19.969 1 41.31 190 GLN B O 1
ATOM 3083 N N . ARG B 1 191 ? 4.129 42.219 20.531 1 43.09 191 ARG B N 1
ATOM 3084 C CA . ARG B 1 191 ? 4.938 43.031 21.422 1 43.09 191 ARG B CA 1
ATOM 3085 C C . ARG B 1 191 ? 6.211 43.531 20.75 1 43.09 191 ARG B C 1
ATOM 3087 O O . ARG B 1 191 ? 7.055 44.156 21.375 1 43.09 191 ARG B O 1
ATOM 3094 N N . VAL B 1 192 ? 6.434 43.219 19.391 1 38.94 192 VAL B N 1
ATOM 3095 C CA . VAL B 1 192 ? 7.543 44.031 18.875 1 38.94 192 VAL B CA 1
ATOM 3096 C C . VAL B 1 192 ? 7.008 45.344 18.297 1 38.94 192 VAL B C 1
ATOM 3098 O O . VAL B 1 192 ? 5.98 45.344 17.609 1 38.94 192 VAL B O 1
#

Foldseek 3Di:
DPPPDQDDAWLQEKEWDWADPDPNWIWIWIATRFLRQIDIGTFPDLALVRVLVVVVVVCVPQNHHQEYEYAPDCSCVPPSNVVSCVVRNYHYHHDDCVVPVDPSVSNVVVNVLQRVQLVVDDDDDSVVSNVVSSVVQQQDQDPVPRGGSCCRRVVDHDDDPVVVVVDDPVVVVVVVVVVVVVVVVVVVVVVD/DPPPDQDDAWQQEKEWDWADPDPNWIWIWIATRFLRQIDIGTFPDLALVRVLVVVVVVCVPQNHHQEYEYAPDCSCVPPSNVVSCVVRNYHYHHDDCVVPVDPSVSNVVVNVLQRVQLVVDDDDDSVVSNVVSSVCQQQDQDPVPRHGSCCRRVVDHDDDPVVVVVDDPVVVVVVVVVVVVVVVVVVVVVVD

Sequence (384 aa):
MHPWEYPKEPWDRVHIDFAGPFLNRMFLIVTDAYSKWMEVIPMVSTTSEATINKLRGLFSSQGLPTTLVSDNGSQFTSREFQAFMNANGIIHLTWRPPYHPRSNGLAERSVQMFKEGMKKLCSGSVETKLSRFQFKYRVTPHSTTGKTPAELLMGRKLRTHLDLLQPNERSTVLRAQAKQKSGHDTHTVQRVMHPWEYPKEPWDRVHIDFAGPFLNRMFLIVTDAYSKWMEVIPMVSTTSEATINKLRGLFSSQGLPTTLVSDNGSQFTSREFQAFMNANGIIHLTWRPPYHPRSNGLAERSVQMFKEGMKKLCSGSVETKLSRFQFKYRVTPHSTTGKTPAELLMGRKLRTHLDLLQPNERSTVLRAQAKQKSGHDTHTVQRV

Secondary structure (DSSP, 8-state):
----PPP-STTSEEEEEEEEEETTEEEEEEEETTT--EEEEEES--SHHHHHHHHHHHHHHH---SEEEE---HHHHSHHHHHHHHHTTPEEEE--TTT--S-SHHHHHHHHHHHHHHHH--SS-HHHHHHHHHHHHHTSPPTTTSS-HHHHHHSSPPP-HHHHHS--HHHHHHHHHHHHHHHHHHHHTTT-/----PPP-STTSEEEEEEEEEETTEEEEEEEETTT--EEEEEES--SHHHHHHHHHHHHHHH---SEEEE---HHHHSHHHHHHHHHTTPEEEE--TTT--S-SHHHHHHHHHHHHHHHH--SS-HHHHHHHHHHHHHTSPPTTTSS-HHHHHHSSPPP-HHHHHS--HHHHHHHHHHHHHHHHHHHHHHT-

InterPro domains:
  IPR001584 Integrase, catalytic core [PF00665] (14-97)
  IPR001584 Integrase, catalytic core [PS50994] (6-157)
  IPR012337 Ribonuclease H-like superfamily [SSF53098] (9-162)
  IPR036397 Ribonuclease H superfamily [G3DSA:3.30.420.10] (1-189)

pLDDT: mean 85.23, std 17.8, range [31.77, 98.44]